Protein AF-A0A7V5Z060-F1 (afdb_monomer_lite)

Radius of gyration: 23.4 Å; chains: 1; bounding box: 58×49×64 Å

Structure (mmCIF, N/CA/C/O backbone):
data_AF-A0A7V5Z060-F1
#
_entry.id   AF-A0A7V5Z060-F1
#
loop_
_atom_site.group_PDB
_atom_site.id
_atom_site.type_symbol
_atom_site.label_atom_id
_atom_site.label_alt_id
_atom_site.label_comp_id
_atom_site.label_asym_id
_atom_site.label_entity_id
_atom_site.label_seq_id
_atom_site.pdbx_PDB_ins_code
_atom_site.Cartn_x
_atom_site.Cartn_y
_atom_site.Cartn_z
_atom_site.occupancy
_atom_site.B_iso_or_equiv
_atom_site.auth_seq_id
_atom_site.auth_comp_id
_atom_site.auth_asym_id
_atom_site.auth_atom_id
_atom_site.pdbx_PDB_model_num
ATOM 1 N N . MET A 1 1 ? -6.854 -26.570 -14.828 1.00 78.06 1 MET A N 1
ATOM 2 C CA . MET A 1 1 ? -6.966 -25.222 -14.228 1.00 78.06 1 MET A CA 1
ATOM 3 C C . MET A 1 1 ? -5.555 -24.660 -14.138 1.00 78.06 1 MET A C 1
ATOM 5 O O . MET A 1 1 ? -4.680 -25.423 -13.751 1.00 78.06 1 MET A O 1
ATOM 9 N N . SER A 1 2 ? -5.295 -23.427 -14.584 1.00 95.44 2 SER A N 1
ATOM 10 C CA . SER A 1 2 ? -3.951 -22.836 -14.460 1.00 95.44 2 SER A CA 1
ATOM 11 C C . SER A 1 2 ? -3.643 -22.509 -12.995 1.00 95.44 2 SER A C 1
ATOM 13 O O . SER A 1 2 ? -4.568 -22.242 -12.225 1.00 95.44 2 SER A O 1
ATOM 15 N N . ILE A 1 3 ? -2.357 -22.481 -12.621 1.00 97.56 3 ILE A N 1
ATOM 16 C CA . ILE A 1 3 ? -1.909 -22.072 -11.272 1.00 97.56 3 ILE A CA 1
ATOM 17 C C . ILE A 1 3 ? -2.488 -20.698 -10.919 1.00 97.56 3 ILE A C 1
ATOM 19 O O . ILE A 1 3 ? -2.967 -20.464 -9.816 1.00 97.56 3 ILE A O 1
ATOM 23 N N . ARG A 1 4 ? -2.515 -19.789 -11.890 1.00 95.38 4 ARG A N 1
ATOM 24 C CA . ARG A 1 4 ? -3.064 -18.446 -11.728 1.00 95.38 4 ARG A CA 1
ATOM 25 C C . ARG A 1 4 ? -4.539 -18.426 -11.333 1.00 95.38 4 ARG A C 1
ATOM 27 O O . ARG A 1 4 ? -4.913 -17.653 -10.454 1.00 95.38 4 ARG A O 1
ATOM 34 N N . GLU A 1 5 ? -5.376 -19.255 -11.958 1.00 97.38 5 GLU A N 1
ATOM 35 C CA . GLU A 1 5 ? -6.795 -19.327 -11.589 1.00 97.38 5 GLU A CA 1
ATOM 36 C C . GLU A 1 5 ? -6.984 -20.014 -10.230 1.00 97.38 5 GLU A C 1
ATOM 38 O O . GLU A 1 5 ? -7.844 -19.610 -9.454 1.00 97.38 5 GLU A O 1
ATOM 43 N N . GLU A 1 6 ? -6.134 -20.986 -9.885 1.00 98.12 6 GLU A N 1
ATOM 44 C CA . GLU A 1 6 ? -6.105 -21.565 -8.538 1.00 98.12 6 GLU A CA 1
ATOM 45 C C . GLU A 1 6 ? -5.798 -20.504 -7.469 1.00 98.12 6 GLU A C 1
ATOM 47 O O . GLU A 1 6 ? -6.508 -20.406 -6.466 1.00 98.12 6 GLU A O 1
ATOM 52 N N . LEU A 1 7 ? -4.783 -19.663 -7.703 1.00 98.19 7 LEU A N 1
ATOM 53 C CA . LEU A 1 7 ? -4.436 -18.559 -6.808 1.00 98.19 7 LEU A CA 1
ATOM 54 C C . LEU A 1 7 ? -5.608 -17.581 -6.654 1.00 98.19 7 LEU A C 1
ATOM 56 O O . LEU A 1 7 ? -5.961 -17.239 -5.527 1.00 98.19 7 LEU A O 1
ATOM 60 N N . ARG A 1 8 ? -6.262 -17.182 -7.755 1.00 97.94 8 ARG A N 1
ATOM 61 C CA . ARG A 1 8 ? -7.455 -16.317 -7.704 1.00 97.94 8 ARG A CA 1
ATOM 62 C C . ARG A 1 8 ? -8.595 -16.952 -6.917 1.00 97.94 8 ARG A C 1
ATOM 64 O O . ARG A 1 8 ? -9.193 -16.283 -6.081 1.00 97.94 8 ARG A O 1
ATOM 71 N N . ASN A 1 9 ? -8.860 -18.241 -7.113 1.00 98.19 9 ASN A N 1
ATOM 72 C CA . ASN A 1 9 ? -9.894 -18.955 -6.364 1.00 98.19 9 ASN A CA 1
ATOM 73 C C . ASN A 1 9 ? -9.607 -18.986 -4.860 1.00 98.19 9 ASN A C 1
ATOM 75 O O . ASN A 1 9 ? -10.516 -18.754 -4.064 1.00 98.19 9 ASN A O 1
ATOM 79 N N . ARG A 1 10 ? -8.349 -19.195 -4.457 1.00 98.38 10 ARG A N 1
ATOM 80 C CA . ARG A 1 10 ? -7.945 -19.113 -3.043 1.00 98.38 10 ARG A CA 1
ATOM 81 C C . ARG A 1 10 ? -8.137 -17.706 -2.475 1.00 98.38 10 ARG A C 1
ATOM 83 O O . ARG A 1 10 ? -8.661 -17.571 -1.375 1.00 98.38 10 ARG A O 1
ATOM 90 N N . ILE A 1 11 ? -7.794 -16.670 -3.242 1.00 98.50 11 ILE A N 1
ATOM 91 C CA . ILE A 1 11 ? -8.006 -15.266 -2.851 1.00 98.50 11 ILE A CA 1
ATOM 92 C C . ILE A 1 11 ? -9.502 -14.960 -2.675 1.00 98.50 11 ILE A C 1
ATOM 94 O O . ILE A 1 11 ? -9.896 -14.367 -1.671 1.00 98.50 11 ILE A O 1
ATOM 98 N N . ARG A 1 12 ? -10.353 -15.401 -3.612 1.00 97.50 12 ARG A N 1
ATOM 99 C CA . ARG A 1 12 ? -11.817 -15.265 -3.503 1.00 97.50 12 ARG A CA 1
ATOM 100 C C . ARG A 1 12 ? -12.358 -15.989 -2.270 1.00 97.50 12 ARG A C 1
ATOM 102 O O . ARG A 1 12 ? -13.197 -15.431 -1.570 1.00 97.50 12 ARG A O 1
ATOM 109 N N . ALA A 1 13 ? -11.872 -17.199 -1.992 1.00 97.62 13 ALA A N 1
ATOM 110 C CA . ALA A 1 13 ? -12.288 -17.982 -0.830 1.00 97.62 13 ALA A CA 1
ATOM 111 C C . ALA A 1 13 ? -11.910 -17.297 0.491 1.00 97.62 13 ALA A C 1
ATOM 113 O O . ALA A 1 13 ? -12.739 -17.204 1.394 1.00 97.62 13 ALA A O 1
ATOM 114 N N . GLU A 1 14 ? -10.695 -16.753 0.593 1.00 97.44 14 GLU A N 1
ATOM 115 C CA . GLU A 1 14 ? -10.289 -15.967 1.758 1.00 97.44 14 GLU A CA 1
ATOM 116 C C . GLU A 1 14 ? -11.142 -14.712 1.921 1.00 97.44 14 GLU A C 1
ATOM 118 O O . GLU A 1 14 ? -11.611 -14.447 3.024 1.00 97.44 14 GLU A O 1
ATOM 123 N N . ARG A 1 15 ? -11.393 -13.967 0.835 1.00 95.19 15 ARG A N 1
ATOM 124 C CA . ARG A 1 15 ? -12.284 -12.799 0.862 1.00 95.19 15 ARG A CA 1
ATOM 125 C C . ARG A 1 15 ? -13.677 -13.177 1.362 1.00 95.19 15 ARG A C 1
ATOM 127 O O . ARG A 1 15 ? -14.220 -12.470 2.200 1.00 95.19 15 ARG A O 1
ATOM 134 N N . ALA A 1 16 ? -14.242 -14.280 0.875 1.00 92.94 16 ALA A N 1
ATOM 135 C CA . ALA A 1 16 ? -15.561 -14.755 1.292 1.00 92.94 16 ALA A CA 1
ATOM 136 C C . ALA A 1 16 ? -15.608 -15.157 2.778 1.00 92.94 16 ALA A C 1
ATOM 138 O O . ALA A 1 16 ? -16.661 -15.058 3.403 1.00 92.94 16 ALA A O 1
ATOM 139 N N . ALA A 1 17 ? -14.476 -15.572 3.358 1.00 94.06 17 ALA A N 1
ATOM 140 C CA . ALA A 1 17 ? -14.361 -15.868 4.785 1.00 94.06 17 ALA A CA 1
ATOM 141 C C . ALA A 1 17 ? -14.252 -14.607 5.669 1.00 94.06 17 ALA A C 1
ATOM 143 O O . ALA A 1 17 ? -14.446 -14.696 6.884 1.00 94.06 17 ALA A O 1
ATOM 144 N N . GLN A 1 18 ? -13.964 -13.432 5.093 1.00 91.12 18 GLN A N 1
ATOM 145 C CA . GLN A 1 18 ? -13.943 -12.160 5.820 1.00 91.12 18 GLN A CA 1
ATOM 146 C C . GLN A 1 18 ? -15.376 -11.655 6.037 1.00 91.12 18 GLN A C 1
ATOM 148 O O . GLN A 1 18 ? -15.894 -10.844 5.274 1.00 91.12 18 GLN A O 1
ATOM 153 N N . ALA A 1 19 ? -16.035 -12.152 7.084 1.00 89.38 19 ALA A N 1
ATOM 154 C CA . ALA A 1 19 ? -17.373 -11.696 7.445 1.00 89.38 19 ALA A CA 1
ATOM 155 C C . ALA A 1 19 ? -17.351 -10.272 8.051 1.00 89.38 19 ALA A C 1
ATOM 157 O O . ALA A 1 19 ? -16.426 -9.936 8.810 1.00 89.38 19 ALA A O 1
ATOM 158 N N . PRO A 1 20 ? -18.384 -9.446 7.791 1.00 93.94 20 PRO A N 1
ATOM 159 C CA . PRO A 1 20 ? -18.601 -8.202 8.519 1.00 93.94 20 PRO A CA 1
ATOM 160 C C . PRO A 1 20 ? -18.677 -8.459 10.034 1.00 93.94 20 PRO A C 1
ATOM 162 O O . PRO A 1 20 ? -19.443 -9.301 10.495 1.00 93.94 20 PRO A O 1
ATOM 165 N N . TRP A 1 21 ? -17.897 -7.738 10.838 1.00 96.12 21 TRP A N 1
ATOM 166 C CA . TRP A 1 21 ? -17.886 -7.905 12.295 1.00 96.12 21 TRP A CA 1
ATOM 167 C C . TRP A 1 21 ? -19.095 -7.245 12.940 1.00 96.12 21 TRP A C 1
ATOM 169 O O . TRP A 1 21 ? -19.390 -6.093 12.639 1.00 96.12 21 TRP A O 1
ATOM 179 N N . GLU A 1 22 ? -19.761 -7.935 13.862 1.00 95.19 22 GLU A N 1
ATOM 180 C CA . GLU A 1 22 ? -20.859 -7.362 14.645 1.00 95.19 22 GLU A CA 1
ATOM 181 C C . GLU A 1 22 ? -20.427 -6.142 15.471 1.00 95.19 22 GLU A C 1
ATOM 183 O O . GLU A 1 22 ? -19.266 -6.023 15.873 1.00 95.19 22 GLU A O 1
ATOM 188 N N . ALA A 1 23 ? -21.382 -5.258 15.782 1.00 94.38 23 ALA A N 1
ATOM 189 C CA . ALA A 1 23 ? -21.122 -3.991 16.472 1.00 94.38 23 ALA A CA 1
ATOM 190 C C . ALA A 1 23 ? -20.334 -4.169 17.782 1.00 94.38 23 ALA A C 1
ATOM 192 O O . ALA A 1 23 ? -19.378 -3.441 18.027 1.00 94.38 23 ALA A O 1
ATOM 193 N N . GLY A 1 24 ? -20.667 -5.184 18.588 1.00 96.19 24 GLY A N 1
ATOM 194 C CA . GLY A 1 24 ? -19.946 -5.468 19.833 1.00 96.19 24 GLY A CA 1
ATOM 195 C C . GLY A 1 24 ? -18.469 -5.817 19.620 1.00 96.19 24 GLY A C 1
ATOM 196 O O . GLY A 1 24 ? -17.619 -5.376 20.391 1.00 96.19 24 GLY A O 1
ATOM 197 N N . LYS A 1 25 ? -18.146 -6.552 18.546 1.00 97.50 25 LYS A N 1
ATOM 198 C CA . LYS A 1 25 ? -16.759 -6.882 18.189 1.00 97.50 25 LYS A CA 1
ATOM 199 C C . LYS A 1 25 ? -16.009 -5.653 17.679 1.00 97.50 25 LYS A C 1
ATOM 201 O O . LYS A 1 25 ? -14.854 -5.470 18.047 1.00 97.50 25 LYS A O 1
ATOM 206 N N . LEU A 1 26 ? -16.661 -4.812 16.872 1.00 98.06 26 LEU A N 1
ATOM 207 C CA . LEU A 1 26 ? -16.087 -3.543 16.413 1.00 98.06 26 LEU A CA 1
ATOM 208 C C . LEU A 1 26 ? -15.751 -2.636 17.601 1.00 98.06 26 LEU A C 1
ATOM 210 O O . LEU A 1 26 ? -14.621 -2.174 17.699 1.00 98.06 26 LEU A O 1
ATOM 214 N N . VAL A 1 27 ? -16.689 -2.451 18.537 1.00 98.00 27 VAL A N 1
ATOM 215 C CA . VAL A 1 27 ? -16.462 -1.656 19.755 1.00 98.00 27 VAL A CA 1
ATOM 216 C C . VAL A 1 27 ? -15.296 -2.220 20.563 1.00 98.00 27 VAL A C 1
ATOM 218 O O . VAL A 1 27 ? -14.392 -1.466 20.899 1.00 98.00 27 VAL A O 1
ATOM 221 N N . ALA A 1 28 ? -15.272 -3.532 20.822 1.00 98.00 28 ALA A N 1
ATOM 222 C CA . ALA A 1 28 ? -14.202 -4.160 21.598 1.00 98.00 28 ALA A CA 1
ATOM 223 C C . ALA A 1 28 ? -12.819 -4.015 20.940 1.00 98.00 28 ALA A C 1
ATOM 225 O O . ALA A 1 28 ? -11.834 -3.771 21.633 1.00 98.00 28 ALA A O 1
ATOM 226 N N . ALA A 1 29 ? -12.742 -4.144 19.612 1.00 98.19 29 ALA A N 1
ATOM 227 C CA . ALA A 1 29 ? -11.505 -3.927 18.871 1.00 98.19 29 ALA A CA 1
ATOM 228 C C . ALA A 1 29 ? -11.048 -2.464 18.964 1.00 98.19 29 ALA A C 1
ATOM 230 O O . ALA A 1 29 ? -9.887 -2.213 19.264 1.00 98.19 29 ALA A O 1
ATOM 231 N N . ILE A 1 30 ? -11.963 -1.504 18.788 1.00 98.25 30 ILE A N 1
ATOM 232 C CA . ILE A 1 30 ? -11.658 -0.070 18.882 1.00 98.25 30 ILE A CA 1
ATOM 233 C C . ILE A 1 30 ? -11.148 0.279 20.278 1.00 98.25 30 ILE A C 1
ATOM 235 O O . ILE A 1 30 ? -10.043 0.790 20.408 1.00 98.25 30 ILE A O 1
ATOM 239 N N . THR A 1 31 ? -11.899 -0.046 21.332 1.00 96.56 31 THR A N 1
ATOM 240 C CA . THR A 1 31 ? -11.503 0.292 22.710 1.00 96.56 31 THR A CA 1
ATOM 241 C C . THR A 1 31 ? -10.260 -0.474 23.165 1.00 96.56 31 THR A C 1
ATOM 243 O O . THR A 1 31 ? -9.533 -0.001 24.032 1.00 96.56 31 THR A O 1
ATOM 246 N N . GLY A 1 32 ? -9.988 -1.639 22.567 1.00 96.25 32 GLY A N 1
ATOM 247 C CA . GLY A 1 32 ? -8.786 -2.442 22.799 1.00 96.25 32 GLY A CA 1
ATOM 248 C C . GLY A 1 32 ? -7.543 -2.004 22.012 1.00 96.25 32 GLY A C 1
ATOM 249 O O . GLY A 1 32 ? -6.505 -2.648 22.151 1.00 96.25 32 GLY A O 1
ATOM 250 N N . GLY A 1 33 ? -7.625 -0.949 21.192 1.00 94.94 33 GLY A N 1
ATOM 251 C CA . GLY A 1 33 ? -6.498 -0.424 20.409 1.00 94.94 33 GLY A CA 1
ATOM 252 C C . GLY A 1 33 ? -6.282 -1.078 19.037 1.00 94.94 33 GLY A C 1
ATOM 253 O O . GLY A 1 33 ? -5.303 -0.771 18.364 1.00 94.94 33 GLY A O 1
ATOM 254 N N . ASP A 1 34 ? -7.197 -1.936 18.581 1.00 96.00 34 ASP A N 1
ATOM 255 C CA . ASP A 1 34 ? -7.211 -2.530 17.233 1.00 96.00 34 ASP A CA 1
ATOM 256 C C . ASP A 1 34 ? -8.209 -1.802 16.305 1.00 96.00 34 ASP A C 1
ATOM 258 O O . ASP A 1 34 ? -8.953 -2.395 15.515 1.00 96.00 34 ASP A O 1
ATOM 262 N N . GLY A 1 35 ? -8.259 -0.470 16.428 1.00 96.12 35 GLY A N 1
ATOM 263 C CA . GLY A 1 35 ? -9.167 0.387 15.661 1.00 96.12 35 GLY A CA 1
ATOM 264 C C . GLY A 1 35 ? -8.949 0.297 14.148 1.00 96.12 35 GLY A C 1
ATOM 265 O O . GLY A 1 35 ? -9.911 0.384 13.386 1.00 96.12 35 GLY A O 1
ATOM 266 N N . LEU A 1 36 ? -7.712 0.043 13.709 1.00 93.31 36 LEU A N 1
ATOM 267 C CA . LEU A 1 36 ? -7.375 -0.137 12.297 1.00 93.31 36 LEU A CA 1
ATOM 268 C C . LEU A 1 36 ? -8.057 -1.378 11.701 1.00 93.31 36 LEU A C 1
ATOM 270 O O . LEU A 1 36 ? -8.676 -1.281 10.643 1.00 93.31 36 LEU A O 1
ATOM 274 N N . ALA A 1 37 ? -8.019 -2.525 12.388 1.00 94.75 37 ALA A N 1
ATOM 275 C CA . ALA A 1 37 ? -8.698 -3.728 11.909 1.00 94.75 37 ALA A CA 1
ATOM 276 C C . ALA A 1 37 ? -10.224 -3.566 11.921 1.00 94.75 37 ALA A C 1
ATOM 278 O O . ALA A 1 37 ? -10.898 -4.030 10.999 1.00 94.75 37 ALA A O 1
ATOM 279 N N . ALA A 1 38 ? -10.775 -2.874 12.926 1.00 97.25 38 ALA A N 1
ATOM 280 C CA . ALA A 1 38 ? -12.199 -2.550 12.968 1.00 97.25 38 ALA A CA 1
ATOM 281 C C . ALA A 1 38 ? -12.616 -1.657 11.786 1.00 97.25 38 ALA A C 1
ATOM 283 O O . ALA A 1 38 ? -13.622 -1.929 11.126 1.00 97.25 38 ALA A O 1
ATOM 284 N N . ARG A 1 39 ? -11.817 -0.626 11.485 1.00 96.94 39 ARG A N 1
ATOM 285 C CA . ARG A 1 39 ? -12.013 0.277 10.344 1.00 96.94 39 ARG A CA 1
ATOM 286 C C . ARG A 1 39 ? -11.972 -0.487 9.026 1.00 96.94 39 ARG A C 1
ATOM 288 O O . ARG A 1 39 ? -12.915 -0.399 8.244 1.00 96.94 39 ARG A O 1
ATOM 295 N N . ASP A 1 40 ? -10.913 -1.257 8.802 1.00 95.19 40 ASP A N 1
ATOM 296 C CA . ASP A 1 40 ? -10.713 -2.000 7.560 1.00 95.19 40 ASP A CA 1
ATOM 297 C C . ASP A 1 40 ? -11.800 -3.061 7.366 1.00 95.19 40 ASP A C 1
ATOM 299 O O . ASP A 1 40 ? -12.316 -3.218 6.258 1.00 95.19 40 ASP A O 1
ATOM 303 N N . ASN A 1 41 ? -12.229 -3.738 8.438 1.00 95.81 41 ASN A N 1
ATOM 304 C CA . ASN A 1 41 ? -13.348 -4.666 8.342 1.00 95.81 41 ASN A CA 1
ATOM 305 C C . ASN A 1 41 ? -14.643 -3.965 7.921 1.00 95.81 41 ASN A C 1
ATOM 307 O O . ASN A 1 41 ? -15.345 -4.449 7.028 1.00 95.81 41 ASN A O 1
ATOM 311 N N . LEU A 1 42 ? -14.933 -2.809 8.521 1.00 96.19 42 LEU A N 1
ATOM 312 C CA . LEU A 1 42 ? -16.129 -2.050 8.192 1.00 96.19 42 LEU A CA 1
ATOM 313 C C . LEU A 1 42 ? -16.095 -1.546 6.741 1.00 96.19 42 LEU A C 1
ATOM 315 O O . LEU A 1 42 ? -17.087 -1.709 6.038 1.00 96.19 42 LEU A O 1
ATOM 319 N N . LEU A 1 43 ? -14.971 -0.996 6.277 1.00 96.31 43 LEU A N 1
ATOM 320 C CA . LEU A 1 43 ? -14.835 -0.412 4.937 1.00 96.31 43 LEU A CA 1
ATOM 321 C C . LEU A 1 43 ? -14.794 -1.461 3.815 1.00 96.31 43 LEU A C 1
ATOM 323 O O . LEU A 1 43 ? -15.455 -1.302 2.785 1.00 96.31 43 LEU A O 1
ATOM 327 N N . PHE A 1 44 ? -14.023 -2.536 3.996 1.00 94.88 44 PHE A N 1
ATOM 328 C CA . PHE A 1 44 ? -13.701 -3.464 2.908 1.00 94.88 44 PHE A CA 1
ATOM 329 C C . PHE A 1 44 ? -14.558 -4.727 2.874 1.00 94.88 44 PHE A C 1
ATOM 331 O O . PHE A 1 44 ? -14.680 -5.336 1.811 1.00 94.88 44 PHE A O 1
ATOM 338 N N . PHE A 1 45 ? -15.151 -5.127 4.002 1.00 93.56 45 PHE A N 1
ATOM 339 C CA . PHE A 1 45 ? -15.912 -6.377 4.090 1.00 93.56 45 PHE A CA 1
ATOM 340 C C . PHE A 1 45 ? -17.400 -6.176 4.378 1.00 93.56 45 PHE A C 1
ATOM 342 O O . PHE A 1 45 ? -18.160 -7.134 4.295 1.00 93.56 45 PHE A O 1
ATOM 349 N N . THR A 1 46 ? -17.853 -4.945 4.633 1.00 94.56 46 THR A N 1
ATOM 350 C CA . THR A 1 46 ? -19.289 -4.624 4.654 1.00 94.56 46 THR A CA 1
ATOM 351 C C . THR A 1 46 ? -19.802 -4.388 3.235 1.00 94.56 46 THR A C 1
ATOM 353 O O . THR A 1 46 ? -19.164 -3.697 2.436 1.00 94.56 46 THR A O 1
ATOM 356 N N . ALA A 1 47 ? -20.984 -4.922 2.920 1.00 94.12 47 ALA A N 1
ATOM 357 C CA . ALA A 1 47 ? -21.667 -4.597 1.674 1.00 94.12 47 ALA A CA 1
ATOM 358 C C . ALA A 1 47 ? -22.006 -3.090 1.632 1.00 94.12 47 ALA A C 1
ATOM 360 O O . ALA A 1 47 ? -22.554 -2.580 2.613 1.00 94.12 47 ALA A O 1
ATOM 361 N N . PRO A 1 48 ? -21.760 -2.369 0.520 1.00 95.88 48 PRO A N 1
ATOM 362 C CA . PRO A 1 48 ? -21.987 -0.921 0.457 1.00 95.88 48 PRO A CA 1
ATOM 363 C C . PRO A 1 48 ? -23.394 -0.483 0.894 1.00 95.88 48 PRO A C 1
ATOM 365 O O . PRO A 1 48 ? -23.536 0.508 1.601 1.00 95.88 48 PRO A O 1
ATOM 368 N N . ALA A 1 49 ? -24.426 -1.264 0.557 1.00 95.62 49 ALA A N 1
ATOM 369 C CA . ALA A 1 49 ? -25.814 -0.981 0.928 1.00 95.62 49 ALA A CA 1
ATOM 370 C C . ALA A 1 49 ? -26.093 -1.069 2.444 1.00 95.62 49 ALA A C 1
ATOM 372 O O . ALA A 1 49 ? -27.022 -0.439 2.942 1.00 95.62 49 ALA A O 1
ATOM 373 N N . GLU A 1 50 ? -25.305 -1.841 3.194 1.00 96.00 50 GLU A N 1
ATOM 374 C CA . GLU A 1 50 ? -25.462 -1.992 4.646 1.00 96.00 50 GLU A CA 1
ATOM 375 C C . GLU A 1 50 ? -24.601 -1.008 5.440 1.00 96.00 50 GLU A C 1
ATOM 377 O O . GLU A 1 50 ? -24.851 -0.782 6.629 1.00 96.00 50 GLU A O 1
ATOM 382 N N . PHE A 1 51 ? -23.579 -0.441 4.796 1.00 97.69 51 PHE A N 1
ATOM 383 C CA . PHE A 1 51 ? -22.553 0.360 5.445 1.00 97.69 51 PHE A CA 1
ATOM 384 C C . PHE A 1 51 ? -23.117 1.545 6.252 1.00 97.69 51 PHE A C 1
ATOM 386 O O . PHE A 1 51 ? -22.788 1.612 7.440 1.00 97.69 51 PHE A O 1
ATOM 393 N N . PRO A 1 52 ? -24.016 2.405 5.717 1.00 97.75 52 PRO A N 1
ATOM 394 C CA . PRO A 1 52 ? -24.551 3.551 6.465 1.00 97.75 52 PRO A CA 1
ATOM 395 C C . PRO A 1 52 ? -25.214 3.143 7.786 1.00 97.75 52 PRO A C 1
ATOM 397 O O . PRO A 1 52 ? -24.900 3.664 8.857 1.00 97.75 52 PRO A O 1
ATOM 400 N N . ARG A 1 53 ? -26.071 2.112 7.743 1.00 97.81 53 ARG A N 1
ATOM 401 C CA . ARG A 1 53 ? -26.764 1.589 8.930 1.00 97.81 53 ARG A CA 1
ATOM 402 C C . ARG A 1 53 ? -25.775 1.069 9.975 1.00 97.81 53 ARG A C 1
ATOM 404 O O . ARG A 1 53 ? -25.951 1.326 11.165 1.00 97.81 53 ARG A O 1
ATOM 411 N N . ARG A 1 54 ? -24.751 0.322 9.548 1.00 97.94 54 ARG A N 1
ATOM 412 C CA . ARG A 1 54 ? -23.760 -0.281 10.456 1.00 97.94 54 ARG A CA 1
ATOM 413 C C . ARG A 1 54 ? -22.842 0.772 11.071 1.00 97.94 54 ARG A C 1
ATOM 415 O O . ARG A 1 54 ? -22.630 0.732 12.281 1.00 97.94 54 ARG A O 1
ATOM 422 N N . LEU A 1 55 ? -22.354 1.728 10.278 1.00 98.38 55 LEU A N 1
ATOM 423 C CA . LEU A 1 55 ? -21.539 2.830 10.786 1.00 98.38 55 LEU A CA 1
ATOM 424 C C . LEU A 1 55 ? -22.346 3.713 11.744 1.00 98.38 55 LEU A C 1
ATOM 426 O O . LEU A 1 55 ? -21.850 4.042 12.818 1.00 98.38 55 LEU A O 1
ATOM 430 N N . SER A 1 56 ? -23.604 4.026 11.423 1.00 98.31 56 SER A N 1
ATOM 431 C CA . SER A 1 56 ? -24.484 4.771 12.330 1.00 98.31 56 SER A CA 1
ATOM 432 C C . SER A 1 56 ? -24.702 4.044 13.659 1.00 98.31 56 SER A C 1
ATOM 434 O O . SER A 1 56 ? -24.614 4.667 14.715 1.00 98.31 56 SER A O 1
ATOM 436 N N . GLY A 1 57 ? -24.947 2.730 13.628 1.00 98.19 57 GLY A N 1
ATOM 437 C CA . GLY A 1 57 ? -25.084 1.926 14.846 1.00 98.19 57 GLY A CA 1
ATOM 438 C C . GLY A 1 57 ? -23.796 1.874 15.674 1.00 98.19 57 GLY A C 1
ATOM 439 O O . GLY A 1 57 ? -23.848 1.975 16.898 1.00 98.19 57 GLY A O 1
ATOM 440 N N . LEU A 1 58 ? -22.635 1.776 15.018 1.00 98.56 58 LEU A N 1
ATOM 441 C CA . LEU A 1 58 ? -21.337 1.836 15.689 1.00 98.56 58 LEU A CA 1
ATOM 442 C C . LEU A 1 58 ? -21.100 3.205 16.335 1.00 98.56 58 LEU A C 1
ATOM 444 O O . LEU A 1 58 ? -20.707 3.261 17.495 1.00 98.56 58 LEU A O 1
ATOM 448 N N . ARG A 1 59 ? -21.377 4.301 15.618 1.00 98.50 59 ARG A N 1
ATOM 449 C CA . ARG A 1 59 ? -21.281 5.669 16.149 1.00 98.50 59 ARG A CA 1
ATOM 450 C C . ARG A 1 59 ? -22.115 5.836 17.418 1.00 98.50 59 ARG A C 1
ATOM 452 O O . ARG A 1 59 ? -21.584 6.334 18.404 1.00 98.50 59 ARG A O 1
ATOM 459 N N . GLN A 1 60 ? -23.363 5.360 17.416 1.00 98.44 60 GLN A N 1
ATOM 460 C CA . GLN A 1 60 ? -24.226 5.388 18.602 1.00 98.44 60 GLN A CA 1
ATOM 461 C C . GLN A 1 60 ? -23.621 4.587 19.764 1.00 98.44 60 GLN A C 1
ATOM 463 O O . GLN A 1 60 ? -23.510 5.096 20.872 1.00 98.44 60 GLN A O 1
ATOM 468 N N . ALA A 1 61 ? -23.160 3.359 19.505 1.00 98.12 61 ALA A N 1
ATOM 469 C CA . ALA A 1 61 ? -22.586 2.502 20.543 1.00 98.12 61 ALA A CA 1
ATOM 470 C C . ALA A 1 61 ? -21.296 3.073 21.164 1.00 98.12 61 ALA A C 1
ATOM 472 O O . ALA A 1 61 ? -21.020 2.828 22.339 1.00 98.12 61 ALA A O 1
ATOM 473 N N . LEU A 1 62 ? -20.495 3.802 20.379 1.00 98.25 62 LEU A N 1
ATOM 474 C CA . LEU A 1 62 ? -19.309 4.504 20.870 1.00 98.25 62 LEU A CA 1
ATOM 475 C C . LEU A 1 62 ? -19.695 5.737 21.698 1.00 98.25 62 LEU A C 1
ATOM 477 O O . LEU A 1 62 ? -19.139 5.935 22.775 1.00 98.25 62 LEU A O 1
ATOM 481 N N . ASP A 1 63 ? -20.664 6.525 21.226 1.00 98.44 63 ASP A N 1
ATOM 482 C CA . ASP A 1 63 ? -21.181 7.713 21.916 1.00 98.44 63 ASP A CA 1
ATOM 483 C C . ASP A 1 63 ? -21.752 7.372 23.301 1.00 98.44 63 ASP A C 1
ATOM 485 O O . ASP A 1 63 ? -21.313 7.933 24.306 1.00 98.44 63 ASP A O 1
ATOM 489 N N . ASP A 1 64 ? -22.633 6.367 23.372 1.00 97.31 64 ASP A N 1
ATOM 490 C CA . ASP A 1 64 ? -23.314 5.933 24.603 1.00 97.31 64 ASP A CA 1
ATOM 491 C C . ASP A 1 64 ? -22.346 5.551 25.735 1.00 97.31 64 ASP A C 1
ATOM 493 O O . ASP A 1 64 ? -22.695 5.605 26.915 1.00 97.31 64 ASP A O 1
ATOM 497 N N . ARG A 1 65 ? -21.124 5.134 25.388 1.00 95.50 65 ARG A N 1
ATOM 498 C CA . ARG A 1 65 ? -20.128 4.612 26.335 1.00 95.50 65 ARG A CA 1
ATOM 499 C C . ARG A 1 65 ? -19.013 5.601 26.648 1.00 95.50 65 ARG A C 1
ATOM 501 O O . ARG A 1 65 ? -18.337 5.439 27.665 1.00 95.50 65 ARG A O 1
ATOM 508 N N . PHE A 1 66 ? -18.810 6.605 25.797 1.00 97.94 66 PHE A N 1
ATOM 509 C CA . PHE A 1 66 ? -17.626 7.461 25.819 1.00 97.94 66 PHE A CA 1
ATOM 510 C C . PHE A 1 66 ? -17.451 8.208 27.145 1.00 97.94 66 PHE A C 1
ATOM 512 O O . PHE A 1 66 ? -16.368 8.195 27.730 1.00 97.94 66 PHE A O 1
ATOM 519 N N . ALA A 1 67 ? -18.527 8.821 27.651 1.00 95.56 67 ALA A N 1
ATOM 520 C CA . ALA A 1 67 ? -18.479 9.664 28.848 1.00 95.56 67 ALA A CA 1
ATOM 521 C C . ALA A 1 67 ? -18.026 8.904 30.108 1.00 95.56 67 ALA A C 1
ATOM 523 O O . ALA A 1 67 ? -17.405 9.486 30.993 1.00 95.56 67 ALA A O 1
ATOM 524 N N . THR A 1 68 ? -18.317 7.603 30.182 1.00 95.50 68 THR A N 1
ATOM 525 C CA . THR A 1 68 ? -17.947 6.735 31.311 1.00 95.50 68 THR A CA 1
ATOM 526 C C . THR A 1 68 ? -16.679 5.918 31.064 1.00 95.50 68 THR A C 1
ATOM 528 O O . THR A 1 68 ? -16.239 5.197 31.958 1.00 95.50 68 THR A O 1
ATOM 531 N N . ALA A 1 69 ? -16.114 5.978 29.856 1.00 97.38 69 ALA A N 1
ATOM 532 C CA . ALA A 1 69 ? -14.955 5.183 29.478 1.00 97.38 69 ALA A CA 1
ATOM 533 C C . ALA A 1 69 ? -13.658 5.732 30.110 1.00 97.38 69 ALA A C 1
ATOM 535 O O . ALA A 1 69 ? -13.516 6.948 30.275 1.00 97.38 69 ALA A O 1
ATOM 536 N N . PRO A 1 70 ? -12.678 4.868 30.434 1.00 97.69 70 PRO A N 1
ATOM 537 C CA . PRO A 1 70 ? -11.339 5.300 30.823 1.00 97.69 70 PRO A CA 1
ATOM 538 C C . PRO A 1 70 ? -10.685 6.189 29.756 1.00 97.69 70 PRO A C 1
ATOM 540 O O . PRO A 1 70 ? -10.927 6.020 28.563 1.00 97.69 70 PRO A O 1
ATOM 543 N N . ALA A 1 71 ? -9.778 7.078 30.172 1.00 97.75 71 ALA A N 1
ATOM 544 C CA . ALA A 1 71 ? -9.088 8.010 29.273 1.00 97.75 71 ALA A CA 1
ATOM 545 C C . ALA A 1 71 ? -8.399 7.317 28.078 1.00 97.75 71 ALA A C 1
ATOM 547 O O . ALA A 1 71 ? -8.479 7.805 26.955 1.00 97.75 71 ALA A O 1
ATOM 548 N N . ALA A 1 72 ? -7.785 6.149 28.304 1.00 97.00 72 ALA A N 1
ATOM 549 C CA . ALA A 1 72 ? -7.162 5.363 27.240 1.00 97.00 72 ALA A CA 1
ATOM 550 C C . ALA A 1 72 ? -8.181 4.889 26.189 1.00 97.00 72 ALA A C 1
ATOM 552 O O . ALA A 1 72 ? -7.914 4.967 24.996 1.00 97.00 72 ALA A O 1
ATOM 553 N N . GLU A 1 73 ? -9.369 4.444 26.611 1.00 97.94 73 GLU A N 1
ATOM 554 C CA . GLU A 1 73 ? -10.433 4.045 25.684 1.00 97.94 73 GLU A CA 1
ATOM 555 C C . GLU A 1 73 ? -11.002 5.256 24.938 1.00 97.94 73 GLU A C 1
ATOM 557 O O . GLU A 1 73 ? -11.228 5.176 23.732 1.00 97.94 73 GLU A O 1
ATOM 562 N N . GLN A 1 74 ? -11.182 6.393 25.621 1.00 98.56 74 GLN A N 1
ATOM 563 C CA . GLN A 1 74 ? -11.611 7.641 24.981 1.00 98.56 74 GLN A CA 1
ATOM 564 C C . GLN A 1 74 ? -10.645 8.061 23.866 1.00 98.56 74 GLN A C 1
ATOM 566 O O . GLN A 1 74 ? -11.088 8.423 22.775 1.00 98.56 74 GLN A O 1
ATOM 571 N N . GLU A 1 75 ? -9.336 7.962 24.105 1.00 98.25 75 GLU A N 1
ATOM 572 C CA . GLU A 1 75 ? -8.322 8.235 23.085 1.00 98.25 75 GLU A CA 1
ATOM 573 C C . GLU A 1 75 ? -8.490 7.322 21.861 1.00 98.25 75 GLU A C 1
ATOM 575 O O . GLU A 1 75 ? -8.536 7.815 20.732 1.00 98.25 75 GLU A O 1
ATOM 580 N N . GLN A 1 76 ? -8.656 6.009 22.067 1.00 98.38 76 GLN A N 1
ATOM 581 C CA . GLN A 1 76 ? -8.837 5.058 20.963 1.00 98.38 76 GLN A CA 1
ATOM 582 C C . GLN A 1 76 ? -10.114 5.324 20.158 1.00 98.38 76 GLN A C 1
ATOM 584 O O . GLN A 1 76 ? -10.108 5.223 18.930 1.00 98.38 76 GLN A O 1
ATOM 589 N N . VAL A 1 77 ? -11.207 5.707 20.826 1.00 98.62 77 VAL A N 1
ATOM 590 C CA . VAL A 1 77 ? -12.458 6.080 20.153 1.00 98.62 77 VAL A CA 1
ATOM 591 C C . VAL A 1 77 ? -12.272 7.331 19.296 1.00 98.62 77 VAL A C 1
ATOM 593 O O . VAL A 1 77 ? -12.684 7.336 18.135 1.00 98.62 77 VAL A O 1
ATOM 596 N N . LEU A 1 78 ? -11.629 8.377 19.825 1.00 98.75 78 LEU A N 1
ATOM 597 C CA . LEU A 1 78 ? -11.364 9.601 19.061 1.00 98.75 78 LEU A CA 1
ATOM 598 C C . LEU A 1 78 ? -10.451 9.336 17.863 1.00 98.75 78 LEU A C 1
ATOM 600 O O . LEU A 1 78 ? -10.732 9.830 16.769 1.00 98.75 78 LEU A O 1
ATOM 604 N N . ARG A 1 79 ? -9.408 8.518 18.047 1.00 98.44 79 ARG A N 1
ATOM 605 C CA . ARG A 1 79 ? -8.508 8.096 16.969 1.00 98.44 79 ARG A CA 1
ATOM 606 C C . ARG A 1 79 ? -9.271 7.369 15.865 1.00 98.44 79 ARG A C 1
ATOM 608 O O . ARG A 1 79 ? -9.196 7.774 14.709 1.00 98.44 79 ARG A O 1
ATOM 615 N N . PHE A 1 80 ? -10.087 6.377 16.227 1.00 98.69 80 PHE A N 1
ATOM 616 C CA . PHE A 1 80 ? -10.917 5.641 15.273 1.00 98.69 80 PHE A CA 1
ATOM 617 C C . PHE A 1 80 ? -11.879 6.551 14.500 1.00 98.69 80 PHE A C 1
ATOM 619 O O . PHE A 1 80 ? -11.992 6.426 13.282 1.00 98.69 80 PHE A O 1
ATOM 626 N N . LEU A 1 81 ? -12.582 7.463 15.180 1.00 98.81 81 LEU A N 1
ATOM 627 C CA . LEU A 1 81 ? -13.537 8.356 14.520 1.00 98.81 81 LEU A CA 1
ATOM 628 C C . LEU A 1 81 ? -12.837 9.325 13.557 1.00 98.81 81 LEU A C 1
ATOM 630 O O . LEU A 1 81 ? -13.341 9.550 12.455 1.00 98.81 81 LEU A O 1
ATOM 634 N N . ALA A 1 82 ? -11.673 9.859 13.939 1.00 98.62 82 ALA A N 1
ATOM 635 C CA . ALA A 1 82 ? -10.867 10.699 13.060 1.00 98.62 82 ALA A CA 1
ATOM 636 C C . ALA A 1 82 ? -10.391 9.923 11.822 1.00 98.62 82 ALA A C 1
ATOM 638 O O . ALA A 1 82 ? -10.638 10.354 10.693 1.00 98.62 82 ALA A O 1
ATOM 639 N N . ASP A 1 83 ? -9.809 8.738 12.024 1.00 98.06 83 ASP A N 1
ATOM 640 C CA . ASP A 1 83 ? -9.334 7.876 10.940 1.00 98.06 83 ASP A CA 1
ATOM 641 C C . ASP A 1 83 ? -10.470 7.447 10.009 1.00 98.06 83 ASP A C 1
ATOM 643 O O . ASP A 1 83 ? -10.300 7.437 8.790 1.00 98.06 83 ASP A O 1
ATOM 647 N N . MET A 1 84 ? -11.645 7.115 10.549 1.00 98.56 84 MET A N 1
ATOM 648 C CA . MET A 1 84 ? -12.820 6.745 9.760 1.00 98.56 84 MET A CA 1
ATOM 649 C C . MET A 1 84 ? -13.324 7.922 8.915 1.00 98.56 84 MET A C 1
ATOM 651 O O . MET A 1 84 ? -13.582 7.751 7.723 1.00 98.56 84 MET A O 1
ATOM 655 N N . ALA A 1 85 ? -13.417 9.125 9.492 1.00 98.62 85 ALA A N 1
ATOM 656 C CA . ALA A 1 85 ? -13.839 10.323 8.767 1.00 98.62 85 ALA A CA 1
ATOM 657 C C . ALA A 1 85 ? -12.879 10.678 7.615 1.00 98.62 85 ALA A C 1
ATOM 659 O O . ALA A 1 85 ? -13.331 11.036 6.527 1.00 98.62 85 ALA A O 1
ATOM 660 N N . ILE A 1 86 ? -11.566 10.542 7.830 1.00 98.31 86 ILE A N 1
ATOM 661 C CA . ILE A 1 86 ? -10.548 10.734 6.784 1.00 98.31 86 ILE A CA 1
ATOM 662 C C . ILE A 1 86 ? -10.653 9.616 5.737 1.00 98.31 86 ILE A C 1
ATOM 664 O O . ILE A 1 86 ? -10.653 9.883 4.535 1.00 98.31 86 ILE A O 1
ATOM 668 N N . SER A 1 87 ? -10.811 8.364 6.175 1.00 97.62 87 SER A N 1
ATOM 669 C CA . SER A 1 87 ? -10.890 7.193 5.294 1.00 97.62 87 SER A CA 1
ATOM 670 C C . SER A 1 87 ? -12.056 7.272 4.315 1.00 97.62 87 SER A C 1
ATOM 672 O O . SER A 1 87 ? -11.875 6.964 3.139 1.00 97.62 87 SER A O 1
ATOM 674 N N . LEU A 1 88 ? -13.220 7.740 4.766 1.00 97.75 88 LEU A N 1
ATOM 675 C CA . LEU A 1 88 ? -14.406 7.913 3.923 1.00 97.75 88 LEU A CA 1
ATOM 676 C C . LEU A 1 88 ? -14.220 8.951 2.807 1.00 97.75 88 LEU A C 1
ATOM 678 O O . LEU A 1 88 ? -14.827 8.818 1.747 1.00 97.75 88 LEU A O 1
ATOM 682 N N . ARG A 1 89 ? -13.345 9.942 3.015 1.00 96.38 89 ARG A N 1
ATOM 683 C CA . ARG A 1 89 ? -12.967 10.950 2.004 1.00 96.38 89 ARG A CA 1
ATOM 684 C C . ARG A 1 89 ? -11.761 10.530 1.160 1.00 96.38 89 ARG A C 1
ATOM 686 O O . ARG A 1 89 ? -11.508 11.074 0.084 1.00 96.38 89 ARG A O 1
ATOM 693 N N . SER A 1 90 ? -11.001 9.553 1.637 1.00 95.00 90 SER A N 1
ATOM 694 C CA . SER A 1 90 ? -9.796 9.045 0.986 1.00 95.00 90 SER A CA 1
ATOM 695 C C . SER A 1 90 ? -10.095 8.080 -0.171 1.00 95.00 90 SER A C 1
ATOM 697 O O . SER A 1 90 ? -11.254 7.801 -0.472 1.00 95.00 90 SER A O 1
ATOM 699 N N . PHE A 1 91 ? -9.068 7.634 -0.905 1.00 92.88 91 PHE A N 1
ATOM 700 C CA . PHE A 1 91 ? -9.282 6.858 -2.132 1.00 92.88 91 PHE A CA 1
ATOM 701 C C . PHE A 1 91 ? -9.390 5.358 -1.869 1.00 92.88 91 PHE A C 1
ATOM 703 O O . PHE A 1 91 ? -10.473 4.794 -2.020 1.00 92.88 91 PHE A O 1
ATOM 710 N N . LEU A 1 92 ? -8.285 4.698 -1.486 1.00 91.81 92 LEU A N 1
ATOM 711 C CA . LEU A 1 92 ? -8.285 3.239 -1.337 1.00 91.81 92 LEU A CA 1
ATOM 712 C C . LEU A 1 92 ? -9.151 2.762 -0.174 1.00 91.81 92 LEU A C 1
ATOM 714 O O . LEU A 1 92 ? -9.922 1.833 -0.399 1.00 91.81 92 LEU A O 1
ATOM 718 N N . PRO A 1 93 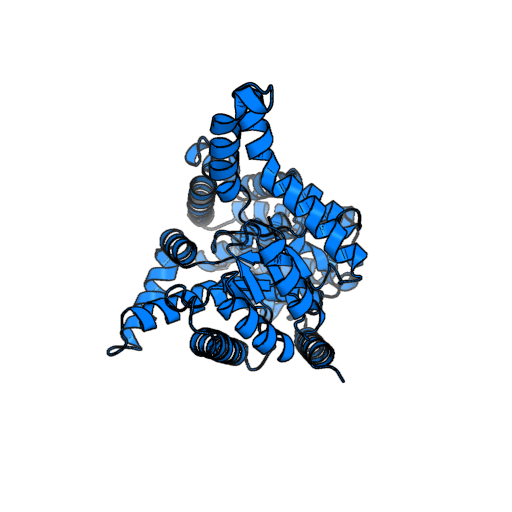? -9.103 3.369 1.027 1.00 92.69 93 PRO A N 1
ATOM 719 C CA . PRO A 1 93 ? -9.980 2.960 2.123 1.00 92.69 93 PRO A CA 1
ATOM 720 C C . PRO A 1 93 ? -11.474 3.002 1.783 1.00 92.69 93 PRO A C 1
ATOM 722 O O . PRO A 1 93 ? -12.195 2.065 2.108 1.00 92.69 93 PRO A O 1
ATOM 725 N N . ALA A 1 94 ? -11.949 4.020 1.059 1.00 91.12 94 ALA A N 1
ATOM 726 C CA . ALA A 1 94 ? -13.351 4.095 0.634 1.00 91.12 94 ALA A CA 1
ATOM 727 C C . ALA A 1 94 ? -13.663 3.273 -0.632 1.00 91.12 94 ALA A C 1
ATOM 729 O O . ALA A 1 94 ? -14.811 3.237 -1.079 1.00 91.12 94 ALA A O 1
ATOM 730 N N . TRP A 1 95 ? -12.668 2.618 -1.241 1.00 90.25 95 TRP A N 1
ATOM 731 C CA . TRP A 1 95 ? -12.786 2.099 -2.602 1.00 90.25 95 TRP A CA 1
ATOM 732 C C . TRP A 1 95 ? -13.910 1.072 -2.770 1.00 90.25 95 TRP A C 1
ATOM 734 O O . TRP A 1 95 ? -14.701 1.182 -3.705 1.00 90.25 95 TRP A O 1
ATOM 744 N N . ASN A 1 96 ? -14.038 0.120 -1.841 1.00 92.44 96 ASN A N 1
ATOM 745 C CA . ASN A 1 96 ? -15.110 -0.882 -1.871 1.00 92.44 96 ASN A CA 1
ATOM 746 C C . ASN A 1 96 ? -16.508 -0.233 -1.869 1.00 92.44 96 ASN A C 1
ATOM 748 O O . ASN A 1 96 ? -17.397 -0.645 -2.617 1.00 92.44 96 ASN A O 1
ATOM 752 N N . LEU A 1 97 ? -16.686 0.822 -1.072 1.00 94.88 97 LEU A N 1
ATOM 753 C CA . LEU A 1 97 ? -17.971 1.492 -0.879 1.00 94.88 97 LEU A CA 1
ATOM 754 C C . LEU A 1 97 ? -18.424 2.275 -2.113 1.00 94.88 97 LEU A C 1
ATOM 756 O O . LEU A 1 97 ? -19.620 2.335 -2.388 1.00 94.88 97 LEU A O 1
ATOM 760 N N . ARG A 1 98 ? -17.482 2.798 -2.906 1.00 90.06 98 ARG A N 1
ATOM 761 C CA . ARG A 1 98 ? -17.754 3.563 -4.140 1.00 90.06 98 ARG A CA 1
ATOM 762 C C . ARG A 1 98 ? -18.479 2.767 -5.230 1.00 90.06 98 ARG A C 1
ATOM 764 O O . ARG A 1 98 ? -18.949 3.352 -6.199 1.00 90.06 98 ARG A O 1
ATOM 771 N N . SER A 1 99 ? -18.582 1.445 -5.081 1.00 88.56 99 SER A N 1
ATOM 772 C CA . SER A 1 99 ? -19.384 0.595 -5.968 1.00 88.56 99 SER A CA 1
ATOM 773 C C . SER A 1 99 ? -20.895 0.682 -5.710 1.00 88.56 99 SER A C 1
ATOM 775 O O . SER A 1 99 ? -21.673 0.328 -6.593 1.00 88.56 99 SER A O 1
ATOM 777 N N . GLY A 1 100 ? -21.320 1.147 -4.528 1.00 91.69 100 GLY A N 1
ATOM 778 C CA . GLY A 1 100 ? -22.737 1.212 -4.151 1.00 91.69 100 GLY A CA 1
ATOM 779 C C . GLY A 1 100 ? -23.167 2.460 -3.379 1.00 91.69 100 GLY A C 1
ATOM 780 O O . GLY A 1 100 ? -24.365 2.649 -3.192 1.00 91.69 100 GLY A O 1
ATOM 781 N N . LEU A 1 101 ? -22.231 3.314 -2.955 1.00 95.00 101 LEU A N 1
ATOM 782 C CA . LEU A 1 101 ? -22.503 4.618 -2.351 1.00 95.00 101 LEU A CA 1
ATOM 783 C C . LEU A 1 101 ? -21.964 5.733 -3.250 1.00 95.00 101 LEU A C 1
ATOM 785 O O . LEU A 1 101 ? -20.809 5.691 -3.682 1.00 95.00 101 LEU A O 1
ATOM 789 N N . GLY A 1 102 ? -22.802 6.737 -3.513 1.00 93.62 102 GLY A N 1
ATOM 790 C CA . GLY A 1 102 ? -22.386 7.947 -4.222 1.00 93.62 102 GLY A CA 1
ATOM 791 C C . GLY A 1 102 ? -21.488 8.841 -3.362 1.00 93.62 102 GLY A C 1
ATOM 792 O O . GLY A 1 102 ? -21.482 8.741 -2.135 1.00 93.62 102 GLY A O 1
ATOM 793 N N . GLU A 1 103 ? -20.764 9.766 -3.996 1.00 92.12 103 GLU A N 1
ATOM 794 C CA . GLU A 1 103 ? -19.842 10.673 -3.288 1.00 92.12 103 GLU A CA 1
ATOM 795 C C . GLU A 1 103 ? -20.543 11.522 -2.222 1.00 92.12 103 GLU A C 1
ATOM 797 O O . GLU A 1 103 ? -20.009 11.687 -1.130 1.00 92.12 103 GLU A O 1
ATOM 802 N N . ALA A 1 104 ? -21.769 11.983 -2.490 1.00 96.25 104 ALA A N 1
ATOM 803 C CA . ALA A 1 104 ? -22.559 12.737 -1.517 1.00 96.25 104 ALA A CA 1
ATOM 804 C C . ALA A 1 104 ? -22.899 11.914 -0.260 1.00 96.25 104 ALA A C 1
ATOM 806 O O . ALA A 1 104 ? -22.854 12.445 0.843 1.00 96.25 104 ALA A O 1
ATOM 807 N N . GLN A 1 105 ? -23.190 10.616 -0.413 1.00 96.81 105 GLN A N 1
ATOM 808 C CA . GLN A 1 105 ? -23.485 9.731 0.720 1.00 96.81 105 GLN A CA 1
ATOM 809 C C . GLN A 1 105 ? -22.223 9.433 1.536 1.00 96.81 105 GLN A C 1
ATOM 811 O O . GLN A 1 105 ? -22.270 9.407 2.762 1.00 96.81 105 GLN A O 1
ATOM 816 N N . LEU A 1 106 ? -21.082 9.224 0.867 1.00 96.88 106 LEU A N 1
ATOM 817 C CA . LEU A 1 106 ? -19.798 9.059 1.554 1.00 96.88 106 LEU A CA 1
ATOM 818 C C . LEU A 1 106 ? -19.421 10.319 2.340 1.00 96.88 106 LEU A C 1
ATOM 820 O O . LEU A 1 106 ? -18.973 10.204 3.480 1.00 96.88 106 LEU A O 1
ATOM 824 N N . GLU A 1 107 ? -19.640 11.504 1.766 1.00 97.44 107 GLU A N 1
ATOM 825 C CA . GLU A 1 107 ? -19.394 12.770 2.459 1.00 97.44 107 GLU A CA 1
ATOM 826 C C . GLU A 1 107 ? -20.346 12.972 3.645 1.00 97.44 107 GLU A C 1
ATOM 828 O O . GLU A 1 107 ? -19.895 13.378 4.712 1.00 97.44 107 GLU A O 1
ATOM 833 N N . GLU A 1 108 ? -21.632 12.632 3.513 1.00 98.25 108 GLU A N 1
ATOM 834 C CA . GLU A 1 108 ? -22.592 12.686 4.625 1.00 98.25 108 GLU A CA 1
ATOM 835 C C . GLU A 1 108 ? -22.138 11.811 5.805 1.00 98.25 108 GLU A C 1
ATOM 837 O O . GLU A 1 108 ? -22.081 12.271 6.950 1.00 98.25 108 GLU A O 1
ATOM 842 N N . GLU A 1 109 ? -21.719 10.574 5.530 1.00 98.50 109 GLU A N 1
ATOM 843 C CA . GLU A 1 109 ? -21.195 9.663 6.549 1.00 98.50 109 GLU A CA 1
ATOM 844 C C . GLU A 1 109 ? -19.875 10.159 7.160 1.00 98.50 109 GLU A C 1
ATOM 846 O O . GLU A 1 109 ? -19.654 10.040 8.373 1.00 98.50 109 GLU A O 1
ATOM 851 N N . ALA A 1 110 ? -18.997 10.750 6.347 1.00 98.56 110 ALA A N 1
ATOM 852 C CA . ALA A 1 110 ? -17.739 11.325 6.808 1.00 98.56 110 ALA A CA 1
ATOM 853 C C . ALA A 1 110 ? -17.969 12.553 7.703 1.00 98.56 110 ALA A C 1
ATOM 855 O O . ALA A 1 110 ? -17.307 12.705 8.734 1.00 98.56 110 ALA A O 1
ATOM 856 N N . ALA A 1 111 ? -18.926 13.412 7.347 1.00 98.69 111 ALA A N 1
ATOM 857 C CA . ALA A 1 111 ? -19.315 14.590 8.113 1.00 98.69 111 ALA A CA 1
ATOM 858 C C . ALA A 1 111 ? -19.980 14.203 9.439 1.00 98.69 111 ALA A C 1
ATOM 860 O O . ALA A 1 111 ? -19.591 14.716 10.487 1.00 98.69 111 ALA A O 1
ATOM 861 N N . ALA A 1 112 ? -20.908 13.242 9.431 1.00 98.81 112 ALA A N 1
ATOM 862 C CA . ALA A 1 112 ? -21.526 12.725 10.652 1.00 98.81 112 ALA A CA 1
ATOM 863 C C . ALA A 1 112 ? -20.480 12.143 11.622 1.00 98.81 112 ALA A C 1
ATOM 865 O O . ALA A 1 112 ? -20.531 12.389 12.829 1.00 98.81 112 ALA A O 1
ATOM 866 N N . THR A 1 113 ? -19.493 11.417 11.090 1.00 98.88 113 THR A N 1
ATOM 867 C CA . THR A 1 113 ? -18.392 10.846 11.880 1.00 98.88 113 THR A CA 1
ATOM 868 C C . THR A 1 113 ? -17.467 11.932 12.442 1.00 98.88 113 THR A C 1
ATOM 870 O O . THR A 1 113 ? -17.134 11.893 13.626 1.00 98.88 113 THR A O 1
ATOM 873 N N . ALA A 1 114 ? -17.108 12.939 11.638 1.00 98.81 114 ALA A N 1
ATOM 874 C CA . ALA A 1 114 ? -16.290 14.071 12.080 1.00 98.81 114 ALA A CA 1
ATOM 875 C C . ALA A 1 114 ? -16.991 14.915 13.160 1.00 98.81 114 ALA A C 1
ATOM 877 O O . ALA A 1 114 ? -16.373 15.282 14.159 1.00 98.81 114 ALA A O 1
ATOM 878 N N . ASN A 1 115 ? -18.294 15.165 13.004 1.00 98.81 115 ASN A N 1
ATOM 879 C CA . ASN A 1 115 ? -19.101 15.902 13.977 1.00 98.81 115 ASN A CA 1
ATOM 880 C C . ASN A 1 115 ? -19.180 15.169 15.321 1.00 98.81 115 ASN A C 1
ATOM 882 O O . ASN A 1 115 ? -19.069 15.796 16.376 1.00 98.81 115 ASN A O 1
ATOM 886 N N . LEU A 1 116 ? -19.327 13.839 15.295 1.00 98.88 116 LEU A N 1
ATOM 887 C CA . LEU A 1 116 ? -19.256 13.028 16.507 1.00 98.88 116 LEU A CA 1
ATOM 888 C C . LEU A 1 116 ? -17.872 13.131 17.160 1.00 98.88 116 LEU A C 1
ATOM 890 O O . LEU A 1 116 ? -17.796 13.398 18.356 1.00 98.88 116 LEU A O 1
ATOM 894 N N . ALA A 1 117 ? -16.792 12.981 16.386 1.00 98.81 117 ALA A N 1
ATOM 895 C CA . ALA A 1 117 ? -15.425 13.097 16.897 1.00 98.81 117 ALA A CA 1
ATOM 896 C C . ALA A 1 117 ? -15.186 14.451 17.585 1.00 98.81 117 ALA A C 1
ATOM 898 O O . ALA A 1 117 ? -14.663 14.497 18.695 1.00 98.81 117 ALA A O 1
ATOM 899 N N . ALA A 1 118 ? -15.625 15.548 16.960 1.00 98.62 118 ALA A N 1
ATOM 900 C CA . ALA A 1 118 ? -15.503 16.895 17.508 1.00 98.62 118 ALA A CA 1
ATOM 901 C C . ALA A 1 118 ? -16.290 17.064 18.818 1.00 98.62 118 ALA A C 1
ATOM 903 O O . ALA A 1 118 ? -15.760 17.593 19.797 1.00 98.62 118 ALA A O 1
ATOM 904 N N . ARG A 1 119 ? -17.538 16.576 18.864 1.00 98.62 119 ARG A N 1
ATOM 905 C CA . ARG A 1 119 ? -18.370 16.633 20.073 1.00 98.62 119 ARG A CA 1
ATOM 906 C C . ARG A 1 119 ? -17.773 15.815 21.217 1.00 98.62 119 ARG A C 1
ATOM 908 O O . ARG A 1 119 ? -17.724 16.306 22.342 1.00 98.62 119 ARG A O 1
ATOM 915 N N . LEU A 1 120 ? -17.318 14.593 20.943 1.00 98.69 120 LEU A N 1
ATOM 916 C CA . LEU A 1 120 ? -16.703 13.733 21.955 1.00 98.69 120 LEU A CA 1
ATOM 917 C C . LEU A 1 120 ? -15.367 14.298 22.440 1.00 98.69 120 LEU A C 1
ATOM 919 O O . LEU A 1 120 ? -15.100 14.267 23.636 1.00 98.69 120 LEU A O 1
ATOM 923 N N . ALA A 1 121 ? -14.565 14.895 21.554 1.00 98.50 121 ALA A N 1
ATOM 924 C CA . ALA A 1 121 ? -13.314 15.546 21.937 1.00 98.50 121 ALA A CA 1
ATOM 925 C C . ALA A 1 121 ? -13.543 16.693 22.936 1.00 98.50 121 ALA A C 1
ATOM 927 O O . ALA A 1 121 ? -12.764 16.846 23.873 1.00 98.50 121 ALA A O 1
ATOM 928 N N . ALA A 1 122 ? -14.632 17.457 22.790 1.00 97.62 122 ALA A N 1
ATOM 929 C CA . ALA A 1 122 ? -14.998 18.516 23.735 1.00 97.62 122 ALA A CA 1
ATOM 930 C C . ALA A 1 122 ? -15.438 17.987 25.116 1.00 97.62 122 ALA A C 1
ATOM 932 O O . ALA A 1 122 ? -15.360 18.718 26.101 1.00 97.62 122 ALA A O 1
ATOM 933 N N . ALA A 1 123 ? -15.892 16.733 25.189 1.00 97.00 123 ALA A N 1
ATOM 934 C CA . ALA A 1 123 ? -16.328 16.065 26.417 1.00 97.00 123 ALA A CA 1
ATOM 935 C C . ALA A 1 123 ? -15.286 15.080 26.985 1.00 97.00 123 ALA A C 1
ATOM 937 O O . ALA A 1 123 ? -15.562 14.399 27.974 1.00 97.00 123 ALA A O 1
ATOM 938 N N . ALA A 1 124 ? -14.114 14.965 26.355 1.00 98.06 124 ALA A N 1
ATOM 939 C CA . ALA A 1 124 ? -13.082 14.011 26.741 1.00 98.06 124 ALA A CA 1
ATOM 940 C C . ALA A 1 124 ? -12.439 14.371 28.087 1.00 98.06 124 ALA A C 1
ATOM 942 O O . ALA A 1 124 ? -12.367 15.538 28.481 1.00 98.06 124 ALA A O 1
ATOM 943 N N . ALA A 1 125 ? -11.926 13.356 28.784 1.00 97.81 125 ALA A N 1
ATOM 944 C CA . ALA A 1 125 ? -11.186 13.551 30.019 1.00 97.81 125 ALA A CA 1
ATOM 945 C C . ALA A 1 125 ? -9.943 14.442 29.793 1.00 97.81 125 ALA A C 1
ATOM 947 O O . ALA A 1 125 ? -9.352 14.431 28.703 1.00 97.81 125 ALA A O 1
ATOM 948 N N . PRO A 1 126 ? -9.502 15.197 30.819 1.00 96.50 126 PRO A N 1
ATOM 949 C CA . PRO A 1 126 ? -8.313 16.035 30.717 1.00 96.50 126 PRO A CA 1
ATOM 950 C C . PRO A 1 126 ? -7.098 15.252 30.204 1.00 96.50 126 PRO A C 1
ATOM 952 O O . PRO A 1 126 ? -6.812 14.153 30.673 1.00 96.50 126 PRO A O 1
ATOM 955 N N . GLY A 1 127 ? -6.373 15.826 29.244 1.00 96.75 127 GLY A N 1
ATOM 956 C CA . GLY A 1 127 ? -5.152 15.238 28.687 1.00 96.75 127 GLY A CA 1
ATOM 957 C C . GLY A 1 127 ? -5.350 14.335 27.462 1.00 96.75 127 GLY A C 1
ATOM 958 O O . GLY A 1 127 ? -4.419 14.218 26.666 1.00 96.75 127 GLY A O 1
ATOM 959 N N . VAL A 1 128 ? -6.546 13.768 27.250 1.00 98.19 128 VAL A N 1
ATOM 960 C CA . VAL A 1 128 ? -6.817 12.834 26.134 1.00 98.19 128 VAL A CA 1
ATOM 961 C C . VAL A 1 128 ? -6.566 13.495 24.778 1.00 98.19 128 VAL A C 1
ATOM 963 O O . VAL A 1 128 ? -5.782 13.001 23.972 1.00 98.19 128 VAL A O 1
ATOM 966 N N . VAL A 1 129 ? -7.187 14.653 24.532 1.00 98.44 129 VAL A N 1
ATOM 967 C CA . VAL A 1 129 ? -7.047 15.362 23.248 1.00 98.44 129 VAL A CA 1
ATOM 968 C C . VAL A 1 129 ? -5.610 15.836 23.026 1.00 98.44 129 VAL A C 1
ATOM 970 O O . VAL A 1 129 ? -5.098 15.727 21.918 1.00 98.44 129 VAL A O 1
ATOM 973 N N . SER A 1 130 ? -4.926 16.326 24.066 1.00 98.00 130 SER A N 1
ATOM 974 C CA . SER A 1 130 ? -3.537 16.782 23.933 1.00 98.00 130 SER A CA 1
ATOM 975 C C . SER A 1 130 ? -2.564 15.646 23.624 1.00 98.00 130 SER A C 1
ATOM 977 O O . SER A 1 130 ? -1.652 15.854 22.831 1.00 98.00 130 SER A O 1
ATOM 979 N N . ALA A 1 131 ? -2.761 14.459 24.210 1.00 97.06 131 ALA A N 1
ATOM 980 C CA . ALA A 1 131 ? -1.947 13.285 23.901 1.00 97.06 131 ALA A CA 1
ATOM 981 C C . ALA A 1 131 ? -2.147 12.859 22.439 1.00 97.06 131 ALA A C 1
ATOM 983 O O . ALA A 1 131 ? -1.180 12.720 21.696 1.00 97.06 131 ALA A O 1
ATOM 984 N N . LEU A 1 132 ? -3.405 12.786 21.996 1.00 97.69 132 LEU A N 1
ATOM 985 C CA . LEU A 1 132 ? -3.749 12.426 20.623 1.00 97.69 132 LEU A CA 1
ATOM 986 C C . LEU A 1 132 ? -3.156 13.399 19.587 1.00 97.69 132 LEU A C 1
ATOM 988 O O . LEU A 1 132 ? -2.579 12.971 18.588 1.00 97.69 132 LEU A O 1
ATOM 992 N N . LEU A 1 133 ? -3.257 14.710 19.832 1.00 98.56 133 LEU A N 1
ATOM 993 C CA . LEU A 1 133 ? -2.661 15.727 18.957 1.00 98.56 133 LEU A CA 1
ATOM 994 C C . LEU A 1 133 ? -1.128 15.651 18.949 1.00 98.56 133 LEU A C 1
ATOM 996 O O . LEU A 1 133 ? -0.522 15.842 17.896 1.00 98.56 133 LEU A O 1
ATOM 1000 N N . ALA A 1 134 ? -0.492 15.362 20.088 1.00 98.06 134 ALA A N 1
ATOM 1001 C CA . ALA A 1 134 ? 0.960 15.201 20.159 1.00 98.06 134 ALA A CA 1
ATOM 1002 C C . ALA A 1 134 ? 1.437 14.000 19.326 1.00 98.06 134 ALA A C 1
ATOM 1004 O O . ALA A 1 134 ? 2.405 14.124 18.574 1.00 98.06 134 ALA A O 1
ATOM 1005 N N . ASP A 1 135 ? 0.716 12.880 19.392 1.00 96.25 135 ASP A N 1
ATOM 1006 C CA . ASP A 1 135 ? 0.999 11.695 18.583 1.00 96.25 135 ASP A CA 1
ATOM 1007 C C . ASP A 1 135 ? 0.854 11.978 17.085 1.00 96.25 135 ASP A C 1
ATOM 1009 O O . ASP A 1 135 ? 1.743 11.652 16.293 1.00 96.25 135 ASP A O 1
ATOM 1013 N N . TRP A 1 136 ? -0.247 12.617 16.675 1.00 98.00 136 TRP A N 1
ATOM 1014 C CA . TRP A 1 136 ? -0.453 12.984 15.273 1.00 98.00 136 TRP A CA 1
ATOM 1015 C C . TRP A 1 136 ? 0.582 13.991 14.778 1.00 98.00 136 TRP A C 1
ATOM 1017 O O . TRP A 1 136 ? 1.015 13.890 13.631 1.00 98.00 136 TRP A O 1
ATOM 1027 N N . LEU A 1 137 ? 1.019 14.926 15.626 1.00 98.31 137 LEU A N 1
ATOM 1028 C CA . LEU A 1 137 ? 2.085 15.871 15.296 1.00 98.31 137 LEU A CA 1
ATOM 1029 C C . LEU A 1 137 ? 3.418 15.154 15.082 1.00 98.31 137 LEU A C 1
ATOM 1031 O O . LEU A 1 137 ? 4.111 15.446 14.106 1.00 98.31 137 LEU A O 1
ATOM 1035 N N . ALA A 1 138 ? 3.758 14.201 15.953 1.00 96.12 138 ALA A N 1
ATOM 1036 C CA . ALA A 1 138 ? 4.969 13.400 15.820 1.00 96.12 138 ALA A CA 1
ATOM 1037 C C . ALA A 1 138 ? 4.961 12.588 14.516 1.00 96.12 138 ALA A C 1
ATOM 1039 O O . ALA A 1 138 ? 5.917 12.669 13.743 1.00 96.12 138 ALA A O 1
ATOM 1040 N N . TYR A 1 139 ? 3.859 11.889 14.225 1.00 95.31 139 TYR A N 1
ATOM 1041 C CA . TYR A 1 139 ? 3.703 11.136 12.978 1.00 95.31 139 TYR A CA 1
ATOM 1042 C C . TYR A 1 139 ? 3.766 12.048 11.744 1.00 95.31 139 TYR A C 1
ATOM 1044 O O . TYR A 1 139 ? 4.519 11.780 10.807 1.00 95.31 139 TYR A O 1
ATOM 1052 N N . ALA A 1 140 ? 3.008 13.152 11.737 1.00 97.19 140 ALA A N 1
ATOM 1053 C CA . ALA A 1 140 ? 2.963 14.080 10.609 1.00 97.19 140 ALA A CA 1
ATOM 1054 C C . ALA A 1 140 ? 4.340 14.677 10.315 1.00 97.19 140 ALA A C 1
ATOM 1056 O O . ALA A 1 140 ? 4.737 14.751 9.153 1.00 97.19 140 ALA A O 1
ATOM 1057 N N . ARG A 1 141 ? 5.076 15.063 11.361 1.00 96.88 141 ARG A N 1
ATOM 1058 C CA . ARG A 1 141 ? 6.435 15.582 11.237 1.00 96.88 141 ARG A CA 1
ATOM 1059 C C . ARG A 1 141 ? 7.385 14.531 10.675 1.00 96.88 141 ARG A C 1
ATOM 1061 O O . ARG A 1 141 ? 8.065 14.829 9.701 1.00 96.88 141 ARG A O 1
ATOM 1068 N N . A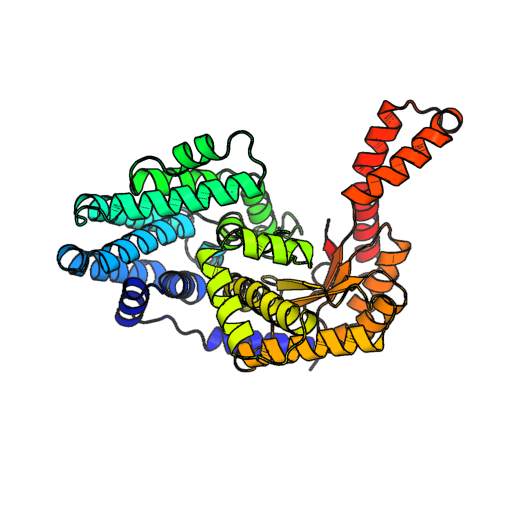LA A 1 142 ? 7.397 13.320 11.233 1.00 94.50 142 ALA A N 1
ATOM 1069 C CA . ALA A 1 142 ? 8.276 12.244 10.777 1.00 94.50 142 ALA A CA 1
ATOM 1070 C C . ALA A 1 142 ? 8.016 11.881 9.302 1.00 94.50 142 ALA A C 1
ATOM 1072 O O . ALA A 1 142 ? 8.953 11.768 8.509 1.00 94.50 142 ALA A O 1
ATOM 1073 N N . ARG A 1 143 ? 6.741 11.807 8.896 1.00 95.19 143 ARG A N 1
ATOM 1074 C CA . ARG A 1 143 ? 6.344 11.621 7.492 1.00 95.19 143 ARG A CA 1
ATOM 1075 C C . ARG A 1 143 ? 6.825 12.771 6.600 1.00 95.19 143 ARG A C 1
ATOM 1077 O O . ARG A 1 143 ? 7.378 12.533 5.532 1.00 95.19 143 ARG A O 1
ATOM 1084 N N . LEU A 1 144 ? 6.627 14.022 7.012 1.00 95.94 144 LEU A N 1
ATOM 1085 C CA . LEU A 1 144 ? 7.033 15.191 6.221 1.00 95.94 144 LEU A CA 1
ATOM 1086 C C . LEU A 1 144 ? 8.562 15.332 6.120 1.00 95.94 144 LEU A C 1
ATOM 1088 O O . LEU A 1 144 ? 9.070 15.783 5.094 1.00 95.94 144 LEU A O 1
ATOM 1092 N N . GLU A 1 145 ? 9.307 14.920 7.149 1.00 94.88 145 GLU A N 1
ATOM 1093 C CA . GLU A 1 145 ? 10.771 14.810 7.115 1.00 94.88 145 GLU A CA 1
ATOM 1094 C C . GLU A 1 145 ? 11.208 13.734 6.108 1.00 94.88 145 GLU A C 1
ATOM 1096 O O . GLU A 1 145 ? 12.085 13.982 5.277 1.00 94.88 145 GLU A O 1
ATOM 1101 N N . ALA A 1 146 ? 10.536 12.580 6.112 1.00 92.62 146 ALA A N 1
ATOM 1102 C CA . ALA A 1 146 ? 10.740 11.506 5.142 1.00 92.62 146 ALA A CA 1
ATOM 1103 C C . ALA A 1 146 ? 10.470 11.944 3.689 1.00 92.62 146 ALA A C 1
ATOM 1105 O O . ALA A 1 146 ? 11.238 11.609 2.782 1.00 92.62 146 ALA A O 1
ATOM 1106 N N . GLU A 1 147 ? 9.435 12.760 3.478 1.00 92.38 147 GLU A N 1
ATOM 1107 C CA . GLU A 1 147 ? 9.087 13.383 2.193 1.00 92.38 147 GLU A CA 1
ATOM 1108 C C . GLU A 1 147 ? 10.036 14.523 1.788 1.00 92.38 147 GLU A C 1
ATOM 1110 O O . GLU A 1 147 ? 9.927 15.052 0.680 1.00 92.38 147 GLU A O 1
ATOM 1115 N N . LYS A 1 148 ? 10.985 14.899 2.660 1.00 94.56 148 LYS A N 1
ATOM 1116 C CA . LYS A 1 148 ? 11.891 16.046 2.484 1.00 94.56 148 LYS A CA 1
ATOM 1117 C C . LYS A 1 148 ? 11.128 17.345 2.217 1.00 94.56 148 LYS A C 1
ATOM 1119 O O . LYS A 1 148 ? 11.522 18.145 1.364 1.00 94.56 148 LYS A O 1
ATOM 1124 N N . ALA A 1 149 ? 10.022 17.541 2.931 1.00 95.56 149 ALA A N 1
ATOM 1125 C CA . ALA A 1 149 ? 9.246 18.767 2.858 1.00 95.56 149 ALA A CA 1
ATOM 1126 C C . ALA A 1 149 ? 10.105 19.987 3.246 1.00 95.56 149 ALA A C 1
ATOM 1128 O O . ALA A 1 149 ? 11.065 19.868 4.006 1.00 95.56 149 ALA A O 1
ATOM 1129 N N . ALA A 1 150 ? 9.763 21.167 2.720 1.00 96.00 150 ALA A N 1
ATOM 1130 C CA . ALA A 1 150 ? 10.572 22.377 2.900 1.00 96.00 150 ALA A CA 1
ATOM 1131 C C . ALA A 1 150 ? 10.669 22.833 4.369 1.00 96.00 150 ALA A C 1
ATOM 1133 O O . ALA A 1 150 ? 11.734 23.262 4.803 1.00 96.00 150 ALA A O 1
ATOM 1134 N N . ASP A 1 151 ? 9.571 22.716 5.123 1.00 97.69 151 ASP A N 1
ATOM 1135 C CA . ASP A 1 151 ? 9.525 22.944 6.572 1.00 97.69 151 ASP A CA 1
ATOM 1136 C C . ASP A 1 151 ? 8.603 21.901 7.229 1.00 97.69 151 ASP A C 1
ATOM 1138 O O . ASP A 1 151 ? 7.407 22.148 7.427 1.00 97.69 151 ASP A O 1
ATOM 1142 N N . PRO A 1 152 ? 9.126 20.699 7.538 1.00 97.56 152 PRO A N 1
ATOM 1143 C CA . PRO A 1 152 ? 8.318 19.611 8.075 1.00 97.56 152 PRO A CA 1
ATOM 1144 C C . PRO A 1 152 ? 7.634 19.959 9.398 1.00 97.56 152 PRO A C 1
ATOM 1146 O O . PRO A 1 152 ? 6.515 19.516 9.643 1.00 97.56 152 PRO A O 1
ATOM 1149 N N . ALA A 1 153 ? 8.279 20.767 10.244 1.00 98.06 153 ALA A N 1
ATOM 1150 C CA . ALA A 1 153 ? 7.747 21.130 11.550 1.00 98.06 153 ALA A CA 1
ATOM 1151 C C . ALA A 1 153 ? 6.555 22.086 11.423 1.00 98.06 153 ALA A C 1
ATOM 1153 O O . ALA A 1 153 ? 5.500 21.821 12.004 1.00 98.06 153 ALA A O 1
ATOM 1154 N N . ALA A 1 154 ? 6.689 23.159 10.636 1.00 98.31 154 ALA A N 1
ATOM 1155 C CA . ALA A 1 154 ? 5.593 24.101 10.422 1.00 98.31 154 ALA A CA 1
ATOM 1156 C C . ALA A 1 154 ? 4.422 23.447 9.677 1.00 98.31 154 ALA A C 1
ATOM 1158 O O . ALA A 1 154 ? 3.265 23.633 10.054 1.00 98.31 154 ALA A O 1
ATOM 1159 N N . MET A 1 155 ? 4.712 22.628 8.661 1.00 98.12 155 MET A N 1
ATOM 1160 C CA . MET A 1 155 ? 3.684 21.906 7.909 1.00 98.12 155 MET A CA 1
ATOM 1161 C C . MET A 1 155 ? 2.948 20.875 8.774 1.00 98.12 155 MET A C 1
ATOM 1163 O O . MET A 1 155 ? 1.732 20.751 8.659 1.00 98.12 155 MET A O 1
ATOM 1167 N N . ALA A 1 156 ? 3.646 20.164 9.667 1.00 98.38 156 ALA A N 1
ATOM 1168 C CA . ALA A 1 156 ? 3.006 19.246 10.609 1.00 98.38 156 ALA A CA 1
ATOM 1169 C C . ALA A 1 156 ? 2.114 19.993 11.613 1.00 98.38 156 ALA A C 1
ATOM 1171 O O . ALA A 1 156 ? 0.999 19.551 11.887 1.00 98.38 156 ALA A O 1
ATOM 1172 N N . ALA A 1 157 ? 2.572 21.140 12.124 1.00 98.38 157 ALA A N 1
ATOM 1173 C CA . ALA A 1 157 ? 1.791 21.967 13.039 1.00 98.38 157 ALA A CA 1
ATOM 1174 C C . ALA A 1 157 ? 0.519 22.525 12.378 1.00 98.38 157 ALA A C 1
ATOM 1176 O O . ALA A 1 157 ? -0.543 22.493 12.994 1.00 98.38 157 ALA A O 1
ATOM 1177 N N . ASP A 1 158 ? 0.598 22.981 11.124 1.00 98.00 158 ASP A N 1
ATOM 1178 C CA . ASP A 1 158 ? -0.569 23.433 10.352 1.00 98.00 158 ASP A CA 1
ATOM 1179 C C . ASP A 1 158 ? -1.553 22.289 10.061 1.00 98.00 158 ASP A C 1
ATOM 1181 O O . ASP A 1 158 ? -2.770 22.458 10.175 1.00 98.00 158 ASP A O 1
ATOM 1185 N N . LEU A 1 159 ? -1.027 21.108 9.726 1.00 97.69 159 LEU A N 1
ATOM 1186 C CA . LEU A 1 159 ? -1.826 19.919 9.439 1.00 97.69 159 LEU A CA 1
ATOM 1187 C C . LEU A 1 159 ? -2.584 19.420 10.677 1.00 97.69 159 LEU A C 1
ATOM 1189 O O . LEU A 1 159 ? -3.737 19.015 10.563 1.00 97.69 159 LEU A O 1
ATOM 1193 N N . VAL A 1 160 ? -1.950 19.441 11.852 1.00 98.44 160 VAL A N 1
ATOM 1194 C CA . VAL A 1 160 ? -2.533 18.900 13.091 1.00 98.44 160 VAL A CA 1
ATOM 1195 C C . VAL A 1 160 ? -3.350 19.931 13.860 1.00 98.44 160 VAL A C 1
ATOM 1197 O O . VAL A 1 160 ? -4.435 19.616 14.351 1.00 98.44 160 VAL A O 1
ATOM 1200 N N . GLY A 1 161 ? -2.875 21.172 13.928 1.00 97.50 161 GLY A N 1
ATOM 1201 C CA . GLY A 1 161 ? -3.523 22.251 14.664 1.00 97.50 161 GLY A CA 1
ATOM 1202 C C . GLY A 1 161 ? -3.720 21.938 16.147 1.00 97.50 161 GLY A C 1
ATOM 1203 O O . GLY A 1 161 ? -2.867 21.338 16.797 1.00 97.50 161 GLY A O 1
ATOM 1204 N N . ASN A 1 162 ? -4.842 22.400 16.701 1.00 96.56 162 ASN A N 1
ATOM 1205 C CA . ASN A 1 162 ? -5.115 22.385 18.143 1.00 96.56 162 ASN A CA 1
ATOM 1206 C C . ASN A 1 162 ? -6.405 21.641 18.533 1.00 96.56 162 ASN A C 1
ATOM 1208 O O . ASN A 1 162 ? -6.818 21.698 19.691 1.00 96.56 162 ASN A O 1
ATOM 1212 N N . SER A 1 163 ? -7.063 20.967 17.588 1.00 98.25 163 SER A N 1
ATOM 1213 C CA . SER A 1 163 ? -8.295 20.222 17.849 1.00 98.25 163 SER A CA 1
ATOM 1214 C C . SER A 1 163 ? -8.444 19.027 16.912 1.00 98.25 163 SER A C 1
ATOM 1216 O O . SER A 1 163 ? -7.938 19.030 15.791 1.00 98.25 163 SER A O 1
ATOM 1218 N N . VAL A 1 164 ? -9.194 18.013 17.356 1.00 98.50 164 VAL A N 1
ATOM 1219 C CA . VAL A 1 164 ? -9.526 16.835 16.535 1.00 98.50 164 VAL A CA 1
ATOM 1220 C C . VAL A 1 164 ? -10.274 17.241 15.261 1.00 98.50 164 VAL A C 1
ATOM 1222 O O . VAL A 1 164 ? -10.008 16.698 14.193 1.00 98.50 164 VAL A O 1
ATOM 1225 N N . ALA A 1 165 ? -11.171 18.227 15.354 1.00 98.50 165 ALA A N 1
ATOM 1226 C CA . ALA A 1 165 ? -11.913 18.744 14.206 1.00 98.50 165 ALA A CA 1
ATOM 1227 C C . ALA A 1 165 ? -10.979 19.360 13.151 1.00 98.50 165 ALA A C 1
ATOM 1229 O O . ALA A 1 165 ? -11.085 19.016 11.975 1.00 98.50 165 ALA A O 1
ATOM 1230 N N . HIS A 1 166 ? -10.029 20.201 13.585 1.00 98.62 166 HIS A N 1
ATOM 1231 C CA . HIS A 1 166 ? -9.024 20.802 12.702 1.00 98.62 166 HIS A CA 1
ATOM 1232 C C . HIS A 1 166 ? -8.181 19.730 12.011 1.00 98.62 166 HIS A C 1
ATOM 1234 O O . HIS A 1 166 ? -8.037 19.762 10.792 1.00 98.62 166 HIS A O 1
ATOM 1240 N N . TYR A 1 167 ? -7.675 18.745 12.761 1.00 98.69 167 TYR A N 1
ATOM 1241 C CA . TYR A 1 167 ? -6.897 17.648 12.181 1.00 98.69 167 TYR A CA 1
ATOM 1242 C C . TYR A 1 167 ? -7.681 16.897 11.095 1.00 98.69 167 TYR A C 1
ATOM 1244 O O . TYR A 1 167 ? -7.175 16.716 9.987 1.00 98.69 167 TYR A O 1
ATOM 1252 N N . ILE A 1 168 ? -8.931 16.506 11.376 1.00 98.69 168 ILE A N 1
ATOM 1253 C CA . ILE A 1 168 ? -9.783 15.801 10.407 1.00 98.69 168 ILE A CA 1
ATOM 1254 C C . ILE A 1 168 ? -9.983 16.647 9.148 1.00 98.69 168 ILE A C 1
ATOM 1256 O O . ILE A 1 168 ? -9.854 16.121 8.042 1.00 98.69 168 ILE A O 1
ATOM 1260 N N . GLU A 1 169 ? -10.281 17.939 9.296 1.00 98.25 169 GLU A N 1
ATOM 1261 C CA . GLU A 1 169 ? -10.483 18.860 8.176 1.00 98.25 169 GLU A CA 1
ATOM 1262 C C . GLU A 1 169 ? -9.223 18.978 7.309 1.00 98.25 169 GLU A C 1
ATOM 1264 O O . GLU A 1 169 ? -9.272 18.729 6.100 1.00 98.25 169 GLU A O 1
ATOM 1269 N N . ARG A 1 170 ? -8.077 19.305 7.917 1.00 97.94 170 ARG A N 1
ATOM 1270 C CA . ARG A 1 170 ? -6.813 19.515 7.196 1.00 97.94 170 ARG A CA 1
ATOM 1271 C C . ARG A 1 170 ? -6.304 18.237 6.544 1.00 97.94 170 ARG A C 1
ATOM 1273 O O . ARG A 1 170 ? -5.896 18.276 5.384 1.00 97.94 170 ARG A O 1
ATOM 1280 N N . MET A 1 171 ? -6.377 17.101 7.238 1.00 97.31 171 MET A N 1
ATOM 1281 C CA . MET A 1 171 ? -6.022 15.803 6.659 1.00 97.31 171 MET A CA 1
ATOM 1282 C C . MET A 1 171 ? -6.938 15.435 5.500 1.00 97.31 171 MET A C 1
ATOM 1284 O O . MET A 1 171 ? -6.450 15.016 4.452 1.00 97.31 171 MET A O 1
ATOM 1288 N N . SER A 1 172 ? -8.250 15.634 5.649 1.00 97.00 172 SER A N 1
ATOM 1289 C CA . SER A 1 172 ? -9.215 15.376 4.576 1.00 97.00 172 SER A CA 1
ATOM 1290 C C . SER A 1 172 ? -8.915 16.236 3.347 1.00 97.00 172 SER A C 1
ATOM 1292 O O . SER A 1 172 ? -8.873 15.720 2.230 1.00 97.00 172 SER A O 1
ATOM 1294 N N . ALA A 1 173 ? -8.628 17.526 3.536 1.00 95.75 173 ALA A N 1
ATOM 1295 C CA . ALA A 1 173 ? -8.226 18.423 2.455 1.00 95.75 173 ALA A CA 1
ATOM 1296 C C . ALA A 1 173 ? -6.913 17.974 1.786 1.00 95.75 173 ALA A C 1
ATOM 1298 O O . ALA A 1 173 ? -6.810 17.965 0.556 1.00 95.75 173 ALA A O 1
ATOM 1299 N N . ALA A 1 174 ? -5.921 17.544 2.572 1.00 93.69 174 ALA A N 1
ATOM 1300 C CA . ALA A 1 174 ? -4.643 17.061 2.054 1.00 93.69 174 ALA A CA 1
ATOM 1301 C C . ALA A 1 174 ? -4.804 15.804 1.180 1.00 93.69 174 ALA A C 1
ATOM 1303 O O . ALA A 1 174 ? -4.216 15.727 0.100 1.00 93.69 174 ALA A O 1
ATOM 1304 N N . VAL A 1 175 ? -5.634 14.839 1.594 1.00 93.81 175 VAL A N 1
ATOM 1305 C CA . VAL A 1 175 ? -5.786 13.565 0.862 1.00 93.81 175 VAL A CA 1
ATOM 1306 C C . VAL A 1 175 ? -6.722 13.651 -0.348 1.00 93.81 175 VAL A C 1
ATOM 1308 O O . VAL A 1 175 ? -6.705 12.768 -1.208 1.00 93.81 175 VAL A O 1
ATOM 1311 N N . THR A 1 176 ? -7.523 14.715 -0.451 1.00 91.19 176 THR A N 1
ATOM 1312 C CA . THR A 1 176 ? -8.487 14.920 -1.549 1.00 91.19 176 THR A CA 1
ATOM 1313 C C . THR A 1 176 ? -7.975 15.839 -2.658 1.00 91.19 176 THR A C 1
ATOM 1315 O O . THR A 1 176 ? -8.392 15.692 -3.806 1.00 91.19 176 THR A O 1
ATOM 1318 N N . SER A 1 177 ? -7.053 16.758 -2.360 1.00 86.56 177 SER A N 1
ATOM 1319 C CA . SER A 1 177 ? -6.626 17.811 -3.299 1.00 86.56 177 SER A CA 1
ATOM 1320 C C . SER A 1 177 ? -5.368 17.488 -4.125 1.00 86.56 177 SER A C 1
ATOM 1322 O O . SER A 1 177 ? -5.035 18.218 -5.061 1.00 86.56 177 SER A O 1
ATOM 1324 N N . GLY A 1 178 ? -4.663 16.396 -3.817 1.00 86.12 178 GLY A N 1
ATOM 1325 C CA . GLY A 1 178 ? -3.367 16.078 -4.425 1.00 86.12 178 GLY A CA 1
ATOM 1326 C C . GLY A 1 178 ? -3.418 15.556 -5.871 1.00 86.12 178 GLY A C 1
ATOM 1327 O O . GLY A 1 178 ? -4.366 14.898 -6.302 1.00 86.12 178 GLY A O 1
ATOM 1328 N N . TYR A 1 179 ? -2.329 15.757 -6.624 1.00 91.88 179 TYR A N 1
ATOM 1329 C CA . TYR A 1 179 ? -2.157 15.162 -7.961 1.00 91.88 179 TYR A CA 1
ATOM 1330 C C . TYR A 1 179 ? -2.202 13.629 -7.939 1.00 91.88 179 TYR A C 1
ATOM 1332 O O . TYR A 1 179 ? -2.745 13.023 -8.861 1.00 91.88 179 TYR A O 1
ATOM 1340 N N . LEU A 1 180 ? -1.689 13.005 -6.873 1.00 93.31 180 LEU A N 1
ATOM 1341 C CA . LEU A 1 180 ? -1.736 11.552 -6.691 1.00 93.31 180 LEU A CA 1
ATOM 1342 C C . LEU A 1 180 ? -3.183 11.044 -6.645 1.00 93.31 180 LEU A C 1
ATOM 1344 O O . LEU A 1 180 ? -3.532 10.132 -7.394 1.00 93.31 180 LEU A O 1
ATOM 1348 N N . ARG A 1 181 ? -4.064 11.724 -5.898 1.00 91.12 181 ARG A N 1
ATOM 1349 C CA . ARG A 1 181 ? -5.500 11.414 -5.884 1.00 91.12 181 ARG A CA 1
ATOM 1350 C C . ARG A 1 181 ? -6.101 11.465 -7.289 1.00 91.12 181 ARG A C 1
ATOM 1352 O O . ARG A 1 181 ? -6.832 10.559 -7.676 1.00 91.12 181 ARG A O 1
ATOM 1359 N N . ARG A 1 182 ? -5.764 12.485 -8.085 1.00 93.50 182 ARG A N 1
ATOM 1360 C CA . ARG A 1 182 ? -6.256 12.611 -9.470 1.00 93.50 182 ARG A CA 1
ATOM 1361 C C . ARG A 1 182 ? -5.808 11.452 -10.363 1.00 93.50 182 ARG A C 1
ATOM 1363 O O . ARG A 1 182 ? -6.601 10.999 -11.185 1.00 93.50 182 ARG A O 1
ATOM 1370 N N . VAL A 1 183 ? -4.574 10.969 -10.208 1.00 95.31 183 VAL A N 1
ATOM 1371 C CA . VAL A 1 183 ? -4.069 9.802 -10.956 1.00 95.31 183 VAL A CA 1
ATOM 1372 C C . VAL A 1 183 ? -4.792 8.526 -10.528 1.00 95.31 183 VAL A C 1
ATOM 1374 O O . VAL A 1 183 ? -5.201 7.750 -11.389 1.00 95.31 183 VAL A O 1
ATOM 1377 N N . ALA A 1 184 ? -5.006 8.326 -9.226 1.00 94.06 184 ALA A N 1
ATOM 1378 C CA . ALA A 1 184 ? -5.744 7.173 -8.715 1.00 94.06 184 ALA A CA 1
ATOM 1379 C C . ALA A 1 184 ? -7.193 7.144 -9.242 1.00 94.06 184 ALA A C 1
ATOM 1381 O O . ALA A 1 184 ? -7.669 6.120 -9.730 1.00 94.06 184 ALA A O 1
ATOM 1382 N N . GLU A 1 185 ? -7.862 8.297 -9.239 1.00 92.38 185 GLU A N 1
ATOM 1383 C CA . GLU A 1 185 ? -9.196 8.489 -9.815 1.00 92.38 185 GLU A CA 1
ATOM 1384 C C . GLU A 1 185 ? -9.234 8.209 -11.323 1.00 92.38 185 GLU A C 1
ATOM 1386 O O . GLU A 1 185 ? -10.121 7.502 -11.803 1.00 92.38 185 GLU A O 1
ATOM 1391 N N . ALA A 1 186 ? -8.251 8.716 -12.071 1.00 95.19 186 ALA A N 1
ATOM 1392 C CA . ALA A 1 186 ? -8.115 8.440 -13.498 1.00 95.19 186 ALA A CA 1
ATOM 1393 C C . ALA A 1 186 ? -7.910 6.939 -13.763 1.00 95.19 186 ALA A C 1
ATOM 1395 O O . ALA A 1 186 ? -8.527 6.384 -14.672 1.00 95.19 186 ALA A O 1
ATOM 1396 N N . ARG A 1 187 ? -7.106 6.250 -12.937 1.00 93.75 187 ARG A N 1
ATOM 1397 C CA . ARG A 1 187 ? -6.933 4.792 -13.023 1.00 93.75 187 ARG A CA 1
ATOM 1398 C C . ARG A 1 187 ? -8.256 4.068 -12.806 1.00 93.75 187 ARG A C 1
ATOM 1400 O O . ARG A 1 187 ? -8.598 3.182 -13.582 1.00 93.75 187 ARG A O 1
ATOM 1407 N N . TYR A 1 188 ? -9.010 4.442 -11.775 1.00 90.75 188 TYR A N 1
ATOM 1408 C CA . TYR A 1 188 ? -10.295 3.808 -11.471 1.00 90.75 188 TYR A CA 1
ATOM 1409 C C . TYR A 1 188 ? -11.336 3.997 -12.576 1.00 90.75 188 TYR A C 1
ATOM 1411 O O . TYR A 1 188 ? -12.083 3.067 -12.867 1.00 90.75 188 TYR A O 1
ATOM 1419 N N . ARG A 1 189 ? -11.334 5.152 -13.253 1.00 92.62 189 ARG A N 1
ATOM 1420 C CA . ARG A 1 189 ? -12.169 5.395 -14.442 1.00 92.62 189 ARG A CA 1
ATOM 1421 C C . ARG A 1 189 ? -11.638 4.746 -15.728 1.00 92.62 189 ARG A C 1
ATOM 1423 O O . ARG A 1 189 ? -12.279 4.863 -16.766 1.00 92.62 189 ARG A O 1
ATOM 1430 N N . GLY A 1 190 ? -10.487 4.072 -15.683 1.00 93.56 190 GLY A N 1
ATOM 1431 C CA . GLY A 1 190 ? -9.857 3.452 -16.853 1.00 93.56 190 GLY A CA 1
ATOM 1432 C C . GLY A 1 190 ? -9.190 4.444 -17.814 1.00 93.56 190 GLY A C 1
ATOM 1433 O O . GLY A 1 190 ? -8.852 4.076 -18.934 1.00 93.56 190 GLY A O 1
ATOM 1434 N N . GLU A 1 191 ? -8.979 5.693 -17.394 1.00 96.31 191 GLU A N 1
ATOM 1435 C CA . GLU A 1 191 ? -8.331 6.747 -18.193 1.00 96.31 191 GLU A CA 1
ATOM 1436 C C . GLU A 1 191 ? -6.804 6.582 -18.242 1.00 96.31 191 GLU A C 1
ATOM 1438 O O . GLU A 1 191 ? -6.139 7.109 -19.133 1.00 96.31 191 GLU A O 1
ATOM 1443 N N . THR A 1 192 ? -6.234 5.853 -17.280 1.00 93.38 192 THR A N 1
ATOM 1444 C CA . THR A 1 192 ? -4.814 5.493 -17.255 1.00 93.38 192 THR A CA 1
ATOM 1445 C C . THR A 1 192 ? -4.602 4.093 -16.685 1.00 93.38 192 THR A C 1
ATOM 1447 O O . THR A 1 192 ? -5.353 3.624 -15.834 1.00 93.38 192 THR A O 1
ATOM 1450 N N . ILE A 1 193 ? -3.523 3.442 -17.117 1.00 90.44 193 ILE A N 1
ATOM 1451 C CA . ILE A 1 193 ? -3.035 2.171 -16.564 1.00 90.44 193 ILE A CA 1
ATOM 1452 C C . ILE A 1 193 ? -2.012 2.372 -15.436 1.00 90.44 193 ILE A C 1
ATOM 1454 O O . ILE A 1 193 ? -1.437 1.395 -14.955 1.00 90.44 193 ILE A O 1
ATOM 1458 N N . THR A 1 194 ? -1.747 3.613 -15.017 1.00 93.50 194 THR A N 1
ATOM 1459 C CA . THR A 1 194 ? -0.771 3.938 -13.965 1.00 93.50 194 THR A CA 1
ATOM 1460 C C . THR A 1 194 ? -1.266 3.462 -12.605 1.00 93.50 194 THR A C 1
ATOM 1462 O O . THR A 1 194 ? -2.343 3.855 -12.168 1.00 93.50 194 THR A O 1
ATOM 1465 N N . GLU A 1 195 ? -0.508 2.582 -11.956 1.00 95.00 195 GLU A N 1
ATOM 1466 C CA . GLU A 1 195 ? -0.680 2.207 -10.549 1.00 95.00 195 GLU A CA 1
ATOM 1467 C C . GLU A 1 195 ? 0.280 3.065 -9.725 1.00 95.00 195 GLU A C 1
ATOM 1469 O O . GLU A 1 195 ? 1.432 3.232 -10.121 1.00 95.00 195 GLU A O 1
ATOM 1474 N N . LEU A 1 196 ? -0.185 3.630 -8.611 1.00 96.31 196 LEU A N 1
ATOM 1475 C CA . LEU A 1 196 ? 0.686 4.385 -7.715 1.00 96.31 196 LEU A CA 1
ATOM 1476 C C . LEU A 1 196 ? 1.322 3.430 -6.703 1.00 96.31 196 LEU A C 1
ATOM 1478 O O . LEU A 1 196 ? 0.618 2.621 -6.092 1.00 96.31 196 LEU A O 1
ATOM 1482 N N . GLY A 1 197 ? 2.638 3.550 -6.536 1.00 95.88 197 GLY A N 1
ATOM 1483 C CA . GLY A 1 197 ? 3.429 2.789 -5.574 1.00 95.88 197 GLY A CA 1
ATOM 1484 C C . GLY A 1 197 ? 4.091 3.685 -4.524 1.00 95.88 197 GLY A C 1
ATOM 1485 O O . GLY A 1 197 ? 4.343 4.860 -4.788 1.00 95.88 197 GLY A O 1
ATOM 1486 N N . ASN A 1 198 ? 4.371 3.121 -3.353 1.00 96.44 198 ASN A N 1
ATOM 1487 C CA . ASN A 1 198 ? 5.223 3.694 -2.316 1.00 96.44 198 ASN A CA 1
ATOM 1488 C C . ASN A 1 198 ? 6.590 2.995 -2.379 1.00 96.44 198 ASN A C 1
ATOM 1490 O O . ASN A 1 198 ? 6.642 1.770 -2.333 1.00 96.44 198 ASN A O 1
ATOM 1494 N N . ASP A 1 199 ? 7.678 3.754 -2.516 1.00 95.25 199 ASP A N 1
ATOM 1495 C CA . ASP A 1 199 ? 9.061 3.241 -2.510 1.00 95.25 199 ASP A CA 1
ATOM 1496 C C . ASP A 1 199 ? 9.773 3.719 -1.242 1.00 95.25 199 ASP A C 1
ATOM 1498 O O . ASP A 1 199 ? 10.773 4.436 -1.304 1.00 95.25 199 ASP A O 1
ATOM 1502 N N . TYR A 1 200 ? 9.192 3.388 -0.080 1.00 94.44 200 TYR A N 1
ATOM 1503 C CA . TYR A 1 200 ? 9.660 3.901 1.213 1.00 94.44 200 TYR A CA 1
ATOM 1504 C C . TYR A 1 200 ? 9.617 2.891 2.371 1.00 94.44 200 TYR A C 1
ATOM 1506 O O . TYR A 1 200 ? 10.257 3.116 3.393 1.00 94.44 200 TYR A O 1
ATOM 1514 N N . ALA A 1 201 ? 8.891 1.777 2.235 1.00 93.94 201 ALA A N 1
ATOM 1515 C CA . ALA A 1 201 ? 8.658 0.733 3.243 1.00 93.94 201 ALA A CA 1
ATOM 1516 C C . ALA A 1 201 ? 7.973 1.185 4.555 1.00 93.94 201 ALA A C 1
ATOM 1518 O O . ALA A 1 201 ? 7.678 0.343 5.409 1.00 93.94 201 ALA A O 1
ATOM 1519 N N . ALA A 1 202 ? 7.680 2.479 4.697 1.00 94.12 202 ALA A N 1
ATOM 1520 C CA . ALA A 1 202 ? 6.960 3.101 5.805 1.00 94.12 202 ALA A CA 1
ATOM 1521 C C . ALA A 1 202 ? 5.918 4.103 5.283 1.00 94.12 202 ALA A C 1
ATOM 1523 O O . ALA A 1 202 ? 5.927 4.468 4.105 1.00 94.12 202 ALA A O 1
ATOM 1524 N N . TYR A 1 203 ? 5.016 4.538 6.169 1.00 95.12 203 TYR A N 1
ATOM 1525 C CA . TYR A 1 203 ? 3.937 5.499 5.882 1.00 95.12 203 TYR A CA 1
ATOM 1526 C C . TYR A 1 203 ? 2.954 5.069 4.773 1.00 95.12 203 TYR A C 1
ATOM 1528 O O . TYR A 1 203 ? 2.235 5.894 4.199 1.00 95.12 203 TYR A O 1
ATOM 1536 N N . LEU A 1 204 ? 2.902 3.767 4.464 1.00 96.00 204 LEU A N 1
ATOM 1537 C CA . LEU A 1 204 ? 1.991 3.204 3.466 1.00 96.00 204 LEU A CA 1
ATOM 1538 C C . LEU A 1 204 ? 0.521 3.430 3.839 1.00 96.00 204 LEU A C 1
ATOM 1540 O O . LEU A 1 204 ? -0.319 3.624 2.967 1.00 96.00 204 LEU A O 1
ATOM 1544 N N . ASP A 1 205 ? 0.210 3.456 5.130 1.00 93.75 205 ASP A N 1
ATOM 1545 C CA . ASP A 1 205 ? -1.108 3.789 5.665 1.00 93.75 205 ASP A CA 1
ATOM 1546 C C . ASP A 1 205 ? -1.595 5.173 5.201 1.00 93.75 205 ASP A C 1
ATOM 1548 O O . ASP A 1 205 ? -2.719 5.292 4.709 1.00 93.75 205 ASP A O 1
ATOM 1552 N N . TYR A 1 206 ? -0.737 6.198 5.261 1.00 94.75 206 TYR A N 1
ATOM 1553 C CA . TYR A 1 206 ? -1.045 7.513 4.697 1.00 94.75 206 TYR A CA 1
ATOM 1554 C C . TYR A 1 206 ? -1.095 7.478 3.165 1.00 94.75 206 TYR A C 1
ATOM 1556 O O . TYR A 1 206 ? -2.022 8.019 2.557 1.00 94.75 206 TYR A O 1
ATOM 1564 N N . ALA A 1 207 ? -0.132 6.817 2.519 1.00 95.38 207 ALA A N 1
ATOM 1565 C CA . ALA A 1 207 ? -0.071 6.732 1.060 1.00 95.38 207 ALA A CA 1
ATOM 1566 C C . ALA A 1 207 ? -1.331 6.069 0.463 1.00 95.38 207 ALA A C 1
ATOM 1568 O O . ALA A 1 207 ? -1.826 6.475 -0.596 1.00 95.38 207 ALA A O 1
ATOM 1569 N N . MET A 1 208 ? -1.917 5.100 1.171 1.00 96.31 208 MET A N 1
ATOM 1570 C CA . MET A 1 208 ? -3.186 4.477 0.800 1.00 96.31 208 MET A CA 1
ATOM 1571 C C . MET A 1 208 ? -4.336 5.489 0.742 1.00 96.31 208 MET A C 1
ATOM 1573 O O . MET A 1 208 ? -5.191 5.377 -0.144 1.00 96.31 208 MET A O 1
ATOM 1577 N N . TYR A 1 209 ? -4.350 6.523 1.595 1.00 95.62 209 TYR A N 1
ATOM 1578 C CA . TYR A 1 209 ? -5.358 7.583 1.494 1.00 95.62 209 TYR A CA 1
ATOM 1579 C C . TYR A 1 209 ? -5.323 8.294 0.133 1.00 95.62 209 TYR A C 1
ATOM 1581 O O . TYR A 1 209 ? -6.374 8.655 -0.405 1.00 95.62 209 TYR A O 1
ATOM 1589 N N . LEU A 1 210 ? -4.130 8.433 -0.452 1.00 93.50 210 LEU A N 1
ATOM 1590 C CA . LEU A 1 210 ? -3.890 9.093 -1.739 1.00 93.50 210 LEU A CA 1
ATOM 1591 C C . LEU A 1 210 ? -4.156 8.192 -2.950 1.00 93.50 210 LEU A C 1
ATOM 1593 O O . LEU A 1 210 ? -4.244 8.688 -4.073 1.00 93.50 210 LEU A O 1
ATOM 1597 N N . GLY A 1 211 ? -4.295 6.884 -2.733 1.00 94.50 211 GLY A N 1
ATOM 1598 C CA . GLY A 1 211 ? -4.560 5.909 -3.786 1.00 94.50 211 GLY A CA 1
ATOM 1599 C C . GLY A 1 211 ? -3.429 4.924 -4.080 1.00 94.50 211 GLY A C 1
ATOM 1600 O O . GLY A 1 211 ? -3.498 4.223 -5.088 1.00 94.50 211 GLY A O 1
ATOM 1601 N N . VAL A 1 212 ? -2.398 4.869 -3.234 1.00 96.25 212 VAL A N 1
ATOM 1602 C CA . VAL A 1 212 ? -1.230 3.994 -3.420 1.00 96.25 212 VAL A CA 1
ATOM 1603 C C . VAL A 1 212 ? -1.531 2.546 -3.039 1.00 96.25 212 VAL A C 1
ATOM 1605 O O . VAL A 1 212 ? -1.873 2.260 -1.895 1.00 96.25 212 VAL A O 1
ATOM 1608 N N . SER A 1 213 ? -1.385 1.624 -3.994 1.00 96.12 213 SER A N 1
ATOM 1609 C CA . SER A 1 213 ? -1.782 0.211 -3.859 1.00 96.12 213 SER A CA 1
ATOM 1610 C C . SER A 1 213 ? -0.644 -0.790 -4.047 1.00 96.12 213 SER A C 1
ATOM 1612 O O . SER A 1 213 ? -0.895 -1.993 -4.160 1.00 96.12 213 SER A O 1
ATOM 1614 N N . PHE A 1 214 ? 0.591 -0.307 -4.111 1.00 97.56 214 PHE A N 1
ATOM 1615 C CA . PHE A 1 214 ? 1.789 -1.112 -4.292 1.00 97.56 214 PHE A CA 1
ATOM 1616 C C . PHE A 1 214 ? 2.901 -0.566 -3.400 1.00 97.56 214 PHE A C 1
ATOM 1618 O O . PHE A 1 214 ? 3.032 0.645 -3.257 1.00 97.56 214 PHE A O 1
ATOM 1625 N N . GLU A 1 215 ? 3.698 -1.446 -2.807 1.00 97.94 215 GLU A N 1
ATOM 1626 C CA . GLU A 1 215 ? 4.833 -1.070 -1.960 1.00 97.94 215 GLU A CA 1
ATOM 1627 C C . GLU A 1 215 ? 6.105 -1.707 -2.509 1.00 97.94 215 GLU A C 1
ATOM 1629 O O . GLU A 1 215 ? 6.111 -2.893 -2.852 1.00 97.94 215 GLU A O 1
ATOM 1634 N N . THR A 1 216 ? 7.205 -0.965 -2.547 1.00 96.94 216 THR A N 1
ATOM 1635 C CA . THR A 1 216 ? 8.526 -1.502 -2.856 1.00 96.94 216 THR A CA 1
ATOM 1636 C C . THR A 1 216 ? 9.466 -1.348 -1.681 1.00 96.94 216 THR A C 1
ATOM 1638 O O . THR A 1 216 ? 9.666 -0.270 -1.142 1.00 96.94 216 THR A O 1
ATOM 1641 N N . THR A 1 217 ? 10.126 -2.450 -1.333 1.00 95.75 217 THR A N 1
ATOM 1642 C CA . THR A 1 217 ? 11.224 -2.456 -0.374 1.00 95.75 217 THR A CA 1
ATOM 1643 C C . THR A 1 217 ? 12.544 -2.799 -1.068 1.00 95.75 217 THR A C 1
ATOM 1645 O O . THR A 1 217 ? 12.610 -3.230 -2.234 1.00 95.75 217 THR A O 1
ATOM 1648 N N . ASN A 1 218 ? 13.625 -2.524 -0.351 1.00 93.94 218 ASN A N 1
ATOM 1649 C CA . ASN A 1 218 ? 15.002 -2.930 -0.604 1.00 93.94 218 ASN A CA 1
ATOM 1650 C C . ASN A 1 218 ? 15.771 -2.771 0.727 1.00 93.94 218 ASN A C 1
ATOM 1652 O O . ASN A 1 218 ? 15.231 -2.142 1.638 1.00 93.94 218 ASN A O 1
ATOM 1656 N N . PRO A 1 219 ? 16.993 -3.309 0.885 1.00 92.69 219 PRO A N 1
ATOM 1657 C CA . PRO A 1 219 ? 17.658 -3.285 2.189 1.00 92.69 219 PRO A CA 1
ATOM 1658 C C . PRO A 1 219 ? 17.809 -1.877 2.810 1.00 92.69 219 PRO A C 1
ATOM 1660 O O . PRO A 1 219 ? 17.452 -1.733 3.974 1.00 92.69 219 PRO A O 1
ATOM 1663 N N . PRO A 1 220 ? 18.210 -0.820 2.069 1.00 93.88 220 PRO A N 1
ATOM 1664 C CA . PRO A 1 220 ? 18.169 0.551 2.596 1.00 93.88 220 PRO A CA 1
ATOM 1665 C C . PRO A 1 220 ? 16.786 1.037 3.059 1.00 93.88 220 PRO A C 1
ATOM 1667 O O . PRO A 1 220 ? 16.689 1.733 4.063 1.00 93.88 220 PRO A O 1
ATOM 1670 N N . LEU A 1 221 ? 15.708 0.687 2.351 1.00 95.12 221 LEU A N 1
ATOM 1671 C CA . LEU A 1 221 ? 14.354 1.088 2.753 1.00 95.12 221 LEU A CA 1
ATOM 1672 C C . LEU A 1 221 ? 13.884 0.376 4.027 1.00 95.12 221 LEU A C 1
ATOM 1674 O O . LEU A 1 221 ? 13.134 0.957 4.801 1.00 95.12 221 LEU A O 1
ATOM 1678 N N . ILE A 1 222 ? 14.337 -0.856 4.277 1.00 94.69 222 ILE A N 1
ATOM 1679 C CA . ILE A 1 222 ? 14.041 -1.559 5.537 1.00 94.69 222 ILE A CA 1
ATOM 1680 C C . ILE A 1 222 ? 14.675 -0.830 6.728 1.00 94.69 222 ILE A C 1
ATOM 1682 O O . ILE A 1 222 ? 14.024 -0.660 7.755 1.00 94.69 222 ILE A O 1
ATOM 1686 N N . ASP A 1 223 ? 15.913 -0.360 6.570 1.00 93.00 223 ASP A N 1
ATOM 1687 C CA . ASP A 1 223 ? 16.620 0.429 7.586 1.00 93.00 223 ASP A CA 1
ATOM 1688 C C . ASP A 1 223 ? 15.923 1.775 7.862 1.00 93.00 223 ASP A C 1
ATOM 1690 O O . ASP A 1 223 ? 15.731 2.175 9.013 1.00 93.00 223 ASP A O 1
ATOM 1694 N N . ILE A 1 224 ? 15.437 2.433 6.802 1.00 92.44 224 ILE A N 1
ATOM 1695 C CA . ILE A 1 224 ? 14.619 3.649 6.914 1.00 92.44 224 ILE A CA 1
ATOM 1696 C C . ILE A 1 224 ? 13.313 3.365 7.662 1.00 92.44 224 ILE A C 1
ATOM 1698 O O . ILE A 1 224 ? 12.965 4.115 8.571 1.00 92.44 224 ILE A O 1
ATOM 1702 N N . ALA A 1 225 ? 12.598 2.292 7.312 1.00 92.25 225 ALA A N 1
ATOM 1703 C CA . ALA A 1 225 ? 11.327 1.951 7.947 1.00 92.25 225 ALA A CA 1
ATOM 1704 C C . ALA A 1 225 ? 11.482 1.645 9.441 1.00 92.25 225 ALA A C 1
ATOM 1706 O O . ALA A 1 225 ? 10.644 2.066 10.238 1.00 92.25 225 ALA A O 1
ATOM 1707 N N . TRP A 1 226 ? 12.571 0.974 9.829 1.00 89.88 226 TRP A N 1
ATOM 1708 C CA . TRP A 1 226 ? 12.929 0.812 11.236 1.00 89.88 226 TRP A CA 1
ATOM 1709 C C . TRP A 1 226 ? 13.136 2.179 11.894 1.00 89.88 226 TRP A C 1
ATOM 1711 O O . TRP A 1 226 ? 12.428 2.520 12.843 1.00 89.88 226 TRP A O 1
ATOM 1721 N N . THR A 1 227 ? 14.052 2.984 11.357 1.00 89.06 227 THR A N 1
ATOM 1722 C CA . THR A 1 227 ? 14.424 4.287 11.930 1.00 89.06 227 THR A CA 1
ATOM 1723 C C . THR A 1 227 ? 13.250 5.271 12.015 1.00 89.06 227 THR A C 1
ATOM 1725 O O . THR A 1 227 ? 13.237 6.138 12.886 1.00 89.06 227 THR A O 1
ATOM 1728 N N . ALA A 1 228 ? 12.248 5.137 11.143 1.00 87.44 228 ALA A N 1
ATOM 1729 C CA . ALA A 1 228 ? 11.048 5.970 11.135 1.00 87.44 228 ALA A CA 1
ATOM 1730 C C . ALA A 1 228 ? 10.111 5.722 12.334 1.00 87.44 228 ALA A C 1
ATOM 1732 O O . ALA A 1 228 ? 9.446 6.649 12.791 1.00 87.44 228 ALA A O 1
ATOM 1733 N N . GLU A 1 229 ? 10.058 4.496 12.869 1.00 87.81 229 GLU A N 1
ATOM 1734 C CA . GLU A 1 229 ? 9.172 4.121 13.983 1.00 87.81 229 GLU A CA 1
ATOM 1735 C C . GLU A 1 229 ? 9.919 3.302 15.062 1.00 87.81 229 GLU A C 1
ATOM 1737 O O . GLU A 1 229 ? 9.554 2.153 15.342 1.00 87.81 229 GLU A O 1
ATOM 1742 N N . PRO A 1 230 ? 10.948 3.863 15.726 1.00 88.62 230 PRO A N 1
ATOM 1743 C CA . PRO A 1 230 ? 11.805 3.107 16.646 1.00 88.62 230 PRO A CA 1
ATOM 1744 C C . PRO A 1 230 ? 11.013 2.518 17.821 1.00 88.62 230 PRO A C 1
ATOM 1746 O O . PRO A 1 230 ? 11.150 1.344 18.152 1.00 88.62 230 PRO A O 1
ATOM 1749 N N . ALA A 1 231 ? 10.051 3.268 18.373 1.00 88.88 231 ALA A N 1
ATOM 1750 C CA . ALA A 1 231 ? 9.204 2.804 19.478 1.00 88.88 231 ALA A CA 1
ATOM 1751 C C . ALA A 1 231 ? 8.413 1.515 19.167 1.00 88.88 231 ALA A C 1
ATOM 1753 O O . ALA A 1 231 ? 8.046 0.767 20.085 1.00 88.88 231 ALA A O 1
ATOM 1754 N N . ARG A 1 232 ? 8.134 1.267 17.882 1.00 90.38 232 ARG A N 1
ATOM 1755 C CA . ARG A 1 232 ? 7.497 0.049 17.383 1.00 90.38 232 ARG A CA 1
ATOM 1756 C C . ARG A 1 232 ? 8.540 -1.011 17.049 1.00 90.38 232 ARG A C 1
ATOM 1758 O O . ARG A 1 232 ? 8.418 -2.139 17.528 1.00 90.38 232 ARG A O 1
ATOM 1765 N N . TRP A 1 233 ? 9.517 -0.667 16.214 1.00 94.25 233 TRP A N 1
ATOM 1766 C CA . TRP A 1 233 ? 10.431 -1.639 15.622 1.00 94.25 233 TRP A CA 1
ATOM 1767 C C . TRP A 1 233 ? 11.489 -2.147 16.597 1.00 94.25 233 TRP A C 1
ATOM 1769 O O . TRP A 1 233 ? 11.764 -3.344 16.570 1.00 94.25 233 TRP A O 1
ATOM 1779 N N . ASP A 1 234 ? 11.966 -1.333 17.541 1.00 95.44 234 ASP A N 1
ATOM 1780 C CA . ASP A 1 234 ? 12.941 -1.769 18.553 1.00 95.44 234 ASP A CA 1
ATOM 1781 C C . ASP A 1 234 ? 12.385 -2.937 19.380 1.00 95.44 234 ASP A C 1
ATOM 1783 O O . ASP A 1 234 ? 13.034 -3.964 19.551 1.00 95.44 234 ASP A O 1
ATOM 1787 N N . LYS A 1 235 ? 11.106 -2.867 19.775 1.00 96.38 235 LYS A N 1
ATOM 1788 C CA . LYS A 1 235 ? 10.431 -3.955 20.511 1.00 96.38 235 LYS A CA 1
ATOM 1789 C C . LYS A 1 235 ? 10.310 -5.246 19.697 1.00 96.38 235 LYS A C 1
ATOM 1791 O O . LYS A 1 235 ? 10.254 -6.337 20.270 1.00 96.38 235 LYS A O 1
ATOM 1796 N N . VAL A 1 236 ? 10.175 -5.133 18.375 1.00 96.06 236 VAL A N 1
ATOM 1797 C CA . VAL A 1 236 ? 10.119 -6.288 17.466 1.00 96.06 236 VAL A CA 1
ATOM 1798 C C . VAL A 1 236 ? 11.510 -6.900 17.333 1.00 96.06 236 VAL A C 1
ATOM 1800 O O . VAL A 1 236 ? 11.652 -8.115 17.471 1.00 96.06 236 VAL A O 1
ATOM 1803 N N . VAL A 1 237 ? 12.527 -6.063 17.138 1.00 95.56 237 VAL A N 1
ATOM 1804 C CA . VAL A 1 237 ? 13.934 -6.459 17.025 1.00 95.56 237 VAL A CA 1
ATOM 1805 C C . VAL A 1 237 ? 14.411 -7.145 18.304 1.00 95.56 237 VAL A C 1
ATOM 1807 O O . VAL A 1 237 ? 14.914 -8.265 18.230 1.00 95.56 237 VAL A O 1
ATOM 1810 N N . ASP A 1 238 ? 14.156 -6.560 19.476 1.00 96.62 238 ASP A N 1
ATOM 1811 C CA . ASP A 1 238 ? 14.511 -7.141 20.776 1.00 96.62 238 ASP A CA 1
ATOM 1812 C C . ASP A 1 238 ? 13.919 -8.545 20.951 1.00 96.62 238 ASP A C 1
ATOM 1814 O O . ASP A 1 238 ? 14.591 -9.475 21.403 1.00 96.62 238 ASP A O 1
ATOM 1818 N N . ARG A 1 239 ? 12.658 -8.732 20.540 1.00 97.69 239 ARG A N 1
ATOM 1819 C CA . ARG A 1 239 ? 11.988 -10.037 20.592 1.00 97.69 239 ARG A CA 1
ATOM 1820 C C . ARG A 1 239 ? 12.625 -11.043 19.638 1.00 97.69 239 ARG A C 1
ATOM 1822 O O . ARG A 1 239 ? 12.772 -12.207 20.008 1.00 97.69 239 ARG A O 1
ATOM 1829 N N . ILE A 1 240 ? 12.976 -10.617 18.425 1.00 97.31 240 ILE A N 1
ATOM 1830 C CA . ILE A 1 240 ? 13.642 -11.469 17.433 1.00 97.31 240 ILE A CA 1
ATOM 1831 C C . ILE A 1 240 ? 15.007 -11.915 17.958 1.00 97.31 240 ILE A C 1
ATOM 1833 O O . ILE A 1 240 ? 15.299 -13.109 17.910 1.00 97.31 240 IL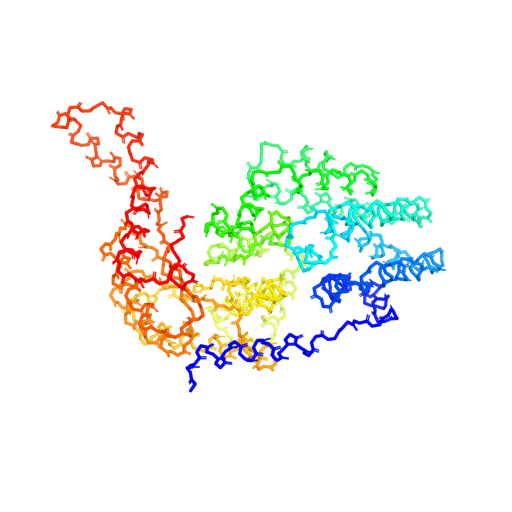E A O 1
ATOM 1837 N N . ILE A 1 241 ? 15.802 -10.996 18.510 1.00 97.56 241 ILE A N 1
ATOM 1838 C CA . ILE A 1 241 ? 17.116 -11.300 19.091 1.00 97.56 241 ILE A CA 1
ATOM 1839 C C . ILE A 1 241 ? 16.965 -12.291 20.249 1.00 97.56 241 ILE A C 1
ATOM 1841 O O . ILE A 1 241 ? 17.622 -13.332 20.261 1.00 97.56 241 ILE A O 1
ATOM 1845 N N . ALA A 1 242 ? 16.050 -12.023 21.186 1.00 97.88 242 ALA A N 1
ATOM 1846 C CA . ALA A 1 242 ? 15.822 -12.894 22.337 1.00 97.88 242 ALA A CA 1
ATOM 1847 C C . ALA A 1 242 ? 15.364 -14.310 21.939 1.00 97.88 242 ALA A C 1
ATOM 1849 O O . ALA A 1 242 ? 15.746 -15.287 22.583 1.00 97.88 242 ALA A O 1
ATOM 1850 N N . ALA A 1 243 ? 14.565 -14.437 20.875 1.00 97.88 243 ALA A N 1
ATOM 1851 C CA . ALA A 1 243 ? 14.086 -15.724 20.373 1.00 97.88 243 ALA A CA 1
ATOM 1852 C C . ALA A 1 243 ? 15.136 -16.503 19.556 1.00 97.88 243 ALA A C 1
ATOM 1854 O O . ALA A 1 243 ? 14.966 -17.705 19.355 1.00 97.88 243 ALA A O 1
ATOM 1855 N N . ASN A 1 244 ? 16.208 -15.849 19.093 1.00 97.75 244 ASN A N 1
ATOM 1856 C CA . ASN A 1 244 ? 17.201 -16.429 18.185 1.00 97.75 244 ASN A CA 1
ATOM 1857 C C . ASN A 1 244 ? 18.646 -16.193 18.676 1.00 97.75 244 ASN A C 1
ATOM 1859 O O . ASN A 1 244 ? 19.449 -15.591 17.962 1.00 97.75 244 ASN A O 1
ATOM 1863 N N . PRO A 1 245 ? 19.029 -16.695 19.867 1.00 96.75 245 PRO A N 1
ATOM 1864 C CA . PRO A 1 245 ? 20.303 -16.356 20.516 1.00 96.75 245 PRO A CA 1
ATOM 1865 C C . PRO A 1 245 ? 21.557 -16.826 19.760 1.00 96.75 245 PRO A C 1
ATOM 1867 O O . PRO A 1 245 ? 22.661 -16.392 20.076 1.00 96.75 245 PRO A O 1
ATOM 1870 N N . THR A 1 246 ? 21.410 -17.734 18.792 1.00 97.50 246 THR A N 1
ATOM 1871 C CA . THR A 1 246 ? 22.511 -18.276 17.979 1.00 97.50 246 THR A CA 1
ATOM 1872 C C . THR A 1 246 ? 22.408 -17.899 16.501 1.00 97.50 246 THR A C 1
ATOM 1874 O O . THR A 1 246 ? 23.151 -18.447 15.687 1.00 97.50 246 THR A O 1
ATOM 1877 N N . ALA A 1 247 ? 21.457 -17.037 16.124 1.00 97.00 247 ALA A N 1
ATOM 1878 C CA . ALA A 1 247 ? 21.332 -16.573 14.748 1.00 97.00 247 ALA A CA 1
ATOM 1879 C C . ALA A 1 247 ? 22.491 -15.637 14.381 1.00 97.00 247 ALA A C 1
ATOM 1881 O O . ALA A 1 247 ? 23.015 -14.909 15.222 1.00 97.00 247 ALA A O 1
ATOM 1882 N N . SER A 1 248 ? 22.891 -15.662 13.112 1.00 96.38 248 SER A N 1
ATOM 1883 C CA . SER A 1 248 ? 23.822 -14.677 12.566 1.00 96.38 248 SER A CA 1
ATOM 1884 C C . SER A 1 248 ? 23.125 -13.332 12.348 1.00 96.38 248 SER A C 1
ATOM 1886 O O . SER A 1 248 ? 21.902 -13.274 12.217 1.00 96.38 248 SER A O 1
ATOM 1888 N N . ASP A 1 249 ? 23.905 -12.261 12.197 1.00 93.25 249 ASP A N 1
ATOM 1889 C CA . ASP A 1 249 ? 23.382 -10.932 11.851 1.00 93.25 249 ASP A CA 1
ATOM 1890 C C . ASP A 1 249 ? 22.547 -10.947 10.560 1.00 93.25 249 ASP A C 1
ATOM 1892 O O . ASP A 1 249 ? 21.547 -10.243 10.452 1.00 93.25 249 ASP A O 1
ATOM 1896 N N . GLU A 1 250 ? 22.930 -11.773 9.579 1.00 90.56 250 GLU A N 1
ATOM 1897 C CA . GLU A 1 250 ? 22.187 -11.929 8.323 1.00 90.56 250 GLU A CA 1
ATOM 1898 C C . GLU A 1 250 ? 20.804 -12.550 8.553 1.00 90.56 250 GLU A C 1
ATOM 1900 O O . GLU A 1 250 ? 19.820 -12.080 7.982 1.00 90.56 250 GLU A O 1
ATOM 1905 N N . GLU A 1 251 ? 20.713 -13.558 9.422 1.00 93.19 251 GLU A N 1
ATOM 1906 C CA . GLU A 1 251 ? 19.438 -14.192 9.756 1.00 93.19 251 GLU A CA 1
ATOM 1907 C C . GLU A 1 251 ? 18.549 -13.259 10.589 1.00 93.19 251 GLU A C 1
ATOM 1909 O O . GLU A 1 251 ? 17.357 -13.129 10.307 1.00 93.19 251 GLU A O 1
ATOM 1914 N N . LEU A 1 252 ? 19.121 -12.534 11.555 1.00 95.12 252 LEU A N 1
ATOM 1915 C CA . LEU A 1 252 ? 18.388 -11.524 12.323 1.00 95.12 252 LEU A CA 1
ATOM 1916 C C . LEU A 1 252 ? 17.857 -10.407 11.409 1.00 95.12 252 LEU A C 1
ATOM 1918 O O . LEU A 1 252 ? 16.676 -10.066 11.477 1.00 95.12 252 LEU A O 1
ATOM 1922 N N . ALA A 1 253 ? 18.686 -9.886 10.499 1.00 92.69 253 ALA A N 1
ATOM 1923 C CA . ALA A 1 253 ? 18.275 -8.867 9.535 1.00 92.69 253 ALA A CA 1
ATOM 1924 C C . ALA A 1 253 ? 17.174 -9.370 8.585 1.00 92.69 253 ALA A C 1
ATOM 1926 O O . ALA A 1 253 ? 16.243 -8.623 8.263 1.00 92.69 253 ALA A O 1
ATOM 1927 N N . ARG A 1 254 ? 17.236 -10.640 8.161 1.00 93.81 254 ARG A N 1
ATOM 1928 C CA . ARG A 1 254 ? 16.183 -11.287 7.363 1.00 93.81 254 ARG A CA 1
ATOM 1929 C C . ARG A 1 254 ? 14.864 -11.343 8.132 1.00 93.81 254 ARG A C 1
ATOM 1931 O O . ARG A 1 254 ? 13.835 -10.948 7.588 1.00 93.81 254 ARG A O 1
ATOM 1938 N N . LEU A 1 255 ? 14.886 -11.777 9.393 1.00 95.50 255 LEU A N 1
ATOM 1939 C CA . LEU A 1 255 ? 13.693 -11.854 10.242 1.00 95.50 255 LEU A CA 1
ATOM 1940 C C . LEU A 1 255 ? 13.054 -10.473 10.456 1.00 95.50 255 LEU A C 1
ATOM 1942 O O . LEU A 1 255 ? 11.844 -10.329 10.295 1.00 95.50 255 LEU A O 1
ATOM 1946 N N . VAL A 1 256 ? 13.860 -9.442 10.730 1.00 95.25 256 VAL A N 1
ATOM 1947 C CA . VAL A 1 256 ? 13.375 -8.055 10.860 1.00 95.25 256 VAL A CA 1
ATOM 1948 C C . VAL A 1 256 ? 12.775 -7.555 9.543 1.00 95.25 256 VAL A C 1
ATOM 1950 O O . VAL A 1 256 ? 11.672 -7.007 9.530 1.00 95.25 256 VAL A O 1
ATOM 1953 N N . THR A 1 257 ? 13.449 -7.814 8.418 1.00 95.75 257 THR A N 1
ATOM 1954 C CA . THR A 1 257 ? 12.948 -7.476 7.075 1.00 95.75 257 THR A CA 1
ATOM 1955 C C . THR A 1 257 ? 11.571 -8.087 6.820 1.00 95.75 257 THR A C 1
ATOM 1957 O O . THR A 1 257 ? 10.684 -7.416 6.288 1.00 95.75 257 THR A O 1
ATOM 1960 N N . LEU A 1 258 ? 11.363 -9.347 7.215 1.00 96.50 258 LEU A N 1
ATOM 1961 C CA . LEU A 1 258 ? 10.076 -10.014 7.042 1.00 96.50 258 LEU A CA 1
ATOM 1962 C C . LEU A 1 258 ? 8.970 -9.409 7.899 1.00 96.50 258 LEU A C 1
ATOM 1964 O O . LEU A 1 258 ? 7.842 -9.347 7.421 1.00 96.50 258 LEU A O 1
ATOM 1968 N N . GLU A 1 259 ? 9.253 -8.923 9.107 1.00 97.12 259 GLU A N 1
ATOM 1969 C CA . GLU A 1 259 ? 8.240 -8.242 9.924 1.00 97.12 259 GLU A CA 1
ATOM 1970 C C . GLU A 1 259 ? 7.815 -6.896 9.308 1.00 97.12 259 GLU A C 1
ATOM 1972 O O . GLU A 1 259 ? 6.617 -6.600 9.249 1.00 97.12 259 GLU A O 1
ATOM 1977 N N . VAL A 1 260 ? 8.757 -6.122 8.754 1.00 96.62 260 VAL A N 1
ATOM 1978 C CA . VAL A 1 260 ? 8.455 -4.879 8.014 1.00 96.62 260 VAL A CA 1
ATOM 1979 C C . VAL A 1 260 ? 7.623 -5.168 6.764 1.00 96.62 260 VAL A C 1
ATOM 1981 O O . VAL A 1 260 ? 6.590 -4.533 6.526 1.00 96.62 260 VAL A O 1
ATOM 1984 N N . VAL A 1 261 ? 8.022 -6.165 5.971 1.00 97.44 261 VAL A N 1
ATOM 1985 C CA . VAL A 1 261 ? 7.270 -6.571 4.775 1.00 97.44 261 VAL A CA 1
ATOM 1986 C C . VAL A 1 261 ? 5.887 -7.092 5.146 1.00 97.44 261 VAL A C 1
ATOM 1988 O O . VAL A 1 261 ? 4.903 -6.714 4.512 1.00 97.44 261 VAL A O 1
ATOM 1991 N N . PHE A 1 262 ? 5.780 -7.909 6.191 1.00 97.75 262 PHE A N 1
ATOM 1992 C CA . PHE A 1 262 ? 4.509 -8.469 6.632 1.00 97.75 262 PHE A CA 1
ATOM 1993 C C . PHE A 1 262 ? 3.545 -7.387 7.134 1.00 97.75 262 PHE A C 1
ATOM 1995 O O . PHE A 1 262 ? 2.352 -7.450 6.837 1.00 97.75 262 PHE A O 1
ATOM 2002 N N . ALA A 1 263 ? 4.042 -6.357 7.825 1.00 96.62 263 ALA A N 1
ATOM 2003 C CA . ALA A 1 263 ? 3.232 -5.205 8.214 1.00 96.62 263 ALA A CA 1
ATOM 2004 C C . ALA A 1 263 ? 2.627 -4.486 6.994 1.00 96.62 263 ALA A C 1
ATOM 2006 O O . ALA A 1 263 ? 1.418 -4.254 6.959 1.00 96.62 263 ALA A O 1
ATOM 2007 N N . ASN A 1 264 ? 3.432 -4.220 5.962 1.00 97.69 264 ASN A N 1
ATOM 2008 C CA . ASN A 1 264 ? 2.959 -3.610 4.715 1.00 97.69 264 ASN A CA 1
ATOM 2009 C C . ASN A 1 264 ? 2.000 -4.534 3.939 1.00 97.69 264 ASN A C 1
ATOM 2011 O O . ASN A 1 264 ? 0.984 -4.088 3.405 1.00 97.69 264 ASN A O 1
ATOM 2015 N N . MET A 1 265 ? 2.260 -5.847 3.935 1.00 98.38 265 MET A N 1
ATOM 2016 C CA . MET A 1 265 ? 1.368 -6.833 3.316 1.00 98.38 265 MET A CA 1
ATOM 2017 C C . MET A 1 265 ? -0.011 -6.831 3.969 1.00 98.38 265 MET A C 1
ATOM 2019 O O . MET A 1 265 ? -1.007 -6.974 3.262 1.00 98.38 265 MET A O 1
ATOM 2023 N N . ARG A 1 266 ? -0.078 -6.659 5.296 1.00 97.38 266 ARG A N 1
ATOM 2024 C CA . ARG A 1 266 ? -1.343 -6.570 6.035 1.00 97.38 266 ARG A CA 1
ATOM 2025 C C . ARG A 1 266 ? -2.125 -5.309 5.682 1.00 97.38 266 ARG A C 1
ATOM 2027 O O . ARG A 1 266 ? -3.325 -5.431 5.461 1.00 97.38 266 ARG A O 1
ATOM 2034 N N . LEU A 1 267 ? -1.462 -4.157 5.552 1.00 97.06 267 LEU A N 1
ATOM 2035 C CA . LEU A 1 267 ? -2.104 -2.907 5.118 1.00 97.06 267 LEU A CA 1
ATOM 2036 C C . LEU A 1 267 ? -2.747 -3.053 3.731 1.00 97.06 267 LEU A C 1
ATOM 2038 O O . LEU A 1 267 ? -3.906 -2.700 3.530 1.00 97.06 267 LEU A O 1
ATOM 2042 N N . LEU A 1 268 ? -2.033 -3.657 2.780 1.00 97.88 268 LEU A N 1
ATOM 2043 C CA . LEU A 1 268 ? -2.538 -3.865 1.421 1.00 97.88 268 LEU A CA 1
ATOM 2044 C C . LEU A 1 268 ? -3.418 -5.111 1.257 1.00 97.88 268 LEU A C 1
ATOM 2046 O O . LEU A 1 268 ? -3.956 -5.342 0.168 1.00 97.88 268 LEU A O 1
ATOM 2050 N N . ARG A 1 269 ? -3.602 -5.919 2.310 1.00 97.62 269 ARG A N 1
ATOM 2051 C CA . ARG A 1 269 ? -4.337 -7.185 2.216 1.00 97.62 269 ARG A CA 1
ATOM 2052 C C . ARG A 1 269 ? -5.771 -7.000 1.723 1.00 97.62 269 ARG A C 1
ATOM 2054 O O . ARG A 1 269 ? -6.144 -7.724 0.800 1.00 97.62 269 ARG A O 1
ATOM 2061 N N . PRO A 1 270 ? -6.570 -6.047 2.240 1.00 96.00 270 PRO A N 1
ATOM 2062 C CA . PRO A 1 270 ? -7.934 -5.862 1.753 1.00 96.00 270 PRO A CA 1
ATOM 2063 C C . PRO A 1 270 ? -7.973 -5.538 0.257 1.00 96.00 270 PRO A C 1
ATOM 2065 O O . PRO A 1 270 ? -8.781 -6.101 -0.478 1.00 96.00 270 PRO A O 1
ATOM 2068 N N . ILE A 1 271 ? -7.036 -4.718 -0.222 1.00 96.56 271 ILE A N 1
ATOM 2069 C CA . ILE A 1 271 ? -6.910 -4.356 -1.638 1.00 96.56 271 ILE A CA 1
ATOM 2070 C C . ILE A 1 271 ? -6.576 -5.585 -2.491 1.00 96.56 271 ILE A C 1
ATOM 2072 O O . ILE A 1 271 ? -7.199 -5.811 -3.531 1.00 96.56 271 ILE A O 1
ATOM 2076 N N . PHE A 1 272 ? -5.649 -6.423 -2.031 1.00 98.19 272 PHE A N 1
ATOM 2077 C CA . PHE A 1 272 ? -5.305 -7.683 -2.689 1.00 98.19 272 PHE A CA 1
ATOM 2078 C C . PHE A 1 272 ? -6.502 -8.633 -2.802 1.00 98.19 272 PHE A C 1
ATOM 2080 O O . PHE A 1 272 ? -6.751 -9.189 -3.873 1.00 98.19 272 PHE A O 1
ATOM 2087 N N . LEU A 1 273 ? -7.288 -8.768 -1.731 1.00 97.44 273 LEU A N 1
ATOM 2088 C CA . LEU A 1 273 ? -8.484 -9.611 -1.715 1.00 97.44 273 LEU A CA 1
ATOM 2089 C C . LEU A 1 273 ? -9.585 -9.078 -2.638 1.00 97.44 273 LEU A C 1
ATOM 2091 O O . LEU A 1 273 ? -10.148 -9.830 -3.435 1.00 97.44 273 LEU A O 1
ATOM 2095 N N . LEU A 1 274 ? -9.884 -7.779 -2.562 1.00 94.00 274 LEU A N 1
ATOM 2096 C CA . LEU A 1 274 ? -10.930 -7.137 -3.363 1.00 94.00 274 LEU A CA 1
ATOM 2097 C C . LEU A 1 274 ? -10.648 -7.206 -4.863 1.00 94.00 274 LEU A C 1
ATOM 2099 O O . LEU A 1 274 ? -11.576 -7.316 -5.664 1.00 94.00 274 LEU A O 1
ATOM 2103 N N . THR A 1 275 ? -9.371 -7.144 -5.232 1.00 94.81 275 THR A N 1
ATOM 2104 C CA . THR A 1 275 ? -8.928 -7.095 -6.628 1.00 94.81 275 THR A CA 1
ATOM 2105 C C . THR A 1 275 ? -8.485 -8.445 -7.183 1.00 94.81 275 THR A C 1
ATOM 2107 O O . THR A 1 275 ? -8.013 -8.494 -8.321 1.00 94.81 275 THR A O 1
ATOM 2110 N N . GLU A 1 276 ? -8.639 -9.526 -6.411 1.00 96.69 276 GLU A N 1
ATOM 2111 C CA . GLU A 1 276 ? -8.208 -10.885 -6.769 1.00 96.69 276 GLU A CA 1
ATOM 2112 C C . GLU A 1 276 ? -6.719 -10.960 -7.147 1.00 96.69 276 GLU A C 1
ATOM 2114 O O . GLU A 1 276 ? -6.311 -11.636 -8.094 1.00 96.69 276 GLU A O 1
ATOM 2119 N N . GLY A 1 277 ? -5.900 -10.205 -6.414 1.00 96.25 277 GLY A N 1
ATOM 2120 C CA . GLY A 1 277 ? -4.459 -10.119 -6.603 1.00 96.25 277 GLY A CA 1
ATOM 2121 C C . GLY A 1 277 ? -3.995 -9.243 -7.761 1.00 96.25 277 GLY A C 1
ATOM 2122 O O . GLY A 1 277 ? -2.820 -9.297 -8.123 1.00 96.25 277 GLY A O 1
ATOM 2123 N N . ARG A 1 278 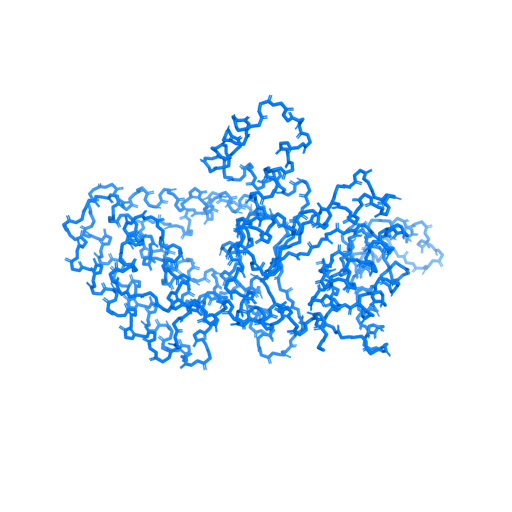? -4.879 -8.419 -8.345 1.00 94.44 278 ARG A N 1
ATOM 2124 C CA . ARG A 1 278 ? -4.467 -7.410 -9.335 1.00 94.44 278 ARG A CA 1
ATOM 2125 C C . ARG A 1 278 ? -3.764 -6.210 -8.703 1.00 94.44 278 ARG A C 1
ATOM 2127 O O . ARG A 1 278 ? -2.972 -5.581 -9.391 1.00 94.44 278 ARG A O 1
ATOM 2134 N N . MET A 1 279 ? -4.036 -5.870 -7.450 1.00 95.75 279 MET A N 1
ATOM 2135 C CA . MET A 1 279 ? -3.393 -4.774 -6.711 1.00 95.75 279 MET A CA 1
ATOM 2136 C C . MET A 1 279 ? -3.041 -5.250 -5.298 1.00 95.75 279 MET A C 1
ATOM 2138 O O . MET A 1 279 ? -3.338 -6.387 -4.933 1.00 95.75 279 MET A O 1
ATOM 2142 N N . GLY A 1 280 ? -2.422 -4.392 -4.490 1.00 97.25 280 GLY A N 1
ATOM 2143 C CA . GLY A 1 280 ? -2.146 -4.684 -3.084 1.00 97.25 280 GLY A CA 1
ATOM 2144 C C . GLY A 1 280 ? -0.930 -5.584 -2.867 1.00 97.25 280 GLY A C 1
ATOM 2145 O O . GLY A 1 280 ? -0.920 -6.387 -1.933 1.00 97.25 280 GLY A O 1
ATOM 2146 N N . LEU A 1 281 ? 0.067 -5.492 -3.748 1.00 98.25 281 LEU A N 1
ATOM 2147 C CA . LEU A 1 281 ? 1.295 -6.283 -3.685 1.00 98.25 281 LEU A CA 1
ATOM 2148 C C . LEU A 1 281 ? 2.409 -5.522 -2.957 1.00 98.25 281 LEU A C 1
ATOM 2150 O O . LEU A 1 281 ? 2.525 -4.305 -3.076 1.00 98.25 281 LEU A O 1
ATOM 2154 N N . VAL A 1 282 ? 3.260 -6.262 -2.250 1.00 98.62 282 VAL A N 1
ATOM 2155 C CA . VAL A 1 282 ? 4.494 -5.748 -1.644 1.00 98.62 282 VAL A CA 1
ATOM 2156 C C . VAL A 1 282 ? 5.691 -6.396 -2.329 1.00 98.62 282 VAL A C 1
ATOM 2158 O O . VAL A 1 282 ? 5.771 -7.615 -2.451 1.00 98.62 282 VAL A O 1
ATOM 2161 N N . SER A 1 283 ? 6.634 -5.596 -2.802 1.00 98.31 283 SER A N 1
ATOM 2162 C CA . SER A 1 283 ? 7.843 -6.065 -3.469 1.00 98.31 283 SER A CA 1
ATOM 2163 C C . SER A 1 283 ? 8.990 -6.184 -2.473 1.00 98.31 283 SER A C 1
ATOM 2165 O O . SER A 1 283 ? 9.501 -5.164 -2.022 1.00 98.31 283 SER A O 1
ATOM 2167 N N . LEU A 1 284 ? 9.464 -7.405 -2.224 1.00 97.75 284 LEU A N 1
ATOM 2168 C CA . LEU A 1 284 ? 10.597 -7.710 -1.346 1.00 97.75 284 LEU A CA 1
ATOM 2169 C C . LEU A 1 284 ? 11.826 -8.139 -2.152 1.00 97.75 284 LEU A C 1
ATOM 2171 O O . LEU A 1 284 ? 11.741 -9.023 -2.997 1.00 97.75 284 LEU A O 1
ATOM 2175 N N . GLN A 1 285 ? 12.985 -7.549 -1.878 1.00 96.38 285 GLN A N 1
ATOM 2176 C CA . GLN A 1 285 ? 14.242 -7.907 -2.534 1.00 96.38 285 GLN A CA 1
ATOM 2177 C C . GLN A 1 285 ? 14.907 -9.142 -1.919 1.00 96.38 285 GLN A C 1
ATOM 2179 O O . GLN A 1 285 ? 15.150 -9.174 -0.718 1.00 96.38 285 GLN A O 1
ATOM 2184 N N . VAL A 1 286 ? 15.239 -10.124 -2.769 1.00 94.44 286 VAL A N 1
ATOM 2185 C CA . VAL A 1 286 ? 16.099 -11.266 -2.395 1.00 94.44 286 VAL A CA 1
ATOM 2186 C C . VAL A 1 286 ? 17.528 -10.795 -2.125 1.00 94.44 286 VAL A C 1
ATOM 2188 O O . VAL A 1 286 ? 17.904 -9.696 -2.541 1.00 94.44 286 VAL A O 1
ATOM 2191 N N . ASN A 1 287 ? 18.353 -11.626 -1.485 1.00 93.00 287 ASN A N 1
ATOM 2192 C CA . ASN A 1 287 ? 19.711 -11.234 -1.099 1.00 93.00 287 ASN A CA 1
ATOM 2193 C C . ASN A 1 287 ? 20.537 -10.662 -2.283 1.00 93.00 287 ASN A C 1
ATOM 2195 O O . ASN A 1 287 ? 20.948 -11.410 -3.180 1.00 93.00 287 ASN A O 1
ATOM 2199 N N . PRO A 1 288 ? 20.861 -9.350 -2.291 1.00 92.50 288 PRO A N 1
ATOM 2200 C CA . PRO A 1 288 ? 21.553 -8.726 -3.415 1.00 92.50 288 PRO A CA 1
ATOM 2201 C C . PRO A 1 288 ? 22.986 -9.240 -3.594 1.00 92.50 288 PRO A C 1
ATOM 2203 O O . PRO A 1 288 ? 23.518 -9.169 -4.700 1.00 92.50 288 PRO A O 1
ATOM 2206 N N . LYS A 1 289 ? 23.609 -9.815 -2.554 1.00 93.50 289 LYS A N 1
ATOM 2207 C CA . LYS A 1 289 ? 24.952 -10.415 -2.645 1.00 93.50 289 LYS A CA 1
ATOM 2208 C C . LYS A 1 289 ? 24.967 -11.698 -3.486 1.00 93.50 289 LYS A C 1
ATOM 2210 O O . LYS A 1 289 ? 26.035 -12.154 -3.881 1.00 93.50 289 LYS A O 1
ATOM 2215 N N . LYS A 1 290 ? 23.797 -12.279 -3.778 1.00 94.62 290 LYS A N 1
ATOM 2216 C CA . LYS A 1 290 ? 23.621 -13.511 -4.565 1.00 94.62 290 LYS A CA 1
ATOM 2217 C C . LYS A 1 290 ? 23.099 -13.245 -5.983 1.00 94.62 290 LYS A C 1
ATOM 2219 O O . LYS A 1 290 ? 22.593 -14.146 -6.639 1.00 94.62 290 LYS A O 1
ATOM 2224 N N . HIS A 1 291 ? 23.264 -12.024 -6.501 1.00 94.75 291 HIS A N 1
ATOM 2225 C CA . HIS A 1 291 ? 22.724 -11.587 -7.800 1.00 94.75 291 HIS A CA 1
ATOM 2226 C C . HIS A 1 291 ? 23.163 -12.414 -9.030 1.00 94.75 291 HIS A C 1
ATOM 2228 O O . HIS A 1 291 ? 22.549 -12.310 -10.098 1.00 94.75 291 HIS A O 1
ATOM 2234 N N . GLY A 1 292 ? 24.261 -13.170 -8.918 1.00 96.75 292 GLY A N 1
ATOM 2235 C CA . GLY A 1 292 ? 24.794 -14.048 -9.966 1.00 96.75 292 GLY A CA 1
ATOM 2236 C C . GLY A 1 292 ? 24.428 -15.526 -9.806 1.00 96.75 292 GLY A C 1
ATOM 2237 O O . GLY A 1 292 ? 24.747 -16.317 -10.691 1.00 96.75 292 GLY A O 1
ATOM 2238 N N . ASP A 1 293 ? 23.767 -15.899 -8.710 1.00 98.31 293 ASP A N 1
ATOM 2239 C CA . ASP A 1 293 ? 23.477 -17.284 -8.345 1.00 98.31 293 ASP A CA 1
ATOM 2240 C C . ASP A 1 293 ? 21.978 -17.577 -8.506 1.00 98.31 293 ASP A C 1
ATOM 2242 O O . ASP A 1 293 ? 21.132 -17.081 -7.760 1.00 98.31 293 ASP A O 1
ATOM 2246 N N . VAL A 1 294 ? 21.659 -18.373 -9.529 1.00 98.50 294 VAL A N 1
ATOM 2247 C CA . VAL A 1 294 ? 20.284 -18.736 -9.897 1.00 98.50 294 VAL A CA 1
ATOM 2248 C C . VAL A 1 294 ? 19.605 -19.520 -8.779 1.00 98.50 294 VAL A C 1
ATOM 2250 O O . VAL A 1 294 ? 18.466 -19.213 -8.427 1.00 98.50 294 VAL A O 1
ATOM 2253 N N . ASP A 1 295 ? 20.302 -20.512 -8.230 1.00 98.56 295 ASP A N 1
ATOM 2254 C CA . ASP A 1 295 ? 19.727 -21.465 -7.287 1.00 98.56 295 ASP A CA 1
ATOM 2255 C C . ASP A 1 295 ? 19.495 -20.789 -5.936 1.00 98.56 295 ASP A C 1
ATOM 2257 O O . ASP A 1 295 ? 18.425 -20.948 -5.346 1.00 98.56 295 ASP A O 1
ATOM 2261 N N . SER A 1 296 ? 20.433 -19.938 -5.503 1.00 97.62 296 SER A N 1
ATOM 2262 C CA . SER A 1 296 ? 20.263 -19.120 -4.297 1.00 97.62 296 SER A CA 1
ATOM 2263 C C . SER A 1 296 ? 19.045 -18.194 -4.393 1.00 97.62 296 SER A C 1
ATOM 2265 O O . SER A 1 296 ? 18.249 -18.146 -3.460 1.00 97.62 296 SER A O 1
ATOM 2267 N N . MET A 1 297 ? 18.852 -17.481 -5.514 1.00 98.19 297 MET A N 1
ATOM 2268 C CA . MET A 1 297 ? 17.695 -16.582 -5.678 1.00 98.19 297 MET A CA 1
ATOM 2269 C C . MET A 1 297 ? 16.359 -17.335 -5.671 1.00 98.19 297 MET A C 1
ATOM 2271 O O . MET A 1 297 ? 15.387 -16.858 -5.084 1.00 98.19 297 MET A O 1
ATOM 2275 N N . ILE A 1 298 ? 16.301 -18.505 -6.317 1.00 98.75 298 ILE A N 1
ATOM 2276 C CA . ILE A 1 298 ? 15.102 -19.354 -6.325 1.00 98.75 298 ILE A CA 1
ATOM 2277 C C . ILE A 1 298 ? 14.801 -19.867 -4.914 1.00 98.75 298 ILE A C 1
ATOM 2279 O O . ILE A 1 298 ? 13.651 -19.793 -4.471 1.00 98.75 298 ILE A O 1
ATOM 2283 N N . ALA A 1 299 ? 15.817 -20.381 -4.215 1.00 98.25 299 ALA A N 1
ATOM 2284 C CA . ALA A 1 299 ? 15.670 -20.933 -2.875 1.00 98.25 299 ALA A CA 1
ATOM 2285 C C . ALA A 1 299 ? 15.185 -19.873 -1.879 1.00 98.25 299 ALA A C 1
ATOM 2287 O O . ALA A 1 299 ? 14.221 -20.124 -1.158 1.00 98.25 299 ALA A O 1
ATOM 2288 N N . ASP A 1 300 ? 15.794 -18.685 -1.899 1.00 96.00 300 ASP A N 1
ATOM 2289 C CA . ASP A 1 300 ? 15.461 -17.566 -1.012 1.00 96.00 300 ASP A CA 1
ATOM 2290 C C . ASP A 1 300 ? 14.007 -17.104 -1.215 1.00 96.00 300 ASP A C 1
ATOM 2292 O O . ASP A 1 300 ? 13.189 -17.152 -0.293 1.00 96.00 300 ASP A O 1
ATOM 2296 N N . ALA A 1 301 ? 13.626 -16.786 -2.460 1.00 98.31 301 ALA A N 1
ATOM 2297 C CA . ALA A 1 301 ? 12.261 -16.370 -2.789 1.00 98.31 301 ALA A CA 1
ATOM 2298 C C . ALA A 1 301 ? 11.216 -17.439 -2.419 1.00 98.31 301 ALA A C 1
ATOM 2300 O O . ALA A 1 301 ? 10.167 -17.131 -1.852 1.00 98.31 301 ALA A O 1
ATOM 2301 N N . THR A 1 302 ? 11.501 -18.714 -2.698 1.00 98.50 302 THR A N 1
ATOM 2302 C CA . THR A 1 302 ? 10.572 -19.815 -2.404 1.00 98.50 302 THR A CA 1
ATOM 2303 C C . THR A 1 302 ? 10.421 -20.046 -0.899 1.00 98.50 302 THR A C 1
ATOM 2305 O O . THR A 1 302 ? 9.307 -20.280 -0.423 1.00 98.50 302 THR A O 1
ATOM 2308 N N . ALA A 1 303 ? 11.518 -19.982 -0.139 1.00 97.56 303 ALA A N 1
ATOM 2309 C CA . ALA A 1 303 ? 11.498 -20.132 1.313 1.00 97.56 303 ALA A CA 1
ATOM 2310 C C . ALA A 1 303 ? 10.700 -19.000 1.970 1.00 97.56 303 ALA A C 1
ATOM 2312 O O . ALA A 1 303 ? 9.774 -19.268 2.737 1.00 97.56 303 ALA A O 1
ATOM 2313 N N . ILE A 1 304 ? 10.980 -17.752 1.584 1.00 97.69 304 ILE A N 1
ATOM 2314 C CA . ILE A 1 304 ? 10.268 -16.580 2.097 1.00 97.69 304 ILE A CA 1
ATOM 2315 C C . ILE A 1 304 ? 8.778 -16.636 1.740 1.00 97.69 304 ILE A C 1
ATOM 2317 O O . ILE A 1 304 ? 7.930 -16.372 2.591 1.00 97.69 304 ILE A O 1
ATOM 2321 N N . TYR A 1 305 ? 8.428 -17.019 0.508 1.00 98.56 305 TYR A N 1
ATOM 2322 C CA . TYR A 1 305 ? 7.025 -17.143 0.104 1.00 98.56 305 TYR A CA 1
ATOM 2323 C C . TYR A 1 305 ? 6.264 -18.137 0.991 1.00 98.56 305 TYR A C 1
ATOM 2325 O O . TYR A 1 305 ? 5.145 -17.853 1.422 1.00 98.56 305 TYR A O 1
ATOM 2333 N N . ARG A 1 306 ? 6.875 -19.287 1.307 1.00 98.31 306 ARG A N 1
ATOM 2334 C CA . ARG A 1 306 ? 6.288 -20.298 2.203 1.00 98.31 306 ARG A CA 1
ATOM 2335 C C . ARG A 1 306 ? 6.161 -19.794 3.638 1.00 98.31 306 ARG A C 1
ATOM 2337 O O . ARG A 1 306 ? 5.134 -20.035 4.266 1.00 98.31 306 ARG A O 1
ATOM 2344 N N . GLU A 1 307 ? 7.161 -19.078 4.145 1.00 97.88 307 GLU A N 1
ATOM 2345 C CA . GLU A 1 307 ? 7.115 -18.488 5.486 1.00 97.88 307 GLU A CA 1
ATOM 2346 C C . GLU A 1 307 ? 5.986 -17.453 5.605 1.00 97.88 307 GLU A C 1
ATOM 2348 O O . GLU A 1 307 ? 5.171 -17.516 6.527 1.00 97.88 307 GLU A O 1
ATOM 2353 N N . LEU A 1 308 ? 5.872 -16.547 4.630 1.00 98.38 308 LEU A N 1
ATOM 2354 C CA . LEU A 1 308 ? 4.794 -15.558 4.577 1.00 98.38 308 LEU A CA 1
ATOM 2355 C C . LEU A 1 308 ? 3.421 -16.222 4.410 1.00 98.38 308 LEU A C 1
ATOM 2357 O O . LEU A 1 308 ? 2.454 -15.802 5.043 1.00 98.38 308 LEU A O 1
ATOM 2361 N N . GLN A 1 309 ? 3.326 -17.291 3.616 1.00 98.31 309 GLN A N 1
ATOM 2362 C CA . GLN A 1 309 ? 2.104 -18.089 3.499 1.00 98.31 309 GLN A CA 1
ATOM 2363 C C . GLN A 1 309 ? 1.709 -18.705 4.844 1.00 98.31 309 GLN A C 1
ATOM 2365 O O . GLN A 1 309 ? 0.538 -18.647 5.215 1.00 98.31 309 GLN A O 1
ATOM 2370 N N . ALA A 1 310 ? 2.663 -19.252 5.600 1.00 98.19 310 ALA A N 1
ATOM 2371 C CA . ALA A 1 310 ? 2.405 -19.791 6.931 1.00 98.19 310 ALA A CA 1
ATOM 2372 C C . ALA A 1 310 ? 1.955 -18.695 7.914 1.00 98.19 310 ALA A C 1
ATOM 2374 O O . ALA A 1 310 ? 0.964 -18.885 8.619 1.00 98.19 310 ALA A O 1
ATOM 2375 N N . LYS A 1 311 ? 2.602 -17.518 7.903 1.00 97.25 311 LYS A N 1
ATOM 2376 C CA . LYS A 1 311 ? 2.191 -16.344 8.704 1.00 97.25 311 LYS A CA 1
ATOM 2377 C C . LYS A 1 311 ? 0.779 -15.852 8.360 1.00 97.25 311 LYS A C 1
ATOM 2379 O O . LYS A 1 311 ? 0.092 -15.319 9.227 1.00 97.25 311 LYS A O 1
ATOM 2384 N N . LEU A 1 312 ? 0.327 -16.061 7.123 1.00 97.50 312 LEU A N 1
ATOM 2385 C CA . LEU A 1 312 ? -1.039 -15.778 6.673 1.00 97.50 312 LEU A CA 1
ATOM 2386 C C . LEU A 1 312 ? -2.016 -16.951 6.883 1.00 97.50 312 LEU A C 1
ATOM 2388 O O . LEU A 1 312 ? -3.110 -16.932 6.328 1.00 97.50 312 LEU A O 1
ATOM 2392 N N . GLY A 1 313 ? -1.651 -17.994 7.635 1.00 97.06 313 GLY A N 1
ATOM 2393 C CA . GLY A 1 313 ? -2.536 -19.138 7.884 1.00 97.06 313 GLY A CA 1
ATOM 2394 C C . GLY A 1 313 ? -2.793 -20.003 6.645 1.00 97.06 313 GLY A C 1
ATOM 2395 O O . GLY A 1 313 ? -3.881 -20.549 6.482 1.00 97.06 313 GLY A O 1
ATOM 2396 N N . GLY A 1 314 ? -1.815 -20.105 5.742 1.00 97.62 314 GLY A N 1
ATOM 2397 C CA . GLY A 1 314 ? -1.912 -20.888 4.507 1.00 97.62 314 GLY A CA 1
ATOM 2398 C C . GLY A 1 314 ? -2.510 -20.130 3.319 1.00 97.62 314 GLY A C 1
ATOM 2399 O O . GLY A 1 314 ? -2.724 -20.724 2.259 1.00 97.62 314 GLY A O 1
ATOM 2400 N N . GLN A 1 315 ? -2.767 -18.829 3.454 1.00 98.31 315 GLN A N 1
ATOM 2401 C CA . GLN A 1 315 ? -3.329 -18.014 2.377 1.00 98.31 315 GLN A CA 1
ATOM 2402 C C . GLN A 1 315 ? -2.287 -17.577 1.343 1.00 98.31 315 GLN A C 1
ATOM 2404 O O . GLN A 1 315 ? -1.083 -17.683 1.564 1.00 98.31 315 GLN A O 1
ATOM 2409 N N . VAL A 1 316 ? -2.743 -17.101 0.179 1.00 98.62 316 VAL A N 1
ATOM 2410 C CA . VAL A 1 316 ? -1.856 -16.647 -0.908 1.00 98.62 316 VAL A CA 1
ATOM 2411 C C . VAL A 1 316 ? -1.123 -15.367 -0.481 1.00 98.62 316 VAL A C 1
ATOM 2413 O O . VAL A 1 316 ? -1.794 -14.354 -0.276 1.00 98.62 316 VAL A O 1
ATOM 2416 N N . PRO A 1 317 ? 0.218 -15.351 -0.366 1.00 98.62 317 PRO A N 1
ATOM 2417 C CA . PRO A 1 317 ? 0.978 -14.139 -0.071 1.00 98.62 317 PRO A CA 1
ATOM 2418 C C . PRO A 1 317 ? 0.810 -13.066 -1.148 1.00 98.62 317 PRO A C 1
ATOM 2420 O O . PRO A 1 317 ? 0.992 -13.332 -2.335 1.00 98.62 317 PRO A O 1
ATOM 2423 N N . ASN A 1 318 ? 0.524 -11.834 -0.730 1.00 98.62 318 ASN A N 1
ATOM 2424 C CA . ASN A 1 318 ? 0.507 -10.653 -1.593 1.00 98.62 318 ASN A CA 1
ATOM 2425 C C . ASN A 1 318 ? 1.905 -10.028 -1.731 1.00 98.62 318 ASN A C 1
ATOM 2427 O O . ASN A 1 318 ? 2.098 -8.839 -1.487 1.00 98.62 318 ASN A O 1
ATOM 2431 N N . VAL A 1 319 ? 2.883 -10.853 -2.109 1.00 98.69 319 VAL A N 1
ATOM 2432 C CA . VAL A 1 319 ? 4.292 -10.468 -2.252 1.00 98.69 319 VAL A CA 1
ATOM 2433 C C . VAL A 1 319 ? 4.797 -10.756 -3.666 1.00 98.69 319 VAL A C 1
ATOM 2435 O O . VAL A 1 319 ? 4.393 -11.739 -4.292 1.00 98.69 319 VAL A O 1
ATOM 2438 N N . VAL A 1 320 ? 5.707 -9.918 -4.155 1.00 98.62 320 VAL A N 1
ATOM 2439 C CA . VAL A 1 320 ? 6.526 -10.183 -5.344 1.00 98.62 320 VAL A CA 1
ATOM 2440 C C . VAL A 1 320 ? 8.005 -10.076 -4.989 1.00 98.62 320 VAL A C 1
ATOM 2442 O O . VAL A 1 320 ? 8.382 -9.273 -4.137 1.00 98.62 320 VAL A O 1
ATOM 2445 N N . PHE A 1 321 ? 8.858 -10.865 -5.639 1.00 98.62 321 PHE A N 1
ATOM 2446 C CA . PHE A 1 321 ? 10.288 -10.886 -5.325 1.00 98.62 321 PHE A CA 1
ATOM 2447 C C . PHE A 1 321 ? 11.101 -10.036 -6.283 1.00 98.62 321 PHE A C 1
ATOM 2449 O O . PHE A 1 321 ? 11.105 -10.262 -7.494 1.00 98.62 321 PHE A O 1
ATOM 2456 N N . LYS A 1 322 ? 11.814 -9.055 -5.736 1.00 98.25 322 LYS A N 1
ATOM 2457 C CA . LYS A 1 322 ? 12.658 -8.156 -6.501 1.00 98.25 322 LYS A CA 1
ATOM 2458 C C . LYS A 1 322 ? 13.964 -8.862 -6.878 1.00 98.25 322 LYS A C 1
ATOM 2460 O O . LYS A 1 322 ? 14.768 -9.172 -6.002 1.00 98.25 322 LYS A O 1
ATOM 2465 N N . LEU A 1 323 ? 14.155 -9.119 -8.174 1.00 98.38 323 LEU A N 1
ATOM 2466 C CA . LEU A 1 323 ? 15.311 -9.812 -8.759 1.00 98.38 323 LEU A CA 1
ATOM 2467 C C . LEU A 1 323 ? 16.121 -8.842 -9.625 1.00 98.38 323 LEU A C 1
ATOM 2469 O O . LEU A 1 323 ? 15.526 -8.011 -10.310 1.00 98.38 323 LEU A O 1
ATOM 2473 N N . PRO A 1 324 ? 17.457 -8.931 -9.662 1.00 97.69 324 PRO A N 1
ATOM 2474 C CA . PRO A 1 324 ? 18.256 -8.068 -10.520 1.00 97.69 324 PRO A CA 1
ATOM 2475 C C . PRO A 1 324 ? 18.120 -8.473 -11.996 1.00 97.69 324 PRO A C 1
ATOM 2477 O O . PRO A 1 324 ? 18.036 -9.659 -12.318 1.00 97.69 324 PRO A O 1
ATOM 2480 N N . ALA A 1 325 ? 18.167 -7.497 -12.903 1.00 97.69 325 ALA A N 1
ATOM 2481 C CA . ALA A 1 325 ? 18.102 -7.682 -14.353 1.00 97.69 325 ALA A CA 1
ATOM 2482 C C . ALA A 1 325 ? 19.393 -8.283 -14.961 1.00 97.69 325 ALA A C 1
ATOM 2484 O O . ALA A 1 325 ? 19.979 -7.744 -15.904 1.00 97.69 325 ALA A O 1
ATOM 2485 N N . THR A 1 326 ? 19.857 -9.403 -14.400 1.00 97.50 326 THR A N 1
ATOM 2486 C CA . THR A 1 326 ? 21.014 -10.192 -14.849 1.00 97.50 326 THR A CA 1
ATOM 2487 C C . THR A 1 326 ? 20.559 -11.451 -15.588 1.00 97.50 326 THR A C 1
ATOM 2489 O O . THR A 1 326 ? 19.401 -11.863 -15.509 1.00 97.50 326 THR A O 1
ATOM 2492 N N . TYR A 1 327 ? 21.482 -12.135 -16.271 1.00 97.62 327 TYR A N 1
ATOM 2493 C CA . TYR A 1 327 ? 21.175 -13.429 -16.890 1.00 97.62 327 TYR A CA 1
ATOM 2494 C C . TYR A 1 327 ? 20.769 -14.500 -15.860 1.00 97.62 327 TYR A C 1
ATOM 2496 O O . TYR A 1 327 ? 19.869 -15.300 -16.119 1.00 97.62 327 TYR A O 1
ATOM 2504 N N . ALA A 1 328 ? 21.390 -14.492 -14.676 1.00 98.38 328 ALA A N 1
ATOM 2505 C CA . ALA A 1 328 ? 20.985 -15.358 -13.572 1.00 98.38 328 ALA A CA 1
ATOM 2506 C C . ALA A 1 328 ? 19.573 -15.003 -13.076 1.00 98.38 328 ALA A C 1
ATOM 2508 O O . ALA A 1 328 ? 18.730 -15.888 -12.929 1.00 98.38 328 ALA A O 1
ATOM 2509 N N . GLY A 1 329 ? 19.284 -13.706 -12.921 1.00 98.56 329 GLY A N 1
ATOM 2510 C CA . GLY A 1 329 ? 17.956 -13.211 -12.562 1.00 98.56 329 GLY A CA 1
ATOM 2511 C C . GLY A 1 329 ? 16.887 -13.617 -13.575 1.00 98.56 329 GLY A C 1
ATOM 2512 O O . GLY A 1 329 ? 15.789 -13.992 -13.181 1.00 98.56 329 GLY A O 1
ATOM 2513 N N . LEU A 1 330 ? 17.208 -13.645 -14.874 1.00 98.75 330 LEU A N 1
ATOM 2514 C CA . LEU A 1 330 ? 16.288 -14.104 -15.922 1.00 98.75 330 LEU A CA 1
ATOM 2515 C C . LEU A 1 330 ? 15.935 -15.587 -15.780 1.00 98.75 330 LEU A C 1
ATOM 2517 O O . LEU A 1 330 ? 14.774 -15.964 -15.952 1.00 98.75 330 LEU A O 1
ATOM 2521 N N . LYS A 1 331 ? 16.913 -16.434 -15.445 1.00 98.75 331 LYS A N 1
ATOM 2522 C CA . LYS A 1 331 ? 16.664 -17.857 -15.176 1.00 98.75 331 LYS A CA 1
ATOM 2523 C C . LYS A 1 331 ? 15.795 -18.048 -13.930 1.00 98.75 331 LYS A C 1
ATOM 2525 O O . LYS A 1 331 ? 14.833 -18.810 -13.988 1.00 98.75 331 LYS A O 1
ATOM 2530 N N . ALA A 1 332 ? 16.091 -17.320 -12.852 1.00 98.81 332 ALA A N 1
ATOM 2531 C CA . ALA A 1 332 ? 15.294 -17.349 -11.627 1.00 98.81 332 ALA A CA 1
ATOM 2532 C C . ALA A 1 332 ? 13.860 -16.839 -11.861 1.00 98.81 332 ALA A C 1
ATOM 2534 O O . ALA A 1 332 ? 12.906 -17.481 -11.432 1.00 98.81 332 ALA A O 1
ATOM 2535 N N . CYS A 1 333 ? 13.699 -15.748 -12.617 1.00 98.81 333 CYS A N 1
ATOM 2536 C CA . CYS A 1 333 ? 12.402 -15.203 -13.018 1.00 98.81 333 CYS A CA 1
ATOM 2537 C C . CYS A 1 333 ? 11.541 -16.265 -13.705 1.00 98.81 333 CYS A C 1
ATOM 2539 O O . CYS A 1 333 ? 10.438 -16.525 -13.238 1.00 98.81 333 CYS A O 1
ATOM 2541 N N . ARG A 1 334 ? 12.065 -16.940 -14.740 1.00 98.75 334 ARG A N 1
ATOM 2542 C CA . ARG A 1 334 ? 11.336 -18.018 -15.433 1.00 98.75 334 ARG A CA 1
ATOM 2543 C C . ARG A 1 334 ? 10.874 -19.112 -14.476 1.00 98.75 334 ARG A C 1
ATOM 2545 O O . ARG A 1 334 ? 9.741 -19.564 -14.570 1.00 98.75 334 ARG A O 1
ATOM 2552 N N . HIS A 1 335 ? 11.745 -19.544 -13.566 1.00 98.75 335 HIS A N 1
ATOM 2553 C CA . HIS A 1 335 ? 11.406 -20.591 -12.607 1.00 98.75 335 HIS A CA 1
ATOM 2554 C C . HIS A 1 335 ? 10.282 -20.158 -11.654 1.00 98.75 335 HIS A C 1
ATOM 2556 O O . HIS A 1 335 ? 9.305 -20.884 -11.480 1.00 98.75 335 HIS A O 1
ATOM 2562 N N . LEU A 1 336 ? 10.408 -18.972 -11.057 1.00 98.81 336 LEU A N 1
ATOM 2563 C CA . LEU A 1 336 ? 9.469 -18.467 -10.055 1.00 98.81 336 LEU A CA 1
ATOM 2564 C C . LEU A 1 336 ? 8.104 -18.134 -10.668 1.00 98.81 336 LEU A C 1
ATOM 2566 O O . LEU A 1 336 ? 7.072 -18.534 -10.125 1.00 98.81 336 LEU A O 1
ATOM 2570 N N . THR A 1 337 ? 8.073 -17.473 -11.829 1.00 98.69 337 THR A N 1
ATOM 2571 C CA . THR A 1 337 ? 6.803 -17.094 -12.462 1.00 98.69 337 THR A CA 1
ATOM 2572 C C . THR A 1 337 ? 6.015 -18.308 -12.939 1.00 98.69 337 THR A C 1
ATOM 2574 O O . THR A 1 337 ? 4.788 -18.283 -12.848 1.00 98.69 337 THR A O 1
ATOM 2577 N N . LEU A 1 338 ? 6.669 -19.393 -13.373 1.00 98.44 338 LEU A N 1
ATOM 2578 C CA . LEU A 1 338 ? 6.001 -20.663 -13.697 1.00 98.44 338 LEU A CA 1
ATOM 2579 C C . LEU A 1 338 ? 5.302 -21.298 -12.484 1.00 98.44 338 LEU A C 1
ATOM 2581 O O . LEU A 1 338 ? 4.324 -22.015 -12.661 1.00 98.44 338 LEU A O 1
ATOM 2585 N N . GLN A 1 339 ? 5.756 -21.011 -11.262 1.00 98.12 339 GLN A N 1
ATOM 2586 C CA . GLN A 1 339 ? 5.121 -21.466 -10.018 1.00 98.12 339 GLN A CA 1
ATOM 2587 C C . GLN A 1 339 ? 4.039 -20.507 -9.502 1.00 98.12 339 GLN A C 1
ATOM 2589 O O . GLN A 1 339 ? 3.501 -20.704 -8.415 1.00 98.12 339 GLN A O 1
ATOM 2594 N N . GLY A 1 340 ? 3.719 -19.448 -10.250 1.00 98.06 340 GLY A N 1
ATOM 2595 C CA . GLY A 1 340 ? 2.770 -18.427 -9.811 1.00 98.06 340 GLY A CA 1
ATOM 2596 C C . GLY A 1 340 ? 3.359 -17.386 -8.853 1.00 98.06 340 GLY A C 1
ATOM 2597 O O . GLY A 1 340 ? 2.621 -16.521 -8.379 1.00 98.06 340 GLY A O 1
ATOM 2598 N N . ILE A 1 341 ? 4.669 -17.423 -8.585 1.00 98.69 341 ILE A N 1
ATOM 2599 C CA . ILE A 1 341 ? 5.348 -16.452 -7.721 1.00 98.69 341 ILE A CA 1
ATOM 2600 C C . ILE A 1 341 ? 5.686 -15.207 -8.548 1.00 98.69 341 ILE A C 1
ATOM 2602 O O . ILE A 1 341 ? 6.419 -15.271 -9.536 1.00 98.69 341 ILE A O 1
ATOM 2606 N N . GLY A 1 342 ? 5.129 -14.062 -8.151 1.00 98.44 342 GLY A N 1
ATOM 2607 C CA . GLY A 1 342 ? 5.381 -12.785 -8.813 1.00 98.44 342 GLY A CA 1
ATOM 2608 C C . GLY A 1 342 ? 6.795 -12.268 -8.568 1.00 98.44 342 GLY A C 1
ATOM 2609 O O . GLY A 1 342 ? 7.401 -12.516 -7.524 1.00 98.44 342 GLY A O 1
ATOM 2610 N N . VAL A 1 343 ? 7.317 -11.519 -9.536 1.00 98.69 343 VAL A N 1
ATOM 2611 C CA . VAL A 1 343 ? 8.668 -10.947 -9.488 1.00 98.69 343 VAL A CA 1
ATOM 2612 C C . VAL A 1 343 ? 8.642 -9.458 -9.806 1.00 98.69 343 VAL A C 1
ATOM 2614 O O . VAL A 1 343 ? 7.775 -8.985 -10.534 1.00 98.69 343 VAL A O 1
ATOM 2617 N N . ASN A 1 344 ? 9.610 -8.718 -9.283 1.00 98.56 344 ASN A N 1
ATOM 2618 C CA . ASN A 1 344 ? 9.890 -7.342 -9.664 1.00 98.56 344 ASN A CA 1
ATOM 2619 C C . ASN A 1 344 ? 11.323 -7.259 -10.200 1.00 98.56 344 ASN A C 1
ATOM 2621 O O . ASN A 1 344 ? 12.295 -7.324 -9.454 1.00 98.56 344 ASN A O 1
ATOM 2625 N N . ILE A 1 345 ? 11.487 -7.145 -11.507 1.00 98.50 345 ILE A N 1
ATOM 2626 C CA . ILE A 1 345 ? 12.817 -7.094 -12.100 1.00 98.50 345 ILE A CA 1
ATOM 2627 C C . ILE A 1 345 ? 13.366 -5.687 -11.906 1.00 98.50 345 ILE A C 1
ATOM 2629 O O . ILE A 1 345 ? 12.837 -4.736 -12.466 1.00 98.50 345 ILE A O 1
ATOM 2633 N N . THR A 1 346 ? 14.409 -5.555 -11.097 1.00 96.25 346 THR A N 1
ATOM 2634 C CA . THR A 1 346 ? 15.062 -4.286 -10.770 1.00 96.25 346 THR A CA 1
ATOM 2635 C C . THR A 1 346 ? 16.385 -4.134 -11.506 1.00 96.25 346 THR A C 1
ATOM 2637 O O . THR A 1 346 ? 16.881 -5.078 -12.115 1.00 96.25 346 THR A O 1
ATOM 2640 N N . VAL A 1 347 ? 16.982 -2.948 -11.409 1.00 94.94 347 VAL A N 1
ATOM 2641 C CA . VAL A 1 347 ? 18.233 -2.558 -12.076 1.00 94.94 347 VAL A CA 1
ATOM 2642 C C . VAL A 1 347 ? 18.208 -2.754 -13.599 1.00 94.94 347 VAL A C 1
ATOM 2644 O O . VAL A 1 347 ? 19.210 -3.148 -14.199 1.00 94.94 347 VAL A O 1
ATOM 2647 N N . ASN A 1 348 ? 17.059 -2.466 -14.223 1.00 95.75 348 ASN A N 1
ATOM 2648 C CA . ASN A 1 348 ? 16.971 -2.284 -15.672 1.00 95.75 348 ASN A CA 1
ATOM 2649 C C . ASN A 1 348 ? 17.423 -0.870 -16.051 1.00 95.75 348 ASN A C 1
ATOM 2651 O O . ASN A 1 348 ? 17.124 0.095 -15.345 1.00 95.75 348 ASN A O 1
ATOM 2655 N N . PHE A 1 349 ? 18.154 -0.775 -17.156 1.00 93.81 349 PHE A N 1
ATOM 2656 C CA . PHE A 1 349 ? 18.639 0.475 -17.745 1.00 93.81 349 PHE A CA 1
ATOM 2657 C C . PHE A 1 349 ? 18.292 0.559 -19.242 1.00 93.81 349 PHE A C 1
ATOM 2659 O O . PHE A 1 349 ? 18.913 1.313 -19.994 1.00 93.81 349 PHE A O 1
ATOM 2666 N N . GLY A 1 350 ? 17.370 -0.290 -19.707 1.00 93.38 350 GLY A N 1
ATOM 2667 C CA . GLY A 1 350 ? 17.014 -0.371 -21.113 1.00 93.38 350 GLY A CA 1
ATOM 2668 C C . GLY A 1 350 ? 16.350 -1.676 -21.547 1.00 93.38 350 GLY A C 1
ATOM 2669 O O . GLY A 1 350 ? 16.538 -2.756 -20.981 1.00 93.38 350 GLY A O 1
ATOM 2670 N N . MET A 1 351 ? 15.654 -1.581 -22.680 1.00 95.69 351 MET A N 1
ATOM 2671 C CA . MET A 1 351 ? 14.803 -2.642 -23.233 1.00 95.69 351 MET A CA 1
ATOM 2672 C C . MET A 1 351 ? 15.525 -3.954 -23.561 1.00 95.69 351 MET A C 1
ATOM 2674 O O . MET A 1 351 ? 14.882 -5.000 -23.655 1.00 95.69 351 MET A O 1
ATOM 2678 N N . TYR A 1 352 ? 16.846 -3.927 -23.760 1.00 94.56 352 TYR A N 1
ATOM 2679 C CA . TYR A 1 352 ? 17.626 -5.144 -24.002 1.00 94.56 352 TYR A CA 1
ATOM 2680 C C . TYR A 1 352 ? 17.666 -6.055 -22.764 1.00 94.56 352 TYR A C 1
ATOM 2682 O O . TYR A 1 352 ? 17.779 -7.270 -22.916 1.00 94.56 352 TYR A O 1
ATOM 2690 N N . GLN A 1 353 ? 17.530 -5.485 -21.560 1.00 96.50 353 GLN A N 1
ATOM 2691 C CA . GLN A 1 353 ? 17.300 -6.236 -20.328 1.00 96.50 353 GLN A CA 1
ATOM 2692 C C . GLN A 1 353 ? 15.815 -6.572 -20.192 1.00 96.50 353 GLN A C 1
ATOM 2694 O O . GLN A 1 353 ? 15.463 -7.736 -20.029 1.00 96.50 353 GLN A O 1
ATOM 2699 N N . GLU A 1 354 ? 14.943 -5.573 -20.323 1.00 97.50 354 GLU A N 1
ATOM 2700 C CA . GLU A 1 354 ? 13.526 -5.688 -19.966 1.00 97.50 354 GLU A CA 1
ATOM 2701 C C . GLU A 1 354 ? 12.750 -6.675 -20.849 1.00 97.50 354 GLU A C 1
ATOM 2703 O O . GLU A 1 354 ? 11.954 -7.459 -20.339 1.00 97.50 354 GLU A O 1
ATOM 2708 N N . MET A 1 355 ? 12.982 -6.695 -22.166 1.00 98.19 355 MET A N 1
ATOM 2709 C CA . MET A 1 355 ? 12.191 -7.516 -23.096 1.00 98.19 355 MET A CA 1
ATOM 2710 C C . MET A 1 355 ? 12.353 -9.035 -22.892 1.00 98.19 355 MET A C 1
ATOM 2712 O O . MET A 1 355 ? 11.343 -9.748 -22.937 1.00 98.19 355 MET A O 1
ATOM 2716 N N . PRO A 1 356 ? 13.564 -9.575 -22.644 1.00 98.56 356 PRO A N 1
ATOM 2717 C CA . PRO A 1 356 ? 13.725 -10.961 -22.205 1.00 98.56 356 PRO A CA 1
ATOM 2718 C C . PRO A 1 356 ? 12.915 -11.319 -20.953 1.00 98.56 356 PRO A C 1
ATOM 2720 O O . PRO A 1 356 ? 12.320 -12.399 -20.907 1.00 98.56 356 PRO A O 1
ATOM 2723 N N . PHE A 1 357 ? 12.861 -10.425 -19.961 1.00 98.69 357 PHE A N 1
ATOM 2724 C CA . PHE A 1 357 ? 12.054 -10.627 -18.757 1.00 98.69 357 PHE A CA 1
ATOM 2725 C C . PHE A 1 357 ? 10.557 -10.491 -19.037 1.00 98.69 357 PHE A C 1
ATOM 2727 O O . PHE A 1 357 ? 9.790 -11.330 -18.576 1.00 98.69 357 PHE A O 1
ATOM 2734 N N . ALA A 1 358 ? 10.138 -9.513 -19.843 1.00 98.56 358 ALA A N 1
ATOM 2735 C CA . ALA A 1 358 ? 8.749 -9.344 -20.273 1.00 98.56 358 ALA A CA 1
ATOM 2736 C C . ALA A 1 358 ? 8.199 -10.632 -20.900 1.00 98.56 358 ALA A C 1
ATOM 2738 O O . ALA A 1 358 ? 7.101 -11.073 -20.565 1.00 98.56 358 ALA A O 1
ATOM 2739 N N . ARG A 1 359 ? 9.006 -11.279 -21.752 1.00 98.56 359 ARG A N 1
ATOM 2740 C CA . ARG A 1 359 ? 8.694 -12.586 -22.339 1.00 98.56 359 ARG A CA 1
ATOM 2741 C C . ARG A 1 359 ? 8.595 -13.695 -21.285 1.00 98.56 359 ARG A C 1
ATOM 2743 O O . ARG A 1 359 ? 7.628 -14.441 -21.277 1.00 98.56 359 ARG A O 1
ATOM 2750 N N . ALA A 1 360 ? 9.580 -13.806 -20.394 1.00 98.62 360 ALA A N 1
ATOM 2751 C CA . ALA A 1 360 ? 9.568 -14.819 -19.334 1.00 98.62 360 ALA A CA 1
ATOM 2752 C C . ALA A 1 360 ? 8.355 -14.680 -18.393 1.00 98.62 360 ALA A C 1
ATOM 2754 O O . ALA A 1 360 ? 7.801 -15.674 -17.931 1.00 98.62 360 ALA A O 1
ATOM 2755 N N . ILE A 1 361 ? 7.940 -13.444 -18.110 1.00 98.50 361 ILE A N 1
ATOM 2756 C CA . ILE A 1 361 ? 6.760 -13.147 -17.297 1.00 98.50 361 ILE A CA 1
ATOM 2757 C C . ILE A 1 361 ? 5.481 -13.519 -18.052 1.00 98.50 361 ILE A C 1
ATOM 2759 O O . ILE A 1 361 ? 4.592 -14.133 -17.460 1.00 98.50 361 ILE A O 1
ATOM 2763 N N . SER A 1 362 ? 5.370 -13.165 -19.338 1.00 98.12 362 SER A N 1
ATOM 2764 C CA . SER A 1 362 ? 4.162 -13.447 -20.121 1.00 98.12 362 SER A CA 1
ATOM 2765 C C . SER A 1 362 ? 3.916 -14.950 -20.294 1.00 98.12 362 SER A C 1
ATOM 2767 O O . SER A 1 362 ? 2.761 -15.377 -20.224 1.00 98.12 362 SER A O 1
ATOM 2769 N N . GLU A 1 363 ? 4.991 -15.737 -20.419 1.00 97.75 363 GLU A N 1
ATOM 2770 C CA . GLU A 1 363 ? 4.995 -17.209 -20.459 1.00 97.75 363 GLU A CA 1
ATOM 2771 C C . GLU A 1 363 ? 4.711 -17.869 -19.088 1.00 97.75 363 GLU A C 1
ATOM 2773 O O . GLU A 1 363 ? 4.355 -19.045 -19.042 1.00 97.75 363 GLU A O 1
ATOM 2778 N N . GLY A 1 364 ? 4.864 -17.143 -17.973 1.00 97.94 364 GLY A N 1
ATOM 2779 C CA . GLY A 1 364 ? 4.645 -17.655 -16.615 1.00 97.94 364 GLY A CA 1
ATOM 2780 C C . GLY A 1 364 ? 3.178 -17.638 -16.162 1.00 97.94 364 GLY A C 1
ATOM 2781 O O . GLY A 1 364 ? 2.276 -17.261 -16.907 1.00 97.94 364 GLY A O 1
ATOM 2782 N N . GLU A 1 365 ? 2.934 -17.975 -14.894 1.00 97.94 365 GLU A N 1
ATOM 2783 C CA . GLU A 1 365 ? 1.603 -18.040 -14.259 1.00 97.94 365 GLU A CA 1
ATOM 2784 C C . GLU A 1 365 ? 1.438 -17.101 -13.051 1.00 97.94 365 GLU A C 1
ATOM 2786 O O . GLU A 1 365 ? 0.410 -17.122 -12.375 1.00 97.94 365 GLU A O 1
ATOM 2791 N N . ALA A 1 366 ? 2.419 -16.237 -12.773 1.00 97.81 366 ALA A N 1
ATOM 2792 C CA . ALA A 1 366 ? 2.285 -15.216 -11.735 1.00 97.81 366 ALA A CA 1
ATOM 2793 C C . ALA A 1 366 ? 1.075 -14.296 -11.987 1.00 97.81 366 ALA A C 1
ATOM 2795 O O . ALA A 1 366 ? 0.763 -13.954 -13.138 1.00 97.81 366 ALA A O 1
ATOM 2796 N N . LEU A 1 367 ? 0.417 -13.882 -10.895 1.00 96.94 367 LEU A N 1
ATOM 2797 C CA . LEU A 1 367 ? -0.719 -12.949 -10.921 1.00 96.94 367 LEU A CA 1
ATOM 2798 C C . LEU A 1 367 ? -0.316 -11.595 -11.514 1.00 96.94 367 LEU A C 1
ATOM 2800 O O . LEU A 1 367 ? -1.028 -11.061 -12.361 1.00 96.94 367 LEU A O 1
ATOM 2804 N N . ALA A 1 368 ? 0.843 -11.085 -11.097 1.00 95.94 368 ALA A N 1
ATOM 2805 C CA . ALA A 1 368 ? 1.466 -9.880 -11.622 1.00 95.94 368 ALA A CA 1
ATOM 2806 C C . ALA A 1 368 ? 2.986 -9.937 -11.426 1.00 95.94 368 ALA A C 1
ATOM 2808 O O . ALA A 1 368 ? 3.490 -10.596 -10.511 1.00 95.94 368 ALA A O 1
ATOM 2809 N N . ALA A 1 369 ? 3.706 -9.228 -12.285 1.00 98.00 369 ALA A N 1
ATOM 2810 C CA . ALA A 1 369 ? 5.129 -8.984 -12.159 1.00 98.00 369 ALA A CA 1
ATOM 2811 C C . ALA A 1 369 ? 5.483 -7.607 -12.730 1.00 98.00 369 ALA A C 1
ATOM 2813 O O . ALA A 1 369 ? 4.735 -7.026 -13.519 1.00 98.00 369 ALA A O 1
ATOM 2814 N N . TYR A 1 370 ? 6.642 -7.102 -12.326 1.00 98.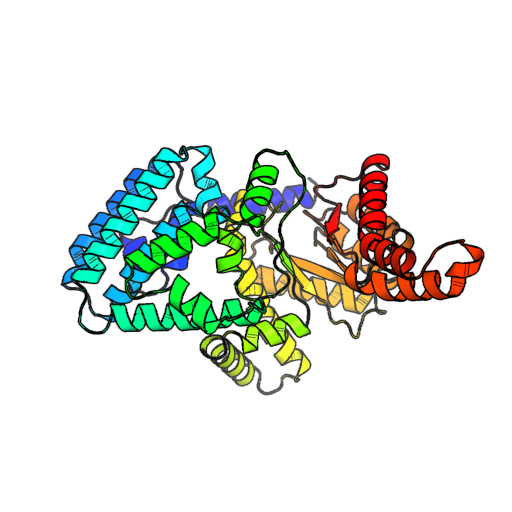25 370 TYR A N 1
ATOM 2815 C CA . TYR A 1 370 ? 7.059 -5.734 -12.590 1.00 98.25 370 TYR A CA 1
ATOM 2816 C C . TYR A 1 370 ? 8.411 -5.683 -13.302 1.00 98.25 370 TYR A C 1
ATOM 2818 O O . TYR A 1 370 ? 9.263 -6.550 -13.100 1.00 98.25 370 TYR A O 1
ATOM 2826 N N . LEU A 1 371 ? 8.605 -4.655 -14.124 1.00 97.88 371 LEU A N 1
ATOM 2827 C CA . LEU A 1 371 ? 9.869 -4.298 -14.766 1.00 97.88 371 LEU A CA 1
ATOM 2828 C C . LEU A 1 371 ? 10.233 -2.885 -14.301 1.00 97.88 371 LEU A C 1
ATOM 2830 O O . LEU A 1 371 ? 9.698 -1.915 -14.826 1.00 97.88 371 LEU A O 1
ATOM 2834 N N . THR A 1 372 ? 11.076 -2.773 -13.277 1.00 96.25 372 THR A N 1
ATOM 2835 C CA . THR A 1 372 ? 11.513 -1.488 -12.715 1.00 96.25 372 THR A CA 1
ATOM 2836 C C . THR A 1 372 ? 12.686 -0.932 -13.512 1.00 96.25 372 THR A C 1
ATOM 2838 O O . THR A 1 372 ? 13.794 -1.483 -13.459 1.00 96.25 372 THR A O 1
ATOM 2841 N N . GLU A 1 373 ? 12.442 0.174 -14.207 1.00 94.38 373 GLU A N 1
ATOM 2842 C CA . GLU A 1 373 ? 13.440 0.947 -14.946 1.00 94.38 373 GLU A CA 1
ATOM 2843 C C . GLU A 1 373 ? 14.124 1.951 -14.007 1.00 94.38 373 GLU A C 1
ATOM 2845 O O . GLU A 1 373 ? 13.474 2.718 -13.300 1.00 94.38 373 GLU A O 1
ATOM 2850 N N . MET A 1 374 ? 15.456 1.993 -14.003 1.00 93.38 374 MET A N 1
ATOM 2851 C CA . MET A 1 374 ? 16.233 2.894 -13.146 1.00 93.38 374 MET A CA 1
ATOM 2852 C C . MET A 1 374 ? 16.343 4.302 -13.744 1.00 93.38 374 MET A C 1
ATOM 2854 O O . MET A 1 374 ? 17.447 4.808 -13.958 1.00 93.38 374 MET A O 1
ATOM 2858 N N . ASN A 1 375 ? 15.202 4.951 -13.988 1.00 87.75 375 ASN A N 1
ATOM 2859 C CA . ASN A 1 375 ? 15.098 6.203 -14.746 1.00 87.75 375 ASN A CA 1
ATOM 2860 C C . ASN A 1 375 ? 16.061 7.296 -14.236 1.00 87.75 375 ASN A C 1
ATOM 2862 O O . ASN A 1 375 ? 16.934 7.763 -14.969 1.00 87.75 375 ASN A O 1
ATOM 2866 N N . GLY A 1 376 ? 15.992 7.632 -12.943 1.00 84.94 376 GLY A N 1
ATOM 2867 C CA . GLY A 1 376 ? 16.865 8.655 -12.355 1.00 84.94 376 GLY A CA 1
ATOM 2868 C C . GLY A 1 376 ? 18.358 8.296 -12.375 1.00 84.94 376 GLY A C 1
ATOM 2869 O O . GLY A 1 376 ? 19.202 9.183 -12.483 1.00 84.94 376 GLY A O 1
ATOM 2870 N N . ARG A 1 377 ? 18.709 7.002 -12.309 1.00 91.62 377 ARG A N 1
ATOM 2871 C CA . ARG A 1 377 ? 20.115 6.554 -12.350 1.00 91.62 377 ARG A CA 1
ATOM 2872 C C . ARG A 1 377 ? 20.661 6.498 -13.775 1.00 91.62 377 ARG A C 1
ATOM 2874 O O . ARG A 1 377 ? 21.853 6.716 -13.955 1.00 91.62 377 ARG A O 1
ATOM 2881 N N . LEU A 1 378 ? 19.809 6.233 -14.765 1.00 93.06 378 LEU A N 1
ATOM 2882 C CA . LEU A 1 378 ? 20.173 6.215 -16.180 1.00 93.06 378 LEU A CA 1
ATOM 2883 C C . LEU A 1 378 ? 20.474 7.620 -16.724 1.00 93.06 378 LEU A C 1
ATOM 2885 O O . LEU A 1 378 ? 21.334 7.773 -17.590 1.00 93.06 378 LEU A O 1
ATOM 2889 N N . ALA A 1 379 ? 19.816 8.656 -16.199 1.00 93.44 379 ALA A N 1
ATOM 2890 C CA . ALA A 1 379 ? 19.997 10.024 -16.680 1.00 93.44 379 ALA A CA 1
ATOM 2891 C C . ALA A 1 379 ? 21.462 10.506 -16.612 1.00 93.44 379 ALA A C 1
ATOM 2893 O O . ALA A 1 379 ? 21.918 11.224 -17.498 1.00 93.44 379 ALA A O 1
ATOM 2894 N N . PHE A 1 380 ? 22.234 10.097 -15.601 1.00 93.25 380 PHE A N 1
ATOM 2895 C CA . PHE A 1 380 ? 23.634 10.518 -15.455 1.00 93.25 380 PHE A CA 1
ATOM 2896 C C . PHE A 1 380 ? 24.567 9.995 -16.560 1.00 93.25 380 PHE A C 1
ATOM 2898 O O . PHE A 1 380 ? 25.173 10.829 -17.234 1.00 93.25 380 PHE A O 1
ATOM 2905 N N . PRO A 1 381 ? 24.675 8.675 -16.816 1.00 94.81 381 PRO A N 1
ATOM 2906 C CA . PRO A 1 381 ? 25.517 8.177 -17.900 1.00 94.81 381 PRO A CA 1
ATOM 2907 C C . PRO A 1 381 ? 25.057 8.672 -19.278 1.00 94.81 381 PRO A C 1
ATOM 2909 O O . PRO A 1 381 ? 25.902 8.996 -20.109 1.00 94.81 381 PRO A O 1
ATOM 2912 N N . VAL A 1 382 ? 23.743 8.820 -19.512 1.00 95.81 382 VAL A N 1
ATOM 2913 C CA . VAL A 1 382 ? 23.231 9.390 -20.774 1.00 95.81 382 VAL A CA 1
ATOM 2914 C C . VAL A 1 382 ? 23.690 10.837 -20.948 1.00 95.81 382 VAL A C 1
ATOM 2916 O O . VAL A 1 382 ? 24.151 11.207 -22.026 1.00 95.81 382 VAL A O 1
ATOM 2919 N N . ARG A 1 383 ? 23.609 11.660 -19.895 1.00 96.50 383 ARG A N 1
ATOM 2920 C CA . ARG A 1 383 ? 24.126 13.035 -19.920 1.00 96.50 383 ARG A CA 1
ATOM 2921 C C . ARG A 1 383 ? 25.608 13.046 -20.276 1.00 96.50 383 ARG A C 1
ATOM 2923 O O . ARG A 1 383 ? 26.002 13.811 -21.149 1.00 96.50 383 ARG A O 1
ATOM 2930 N N . ASP A 1 384 ? 26.413 12.237 -19.597 1.00 96.88 384 ASP A N 1
ATOM 2931 C CA . ASP A 1 384 ? 27.869 12.246 -19.766 1.00 96.88 384 ASP A CA 1
ATOM 2932 C C . ASP A 1 384 ? 28.263 11.843 -21.194 1.00 96.88 384 ASP A C 1
ATOM 2934 O O . ASP A 1 384 ? 29.113 12.487 -21.813 1.00 96.88 384 ASP A O 1
ATOM 2938 N N . GLU A 1 385 ? 27.572 10.855 -21.769 1.00 97.19 385 GLU A N 1
ATOM 2939 C CA . GLU A 1 385 ? 27.763 10.457 -23.162 1.00 97.19 385 GLU A CA 1
ATOM 2940 C C . GLU A 1 385 ? 27.331 11.550 -24.156 1.00 97.19 385 GLU A C 1
ATOM 2942 O O . GLU A 1 385 ? 28.047 11.823 -25.124 1.00 97.19 385 GLU A O 1
ATOM 2947 N N . LEU A 1 386 ? 26.190 12.207 -23.918 1.00 97.44 386 LEU A N 1
ATOM 2948 C CA . LEU A 1 386 ? 25.711 13.304 -24.765 1.00 97.44 386 LEU A CA 1
ATOM 2949 C C . LEU A 1 386 ? 26.644 14.517 -24.715 1.00 97.44 386 LEU A C 1
ATOM 2951 O O . LEU A 1 386 ? 26.906 15.112 -25.757 1.00 97.44 386 LEU A O 1
ATOM 2955 N N . LEU A 1 387 ? 27.181 14.864 -23.542 1.00 97.88 387 LEU A N 1
ATOM 2956 C CA . LEU A 1 387 ? 28.146 15.956 -23.390 1.00 97.88 387 LEU A CA 1
ATOM 2957 C C . LEU A 1 387 ? 29.459 15.648 -24.113 1.00 97.88 387 LEU A C 1
ATOM 2959 O O . LEU A 1 387 ? 29.964 16.498 -24.844 1.00 97.88 387 LEU A O 1
ATOM 2963 N N . ALA A 1 388 ? 29.972 14.422 -23.985 1.00 98.06 388 ALA A N 1
ATOM 2964 C CA . ALA A 1 388 ? 31.179 13.994 -24.691 1.00 98.06 388 ALA A CA 1
ATOM 2965 C C . ALA A 1 388 ? 31.022 14.047 -26.223 1.00 98.06 388 ALA A C 1
ATOM 2967 O O . ALA A 1 388 ? 31.999 14.248 -26.944 1.00 98.06 388 ALA A O 1
ATOM 2968 N N . LYS A 1 389 ? 29.792 13.886 -26.728 1.00 97.44 389 LYS A N 1
ATOM 2969 C CA . LYS A 1 389 ? 29.462 13.880 -28.163 1.00 97.44 389 LYS A CA 1
ATOM 2970 C C . LYS A 1 389 ? 28.800 15.173 -28.651 1.00 97.44 389 LYS A C 1
ATOM 2972 O O . LYS A 1 389 ? 28.437 15.251 -29.823 1.00 97.44 389 LYS A O 1
ATOM 2977 N N . ALA A 1 390 ? 28.666 16.186 -27.794 1.00 96.81 390 ALA A N 1
ATOM 2978 C CA . ALA A 1 390 ? 27.831 17.363 -28.038 1.00 96.81 390 ALA A CA 1
ATOM 2979 C C . ALA A 1 390 ? 28.170 18.081 -29.354 1.00 96.81 390 ALA A C 1
ATOM 2981 O O . ALA A 1 390 ? 27.282 18.347 -30.163 1.00 96.81 390 ALA A O 1
ATOM 2982 N N . ALA A 1 391 ? 29.464 18.297 -29.620 1.00 95.38 391 ALA A N 1
ATOM 2983 C CA . ALA A 1 391 ? 29.936 18.942 -30.846 1.00 95.38 391 ALA A CA 1
ATOM 2984 C C . ALA A 1 391 ? 29.566 18.153 -32.115 1.00 95.38 391 ALA A C 1
ATOM 2986 O O . ALA A 1 391 ? 29.106 18.738 -33.091 1.00 95.38 391 ALA A O 1
ATOM 2987 N N . GLY A 1 392 ? 29.720 16.824 -32.093 1.00 96.88 392 GLY A N 1
ATOM 2988 C CA . GLY A 1 392 ? 29.375 15.959 -33.227 1.00 96.88 392 GLY A CA 1
ATOM 2989 C C . GLY A 1 392 ? 27.867 15.805 -33.444 1.00 96.88 392 GLY A C 1
ATOM 2990 O O . GLY A 1 392 ? 27.433 15.529 -34.557 1.00 96.88 392 GLY A O 1
ATOM 2991 N N . LEU A 1 393 ? 27.072 16.003 -32.390 1.00 96.12 393 LEU A N 1
ATOM 2992 C CA . LEU A 1 393 ? 25.609 15.978 -32.435 1.00 96.12 393 LEU A CA 1
ATOM 2993 C C . LEU A 1 393 ? 24.991 17.351 -32.743 1.00 96.12 393 LEU A C 1
ATOM 2995 O O . LEU A 1 393 ? 23.784 17.430 -32.962 1.00 96.12 393 LEU A O 1
ATOM 2999 N N . GLY A 1 394 ? 25.786 18.426 -32.747 1.00 97.12 394 GLY A N 1
ATOM 3000 C CA . GLY A 1 394 ? 25.290 19.790 -32.929 1.00 97.12 394 GLY A CA 1
ATOM 3001 C C . GLY A 1 394 ? 24.377 20.267 -31.793 1.00 97.12 394 GLY A C 1
ATOM 3002 O O . GLY A 1 394 ? 23.475 21.064 -32.042 1.00 97.12 394 GLY A O 1
ATOM 3003 N N . ILE A 1 395 ? 24.581 19.773 -30.566 1.00 97.44 395 ILE A N 1
ATOM 3004 C CA . ILE A 1 395 ? 23.781 20.139 -29.385 1.00 97.44 395 ILE A CA 1
ATOM 3005 C C . ILE A 1 395 ? 24.618 20.899 -28.355 1.00 97.44 395 ILE A C 1
ATOM 3007 O O . ILE A 1 395 ? 25.814 20.658 -28.203 1.00 97.44 395 ILE A O 1
ATOM 3011 N N . GLY A 1 396 ? 23.976 21.802 -27.617 1.00 97.56 396 GLY A N 1
ATOM 3012 C CA . GLY A 1 396 ? 24.569 22.466 -26.456 1.00 97.56 396 GLY A CA 1
ATOM 3013 C C . GLY A 1 396 ? 24.413 21.663 -25.159 1.00 97.56 396 GLY A C 1
ATOM 3014 O O . GLY A 1 396 ? 23.618 20.727 -25.070 1.00 97.56 396 GLY A O 1
ATOM 3015 N N . GLU A 1 397 ? 25.124 22.080 -24.107 1.00 97.25 397 GLU A N 1
ATOM 3016 C CA . GLU A 1 397 ? 25.069 21.438 -22.782 1.00 97.25 397 GLU A CA 1
ATOM 3017 C C . GLU A 1 397 ? 23.647 21.385 -22.195 1.00 97.25 397 GLU A C 1
ATOM 3019 O O . GLU A 1 397 ? 23.234 20.350 -21.668 1.00 97.25 397 GLU A O 1
ATOM 3024 N N . ALA A 1 398 ? 22.877 22.473 -22.306 1.00 97.62 398 ALA A N 1
ATOM 3025 C CA . ALA A 1 398 ? 21.508 22.527 -21.790 1.00 97.62 398 ALA A CA 1
ATOM 3026 C C . ALA A 1 398 ? 20.608 21.464 -22.443 1.00 97.62 398 ALA A C 1
ATOM 3028 O O . ALA A 1 398 ? 19.904 20.736 -21.745 1.00 97.62 398 ALA A O 1
ATOM 3029 N N . GLN A 1 399 ? 20.706 21.311 -23.768 1.00 97.31 399 GLN A N 1
ATOM 3030 C CA . GLN A 1 399 ? 19.956 20.305 -24.525 1.00 97.31 399 GLN A CA 1
ATOM 3031 C C . GLN A 1 399 ? 20.380 18.882 -24.142 1.00 97.31 399 GLN A C 1
ATOM 3033 O O . GLN A 1 399 ? 19.530 18.009 -23.998 1.00 97.31 399 GLN A O 1
ATOM 3038 N N . ALA A 1 400 ? 21.680 18.643 -23.933 1.00 96.94 400 ALA A N 1
ATOM 3039 C CA . ALA A 1 400 ? 22.181 17.342 -23.489 1.00 96.94 400 ALA A CA 1
ATOM 3040 C C . ALA A 1 400 ? 21.623 16.952 -22.109 1.00 96.94 400 ALA A C 1
ATOM 3042 O O . ALA A 1 400 ? 21.180 15.820 -21.914 1.00 96.94 400 ALA A O 1
ATOM 3043 N N . ARG A 1 401 ? 21.600 17.892 -21.154 1.00 95.81 401 ARG A N 1
ATOM 3044 C CA . ARG A 1 401 ? 21.054 17.666 -19.805 1.00 95.81 401 ARG A CA 1
ATOM 3045 C C . ARG A 1 401 ? 19.547 17.431 -19.822 1.00 95.81 401 ARG A C 1
ATOM 3047 O O . ARG A 1 401 ? 19.075 16.524 -19.141 1.00 95.81 401 ARG A O 1
ATOM 3054 N N . GLU A 1 402 ? 18.808 18.207 -20.609 1.00 95.94 402 GLU A N 1
ATOM 3055 C CA . GLU A 1 402 ? 17.366 18.020 -20.778 1.00 95.94 402 GLU A CA 1
ATOM 3056 C C . GLU A 1 402 ? 17.053 16.656 -21.410 1.00 95.94 402 GLU A C 1
ATOM 3058 O O . GLU A 1 402 ? 16.268 15.885 -20.860 1.00 95.94 402 GLU A O 1
ATOM 3063 N N . ALA A 1 403 ? 17.717 16.307 -22.517 1.00 95.00 403 ALA A N 1
ATOM 3064 C CA . ALA A 1 403 ? 17.534 15.015 -23.176 1.00 95.00 403 ALA A CA 1
ATOM 3065 C C . ALA A 1 403 ? 17.839 13.840 -22.233 1.00 95.00 403 ALA A C 1
ATOM 3067 O O . ALA A 1 403 ? 17.106 12.849 -22.209 1.00 95.00 403 ALA A O 1
ATOM 3068 N N . ALA A 1 404 ? 18.884 13.965 -21.415 1.00 95.62 404 ALA A N 1
ATOM 3069 C CA . ALA A 1 404 ? 19.239 12.964 -20.423 1.00 95.62 404 ALA A CA 1
ATOM 3070 C C . ALA A 1 404 ? 18.177 12.801 -19.324 1.00 95.62 404 ALA A C 1
ATOM 3072 O O . ALA A 1 404 ? 17.849 11.667 -18.970 1.00 95.62 404 ALA A O 1
ATOM 3073 N N . ALA A 1 405 ? 17.583 13.896 -18.835 1.00 94.12 405 ALA A N 1
ATOM 3074 C CA . ALA A 1 405 ? 16.503 13.854 -17.843 1.00 94.12 405 ALA A CA 1
ATOM 3075 C C . ALA A 1 405 ? 15.246 13.126 -18.359 1.00 94.12 405 ALA A C 1
ATOM 3077 O O . ALA A 1 405 ? 14.523 12.506 -17.582 1.00 94.12 405 ALA A O 1
ATOM 3078 N N . TRP A 1 406 ? 15.010 13.151 -19.674 1.00 94.38 406 TRP A N 1
ATOM 3079 C CA . TRP A 1 406 ? 13.885 12.467 -20.320 1.00 94.38 406 TRP A CA 1
ATOM 3080 C C . TRP A 1 406 ? 14.208 11.058 -20.842 1.00 94.38 406 TRP A C 1
ATOM 3082 O O . TRP A 1 406 ? 13.324 10.387 -21.384 1.00 94.38 406 TRP A O 1
ATOM 3092 N N . SER A 1 407 ? 15.445 10.583 -20.685 1.00 93.50 407 SER A N 1
ATOM 3093 C CA . SER A 1 407 ? 15.912 9.326 -21.288 1.00 93.50 407 SER A CA 1
ATOM 3094 C C . SER A 1 407 ? 15.132 8.091 -20.819 1.00 93.50 407 SER A C 1
ATOM 3096 O O . SER A 1 407 ? 14.627 7.341 -21.659 1.00 93.50 407 SER A O 1
ATOM 3098 N N . GLY A 1 408 ? 14.938 7.908 -19.509 1.00 92.31 408 GLY A N 1
ATOM 3099 C CA . GLY A 1 408 ? 14.162 6.777 -18.990 1.00 92.31 408 GLY A CA 1
ATOM 3100 C C . GLY A 1 408 ? 12.675 6.866 -19.344 1.00 92.31 408 GLY A C 1
ATOM 3101 O O . GLY A 1 408 ? 12.058 5.852 -19.655 1.00 92.31 408 GLY A O 1
ATOM 3102 N N . VAL A 1 409 ? 12.101 8.073 -19.446 1.00 92.56 409 VAL A N 1
ATOM 3103 C CA . VAL A 1 409 ? 10.726 8.257 -19.960 1.00 92.56 409 VAL A CA 1
ATOM 3104 C C . VAL A 1 409 ? 10.623 7.807 -21.422 1.00 92.56 409 VAL A C 1
ATOM 3106 O O . VAL A 1 409 ? 9.637 7.178 -21.816 1.00 92.56 409 VAL A O 1
ATOM 3109 N N . ALA A 1 410 ? 11.632 8.104 -22.244 1.00 93.81 410 ALA A N 1
ATOM 3110 C CA . ALA A 1 410 ? 11.674 7.660 -23.634 1.00 93.81 410 ALA A CA 1
ATOM 3111 C C . ALA A 1 410 ? 11.792 6.130 -23.752 1.00 93.81 410 ALA A C 1
ATOM 3113 O O . ALA A 1 410 ? 11.113 5.539 -24.598 1.00 93.81 410 ALA A O 1
ATOM 3114 N N . ILE A 1 411 ? 12.600 5.491 -22.899 1.00 93.94 411 ILE A N 1
ATOM 3115 C CA . ILE A 1 411 ? 12.708 4.027 -22.812 1.00 93.94 411 ILE A CA 1
ATOM 3116 C C . ILE A 1 411 ? 11.381 3.420 -22.380 1.00 93.94 411 ILE A C 1
ATOM 3118 O O . ILE A 1 411 ? 10.846 2.586 -23.104 1.00 93.94 411 ILE A O 1
ATOM 3122 N N . HIS A 1 412 ? 10.786 3.909 -21.294 1.00 93.88 412 HIS A N 1
ATOM 3123 C CA . HIS A 1 412 ? 9.519 3.400 -20.782 1.00 93.88 412 HIS A CA 1
ATOM 3124 C C . HIS A 1 412 ? 8.395 3.483 -21.827 1.00 93.88 412 HIS A C 1
ATOM 3126 O O . HIS A 1 412 ? 7.670 2.516 -22.055 1.00 93.88 412 HIS A O 1
ATOM 3132 N N . LYS A 1 413 ? 8.285 4.604 -22.557 1.00 94.50 413 LYS A N 1
ATOM 3133 C CA . LYS A 1 413 ? 7.320 4.740 -23.665 1.00 94.50 413 LYS A CA 1
ATOM 3134 C C . LYS A 1 413 ? 7.554 3.710 -24.776 1.00 94.50 413 LYS A C 1
ATOM 3136 O O . LYS A 1 413 ? 6.591 3.214 -25.360 1.00 94.50 413 LYS A O 1
ATOM 3141 N N . ARG A 1 414 ? 8.813 3.404 -25.105 1.00 96.38 414 ARG A N 1
ATOM 3142 C CA . ARG A 1 414 ? 9.159 2.383 -26.110 1.00 96.38 414 ARG A CA 1
ATOM 3143 C C . ARG A 1 414 ? 8.885 0.970 -25.597 1.00 96.38 414 ARG A C 1
ATOM 3145 O O . ARG A 1 414 ? 8.340 0.173 -26.354 1.00 96.38 414 ARG A O 1
ATOM 3152 N N . LEU A 1 415 ? 9.192 0.690 -24.332 1.00 96.25 415 LEU A N 1
ATOM 3153 C CA . LEU A 1 415 ? 8.892 -0.577 -23.674 1.00 96.25 415 LEU A CA 1
ATOM 3154 C C . LEU A 1 415 ? 7.389 -0.854 -23.672 1.00 96.25 415 LEU A C 1
ATOM 3156 O O . LEU A 1 415 ? 6.972 -1.920 -24.112 1.00 96.25 415 LEU A O 1
ATOM 3160 N N . MET A 1 416 ? 6.574 0.118 -23.250 1.00 95.50 416 MET A N 1
ATOM 3161 C CA . MET A 1 416 ? 5.116 -0.017 -23.245 1.00 95.50 416 MET A CA 1
ATOM 3162 C C . MET A 1 416 ? 4.570 -0.348 -24.638 1.00 95.50 416 MET A C 1
ATOM 3164 O O . MET A 1 416 ? 3.761 -1.263 -24.773 1.00 95.50 416 MET A O 1
ATOM 3168 N N . ARG A 1 417 ? 5.047 0.333 -25.691 1.00 96.75 417 ARG A N 1
ATOM 3169 C CA . ARG A 1 417 ? 4.671 -0.010 -27.075 1.00 96.75 417 ARG A CA 1
ATOM 3170 C C . ARG A 1 417 ? 5.083 -1.433 -27.446 1.00 96.75 417 ARG A C 1
ATOM 3172 O O . ARG A 1 417 ? 4.258 -2.175 -27.960 1.00 96.75 417 ARG A O 1
ATOM 3179 N N . ALA A 1 418 ? 6.316 -1.830 -27.134 1.00 97.25 418 ALA A N 1
ATOM 3180 C CA . ALA A 1 418 ? 6.820 -3.164 -27.449 1.00 97.25 418 ALA A CA 1
ATOM 3181 C C . ALA A 1 418 ? 6.052 -4.284 -26.721 1.00 97.25 418 ALA A C 1
ATOM 3183 O O . ALA A 1 418 ? 5.803 -5.332 -27.313 1.00 97.25 418 ALA A O 1
ATOM 3184 N N . ILE A 1 419 ? 5.650 -4.072 -25.463 1.00 96.81 419 ILE A N 1
ATOM 3185 C CA . ILE A 1 419 ? 4.793 -4.997 -24.701 1.00 96.81 419 ILE A CA 1
ATOM 3186 C C . ILE A 1 419 ? 3.457 -5.195 -25.426 1.00 96.81 419 ILE A C 1
ATOM 3188 O O . ILE A 1 419 ? 3.064 -6.335 -25.682 1.00 96.81 419 ILE A O 1
ATOM 3192 N N . LEU A 1 420 ? 2.803 -4.100 -25.827 1.00 96.19 420 LEU A N 1
ATOM 3193 C CA . LEU A 1 420 ? 1.516 -4.144 -26.527 1.00 96.19 420 LEU A CA 1
ATOM 3194 C C . LEU A 1 420 ? 1.630 -4.778 -27.923 1.00 96.19 420 LEU A C 1
ATOM 3196 O O . LEU A 1 420 ? 0.829 -5.641 -28.268 1.00 96.19 420 LEU A O 1
ATOM 3200 N N . GLU A 1 421 ? 2.650 -4.418 -28.705 1.00 97.56 421 GLU A N 1
ATOM 3201 C CA . GLU A 1 421 ? 2.912 -4.987 -30.038 1.00 97.56 421 GLU A CA 1
ATOM 3202 C C . GLU A 1 421 ? 3.187 -6.498 -29.993 1.00 97.56 421 GLU A C 1
ATOM 3204 O O . GLU A 1 421 ? 2.878 -7.219 -30.942 1.00 97.56 421 GLU A O 1
ATOM 3209 N N . LYS A 1 422 ? 3.758 -7.001 -28.891 1.00 97.56 422 LYS A N 1
ATOM 3210 C CA . LYS A 1 422 ? 3.962 -8.439 -28.659 1.00 97.56 422 LYS A CA 1
ATOM 3211 C C . LYS A 1 422 ? 2.729 -9.156 -28.111 1.00 97.56 422 LYS A C 1
ATOM 3213 O O . LYS A 1 422 ? 2.777 -10.375 -27.961 1.00 97.56 422 LYS A O 1
ATOM 3218 N N . GLY A 1 423 ? 1.648 -8.433 -27.818 1.00 97.56 423 GLY A N 1
ATOM 3219 C CA . GLY A 1 423 ? 0.441 -8.991 -27.211 1.00 97.56 423 GLY A CA 1
ATOM 3220 C C . GLY A 1 423 ? 0.641 -9.428 -25.758 1.00 97.56 423 GLY A C 1
ATOM 3221 O O . GLY A 1 423 ? -0.082 -10.297 -25.276 1.00 97.56 423 GLY A O 1
ATOM 3222 N N . TYR A 1 424 ? 1.638 -8.876 -25.061 1.00 97.44 424 TYR A N 1
ATOM 3223 C CA . TYR A 1 424 ? 1.818 -9.130 -23.636 1.00 97.44 424 TYR A CA 1
ATOM 3224 C C . TYR A 1 424 ? 0.796 -8.321 -22.836 1.00 97.44 424 TYR A C 1
ATOM 3226 O O . TYR A 1 424 ? 0.591 -7.137 -23.088 1.00 97.44 424 TYR A O 1
ATOM 3234 N N . ASP A 1 425 ? 0.170 -8.973 -21.858 1.00 94.94 425 ASP A N 1
ATOM 3235 C CA . ASP A 1 425 ? -0.844 -8.368 -20.997 1.00 94.94 425 ASP A CA 1
ATOM 3236 C C . ASP A 1 425 ? -0.210 -7.329 -20.042 1.00 94.94 425 ASP A C 1
ATOM 3238 O O . ASP A 1 425 ? 0.572 -7.723 -19.164 1.00 94.94 4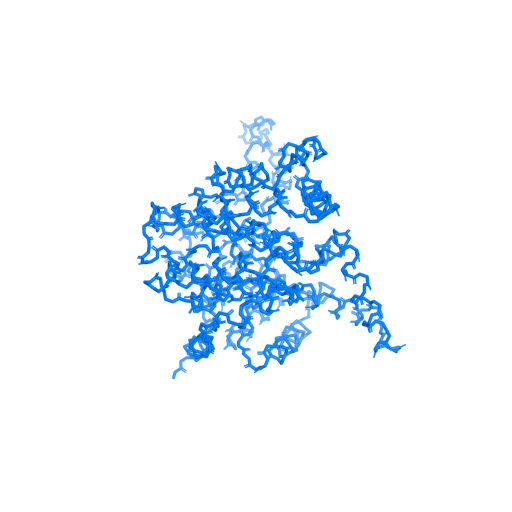25 ASP A O 1
ATOM 3242 N N . PRO A 1 426 ? -0.533 -6.025 -20.170 1.00 92.31 426 PRO A N 1
ATOM 3243 C CA . PRO A 1 426 ? 0.031 -4.969 -19.330 1.00 92.31 426 PRO A CA 1
ATOM 3244 C C . PRO A 1 426 ? -0.474 -5.013 -17.880 1.00 92.31 426 PRO A C 1
ATOM 3246 O O . PRO A 1 426 ? 0.119 -4.375 -17.014 1.00 92.31 426 PRO A O 1
ATOM 3249 N N . GLU A 1 427 ? -1.525 -5.781 -17.569 1.00 90.69 427 GLU A N 1
ATOM 3250 C CA . GLU A 1 427 ? -1.917 -6.044 -16.179 1.00 90.69 427 GLU A CA 1
ATOM 3251 C C . GLU A 1 427 ? -1.035 -7.113 -15.518 1.00 90.69 427 GLU A C 1
ATOM 3253 O O . GLU A 1 427 ? -1.032 -7.233 -14.289 1.00 90.69 427 GLU A O 1
ATOM 3258 N N . ARG A 1 428 ? -0.257 -7.874 -16.300 1.00 93.81 428 ARG A N 1
ATOM 3259 C CA . ARG A 1 428 ? 0.650 -8.925 -15.806 1.00 93.81 428 ARG A CA 1
ATOM 3260 C C . ARG A 1 428 ? 2.118 -8.556 -15.931 1.00 93.81 428 ARG A C 1
ATOM 3262 O O . ARG A 1 428 ? 2.879 -8.841 -15.013 1.00 93.81 428 ARG A O 1
ATOM 3269 N N . VAL A 1 429 ? 2.507 -7.955 -17.052 1.00 97.12 429 VAL A N 1
ATOM 3270 C CA . VAL A 1 429 ? 3.852 -7.429 -17.297 1.00 97.12 429 VAL A CA 1
ATOM 3271 C C . VAL A 1 429 ? 3.788 -5.921 -17.094 1.00 97.12 429 VAL A C 1
ATOM 3273 O O . VAL A 1 429 ? 3.388 -5.201 -18.005 1.00 97.12 429 VAL A O 1
ATOM 3276 N N . ARG A 1 430 ? 4.143 -5.445 -15.897 1.00 96.12 430 ARG A N 1
ATOM 3277 C CA . ARG A 1 430 ? 3.956 -4.043 -15.500 1.00 96.12 430 ARG A CA 1
ATOM 3278 C C . ARG A 1 430 ? 5.272 -3.274 -15.475 1.00 96.12 430 ARG A C 1
ATOM 3280 O O . ARG A 1 430 ? 6.060 -3.447 -14.547 1.00 96.12 430 ARG A O 1
ATOM 3287 N N . PRO A 1 431 ? 5.533 -2.397 -16.445 1.00 95.12 431 PRO A N 1
ATOM 3288 C CA . PRO A 1 431 ? 6.609 -1.429 -16.310 1.00 95.12 431 PRO A CA 1
ATOM 3289 C C . PRO A 1 431 ? 6.399 -0.497 -15.113 1.00 95.12 431 PRO A C 1
ATOM 3291 O O . PRO A 1 431 ? 5.323 0.074 -14.947 1.00 95.12 431 PRO A O 1
ATOM 3294 N N . LEU A 1 432 ? 7.441 -0.343 -14.302 1.00 92.81 432 LEU A N 1
ATOM 3295 C CA . LEU A 1 432 ? 7.516 0.539 -13.140 1.00 92.81 432 LEU A CA 1
ATOM 3296 C C . LEU A 1 432 ? 8.633 1.568 -13.373 1.00 92.81 432 LEU A C 1
ATOM 3298 O O . LEU A 1 432 ? 9.678 1.223 -13.928 1.00 92.81 432 LEU A O 1
ATOM 3302 N N . VAL A 1 433 ? 8.398 2.819 -12.970 1.00 82.44 433 VAL A N 1
ATOM 3303 C CA . VAL A 1 433 ? 9.321 3.959 -13.137 1.00 82.44 433 VAL A CA 1
ATOM 3304 C C . VAL A 1 433 ? 9.565 4.635 -11.807 1.00 82.44 433 VAL A C 1
ATOM 3306 O O . VAL A 1 433 ? 8.576 4.741 -11.048 1.00 82.44 433 VAL A O 1
#

Foldseek 3Di:
DALQVVQLVLLQVVLVVLAQDALVVLLCCLLVLVLVVSLLSLQQNDQLVCNLVRLVVNLVVCLVCLLVDPLSSVLSLLVSLLLNLLLLLFDQSNPNNVVPDDNVRSNVSSVVSLVSSQVSQVSHDPPSFVVSLVVQLLLQLLVCVVVVPPDSNVVSCQCSPRGSSSVSVSSSCVLNVDPLLVVLVCVVVVVDPDAAEAAQLPPVLSVVRNNHFEYEDDLVSLVRRCVSCVVPLVVVLVVLCVVCVPDDPVVSSVSSLLVSQLVQLVSNSSVCSVVSLLTNAYEAEQDPVCLPPLVSLLVRLVVSQVVSCVVVVNHGGRYAYEHELDPSSLNNLLVQQQSQHEYEYPPDAADVSQVSSLVSQLPGSHQAYEYEHPLVVNLVVQLVVCVVCVVVVVHDSVVSSVCSNCVSVVRLVVNVVVCVVVVRDCSHYPYDD

Sequence (433 aa):
MSIREELRNRIRAERAAQAPWEAGKLVAAITGGDGLAARDNLLFFTAPAEFPRRLSGLRQALDDRFATAPAAEQEQVLRFLADMAISLRSFLPAWNLRSGLGEAQLEEEAAATANLAARLAAAAAPGVVSALLADWLAYARARLEAEKAADPAAMAADLVGNSVAHYIERMSAAVTSGYLRRVAEARYRGETITELGNDYAAYLDYAMYLGVSFETTNPPLIDIAWTAEPARWDKVVDRIIAANPTASDEELARLVTLEVVFANMRLLRPIFLLTEGRMGLVSLQVNPKKHGDVDSMIADATAIYRELQAKLGGQVPNVVFKLPATYAGLKACRHLTLQGIGVNITVNFGMYQEMPFARAISEGEALAAYLTEMNGRLAFPVRDELLAKAAGLGIGEAQAREAAAWSGVAIHKRLMRAILEKGYDPERVRPLV

Secondary structure (DSSP, 8-state):
--HHHHHHHHHHHHHHH-PPPPHHHHHHHHHTT-HHHHHHHHHHHS-TTTHHHHHHHHHHHHHHHHTTS-HHHHHHHHHHHHHHHHHHHSSSTTTTGGGTS-HHHHHHHHHHHHHHHHHHHHTSPTTHHHHHHHHHHHHHHHHHHHTT-SSHHHHHHHHHTTSHHHHHHHHHHHHHHSHHHHHHHHHHTTS--PPPEE-SSS-HHHHHHHT--EEE--HHHHHHHHHH-HHHHHHHHHHHHHH-TT--HHHHHHHHHHHHHHHHHHHHHHHHHHTTTSS-EEEEE--GGGTT-HHHHHHHHHHHHHHHHHHTTTPPP-EEEEEESSHHHHHHHHHHHHTT-EEEEEEE-SHHHHHHHHHHHHHS--S-EEEEE-HHHHHHHHHHHHHHTHHHHT--HHHHHHHHHTHHHHHHHHHHHHHHHTT--TTTEEEE-

pLDDT: mean 96.11, std 2.71, range [78.06, 98.88]